Protein 2H9M (pdb70)

Sequence (619 aa):
VKPNYALKFTLAGHTKAVSSVKFSPNGEWLASSSADKLIKIWGAYDGKFEKTISGHKLGISDVAWSSDSNLLVSASDDKTLKIWDVSSGKCLKTLKGHSNYVFCCNFNPQSNLIVSGSFDESVRIWDVKTGKCLKTLPAHSDPVSAVHFNRDGSLIVSSSYDGLCCRIWDTASGQCLKTLIDDDNPPVVSFVKFSPNGKYILAATLDNTLKLWDYSKGKCLKTYTGHKNEKYCIFANFSVTGGKWIVSGSEDNLVYIWNLQTKEIVQKLQGHTDVVISTACHPTENIIASAALENDKTIKLWKSDCARTKQTVKPNYALKFTLAGHTKAVSSVKFSPNGEWLASSSADKLIKIWGAYDGKFEKTISGHKLGISDVAWSSDSNLLVSASDDKTLKIWDVSSGKCLKTLKGHSNYVFCCNFNPQSNLIVSGSFDESVRIWDVKTGKCLKTLPAHSDPVSAVHFNRDGSLIVSSSYDGLCRIWDTASGQCLKTLIDDDNPPVSFVKFSPNGKYILAATLDNTLKLWDYSKGKCLKTYTGHKNEKYCIFANFSVTGGKWIVSGSEDNLVY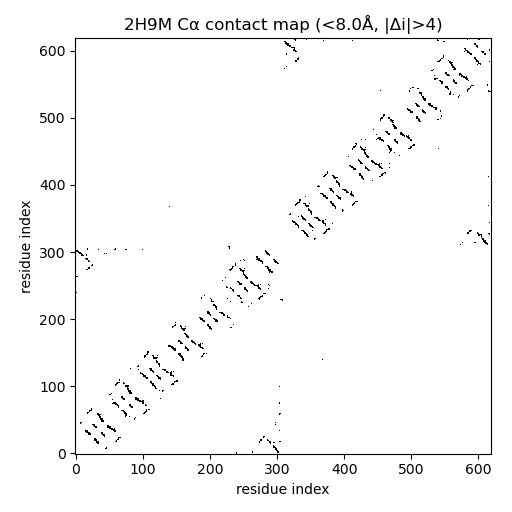IWNLQTKEIVQKLQGHTDVVISTACHPTENIIASAALENDKTIKLWKSDCARTKQ

Radius of gyration: 27.4 Å; Cα contacts (8 Å, |Δi|>4): 2050; chains: 4; bounding box: 67×73×63 Å

Secondary structure (DSSP, 8-state):
-----EEEEEE---SS-EEEEEE-TTSSEEEEEETTS-EEEEETTT--EEEEE---SS-EEEEEE-TTSSEEEEEETTS-EEEEETTT--EEEEE---SS-EEEEEE-SSSSEEEEEETTS-EEEEETTT--EEEEE---SS-EEEEEE-TTSSEEEEEETTS-EEEEETTT--EEEEE--SS---EEEEEE-TTSSEEEEEETTTEEEEEETTTTEEEEEE-SS--SSS---EEEE-SSS-EEEE--TTS-EEEEETTT--EEEEE---SS-EEEEEE-SSSSEEEEEE-TTT--EEEEE---/-TTS--/-----EEEEEE---SS-EEEEEE-TTSSEEEEEETTSEEEEEETTT--EEEEEE--SS-EEEEEE-TTSSEEEEEETTSEEEEEETTTTEEEEEEE--SS-EEEEEE-TTSSEEEEEETTS-EEEEETTT--EEEEE---SS-EEEEEE-TTSSEEEEEETTSEEEEEETTT--EEEEEE-SS---EEEEEE-TTSSEEEEEETTTEEEEEETTTTEEEEEE-SS--SSS---EEEE-SSS-EEEEE-TTS-EEEEETTT--EEEEE---SS-EEEEEE-SSSSEEEEEE-TTT--EEEEE---/-TT--

Organism: Homo sapiens (NCBI:txid9606)

Nearest PDB structures (foldseek):
  3n0d-assembly1_A  TM=9.992E-01  e=1.839E-57  Homo sapiens
  2gnq-assembly1_A  TM=1.000E+00  e=4.518E-57  Homo sapiens
  2co0-assembly2_C  TM=1.002E+00  e=2.348E-56  Homo sapiens
  3mxx-assembly1_A  TM=9.990E-01  e=1.167E-56  Homo sapiens
  8ok1-assembly1_A  TM=9.993E-01  e=1.923E-56  Mus musculus

InterPro domains:
  IPR001680 WD40 repeat [PS50082] (41-82)
  IPR001680 WD40 repeat [PS50082] (83-124)
  IPR001680 WD40 repeat [PS50082] (125-166)
  IPR001680 WD40 repeat [PS50082] (167-208)
  IPR001680 WD40 repeat [PS50082] (210-251)
  IPR001680 WD40 repeat [PS50082] (252-296)
  IPR001680 WD40 repeat [SM00320] (34-73)
  IPR001680 WD40 repeat [SM00320] (76-115)
  IPR001680 WD40 repeat [SM00320] (118-157)
  IPR001680 WD40 repeat [SM00320] (160-199)
  IPR001680 WD40 repeat [SM00320] (202-242)
  IPR001680 WD40 repeat [SM00320] (245-287)
  IPR001680 WD40 repeat [SM00320] (290-331)
  IPR015943 WD40/YVTN repeat-like-containing domain superfamily [G3DSA:2.130.10.10] (20-334)
  IPR019775 WD40 repeat, conserved site [PS00678] (102-116)
  IPR019775 WD40 repeat, conserved site [PS00678] (144-158)
  IPR019775 WD40 repeat, conserved site [PS00678] (186-200)
  IPR019775 WD40 repeat, conserved site [PS00678] (274-288)
  IPR020472 PAC1/LIS1-like, WD-40 repeat [PR00320] (102-116)
  IPR020472 PAC1/LIS1-like, WD-40 repeat [PR00320] (144-158)

CATH classification: 2.130.10.10

Solvent-accessible surface area: 23546 Å² total; per-residue (Å²): 100,135,9,76,12,54,85,116,73,67,7,75,42,11,105,121,5,0,0,0,0,40,20,0,61,85,1,78,60,0,0,0,0,0,17,15,95,42,0,18,1,7,16,3,117,80,11,140,97,53,57,54,2,70,44,11,162,91,10,1,0,4,0,3,20,1,58,90,1,80,35,0,0,0,0,0,18,22,103,18,0,28,2,2,36,6,99,57,17,137,52,88,73,49,0,155,35,9,87,41,91,0,6,3,0,33,16,10,54,142,16,50,27,0,0,0,0,0,48,30,21,12,0,44,3,2,31,13,171,85,10,121,29,78,75,70,7,111,0,6,38,32,20,0,0,5,4,38,7,13,156,97,7,52,22,0,0,0,0,0,40,18,7,28,8,60,0,13,38,12,85,48,6,117,58,95,67,44,12,124,26,128,114,87,19,45,4,0,12,1,54,4,7,75,58,11,126,65,0,0,5,1,15,22,61,38,17,0,40,5,23,18,32,88,148,29,130,52,77,46,54,0,71,53,10,100,1,98,98,36,2,1,12,0,10,20,3,65,43,30,22,112,8,0,0,1,0,0,19,44,46,34,0,6,0,0,34,24,112,71,92,119,64,15,40,109,4,132,36,11,86,26,13,0,0,0,2,8,29,3,56,93,74,22,12,0,0,0,0,0,4,57,126,19,72,26,0,20,3,10,84,4,122,45,25,4,14,158,108,68,151,122,8,78,11,50,80,120,80,66,6,77,38,10,100,38,2,0,0,0,0,40,20,0,61,86,1,80,59,0,0,0,0,0,17,14,87,42,0,15,2,4,9,2,119,78,10,131,97,81,50,54,1,72,37,10,164,60,7,0,0,4,0,3,21,2,59,92,6,86,34,0,0,0,0,0,17,24,107,19,0,30,2,2,36,11,98,64,19,132,47,90,70,47,1,154,36,11,89,55,93,0,8,2,0,31,16,2,51,110,18,74,22,0,0,0,0,0,56,35,64,12,0,44,3,1,29,17,174,90,12,131,28,92,70,68,8,120,0,15,79,56,20,0,1,4,4,38,7,13,162,88,3,53,26,0,0,0,0,0,68,19,1,26,6,58,2,12,37,14,84,51,8,115,57,103,66,39,9,118,15,131,118,78,18,49,4,0,13,1,52,4,6,76,54,8,125,69,0,0,4,1,5,30,63,40,19,2,24,4,31,21,29,85,164,35,116,43,61,50,56,0,71,53,10,106,2,99,103,28,2,1,11,1,12,22,2,72,46,27,16,115,4,0,0,2,0,0,24,49,46,35,0,10,0,0,34,23,114,72,92,105,62,11,38,116,4,132,35,10,75,30,14,0,0,0,3,5,32,4,54,101,76,20,16,0,0,0,0,0,6,74,112,19,62,22,0,22,3,9,65,2,120,42,27,3,17,85,137

GO terms:
  GO:0005634 nucleus (C, IDA)
  GO:0035097 histone methyltransferase complex (C, IDA)
  GO:0045815 transcription initiation-coupled chromatin remodeling (P, IDA)
  GO:0000123 histone acetyltransferase complex (C, IDA)
  GO:0044666 MLL3/4 complex (C, IDA)
  GO:0048188 Set1C/COMPASS complex (C, IDA)
  GO:0071339 MLL1 complex (C, IDA)
  GO:0005634 nucleus (C, EXP)
  GO:0005515 protein binding (F, IPI)
  GO:0005654 nucleoplasm (C, TAS)
  GO:0140672 ATAC complex (C, IDA)
  GO:0000122 negative regulation of transcription by RNA polymerase II (P, IDA)
  GO:0005654 nucleoplasm (C, IDA)
  GO:0140004 histone H3Q5ser reader activity (F, IDA)
  GO:0140109 histone H3K4me1 reader activity (F, IDA)
  GO:0051302 regulation of cell division (P, IDA)
  GO:0006357 regulation of transcription by RNA polymerase II (P, IDA)
  GO:0051726 regulation of cell cycle (P, IMP)
  GO:0090043 regulation of tubulin deacetylation (P, IMP)
  GO:0006355 regulation of DNA-templated transcription (P, IMP)

Foldseek 3Di:
DFWDWDFDDKADDDPFFWQEWEAFLVLQWIWTFWQSQWIWIAGQPNRHTDDIAHDGPGGWREKEAANVRQWMWTWFQSQWIFIAGPVVSDTPEIQHDGPGGWHEKYAANNRQWMWTWAQSCWIWIAGPVPSYTDDIANHGDGGKQYWEAANHRQWIWTFFQRQWIWIAGRVPRDTDDIQHDPDRAGWRDWYADNNNQWMWIDGLPQKIFIAGPVVSDTDDIAGDAAGNDHSWDWDFADQPATWIWTWGQVQWIWIARPNVNHTRDIHDDFPGTFRYKYARPHFQKMWTTHGGVGGIITIIHTPD/DVVDDD/DFWDKDFDDKADDDQFFWAEWEAQLVLQWIWTFFQSQWIWIAGNPRRHTDDIQHDGPGGWRDKEAANVRQWIWTWFQSQWIFIAGPVVSDGPDIQHDGPGGWHEKYAANNRQWMWTWAQSQWIWIAGPVPSDTDDIANHGDGGKQYWEAAQRRQKIWTFFQRQWIWIAGRVPRDTPFIAHDPDGAGWNDWYADNVRQWMWIDGLPQKIFIARGVVNDTQDMAGDAHGNDHSWDWDFADQPATWIWTWGQVQWIWIARPNPNDTRDIHDDFDGTFRYKYARNHFRKMWITHGGVGGIIIIIHTPD/DVVDD

Structure (mmCIF, N/CA/C/O backbone):
data_2H9M
#
_entry.id   2H9M
#
_cell.length_a   46.951
_cell.length_b   61.375
_cell.length_c   64.739
_cell.angle_alpha   110.34
_cell.angle_beta   91.22
_cell.angle_gamma   112.66
#
_symmetry.space_group_name_H-M   'P 1'
#
loop_
_entity.id
_entity.type
_entity.pdbx_description
1 polymer 'WD-repeat protein 5'
2 polymer 'H3 histone'
3 water water
#
loop_
_atom_site.group_PDB
_atom_site.id
_atom_site.type_symbol
_atom_site.label_atom_id
_atom_site.label_alt_id
_atom_site.label_comp_id
_atom_site.label_asym_id
_atom_site.label_entity_id
_atom_site.label_seq_id
_atom_site.pdbx_PDB_ins_code
_atom_site.Cartn_x
_atom_site.Cartn_y
_atom_site.Cartn_z
_atom_site.occupancy
_atom_site.B_iso_or_equiv
_atom_site.auth_seq_id
_atom_site.auth_comp_id
_atom_site.auth_asym_id
_atom_site.auth_atom_id
_atom_site.pdbx_PDB_model_num
ATOM 1 N N . VAL A 1 10 ? -4.513 25.065 -6.417 1.00 29.42 31 VAL A N 1
ATOM 2 C CA . VAL A 1 10 ? -4.578 25.581 -5.013 1.00 29.27 31 VAL A CA 1
ATOM 3 C C . VAL A 1 10 ? -4.977 24.484 -4.026 1.00 29.22 31 VAL A C 1
ATOM 4 O O . VAL A 1 10 ? -4.155 24.025 -3.229 1.00 29.47 31 VAL A O 1
ATOM 5 N N . LYS A 1 11 ? -6.249 24.089 -4.079 1.00 29.02 32 LYS A N 1
ATOM 6 C CA . LYS A 1 11 ? -6.780 22.973 -3.292 1.00 28.55 32 LYS A CA 1
ATOM 7 C C . LYS A 1 11 ? -7.627 22.071 -4.195 1.00 27.80 32 LYS A C 1
ATOM 8 O O . LYS A 1 11 ? -8.289 22.571 -5.110 1.00 27.86 32 LYS A O 1
ATOM 14 N N . PRO A 1 12 ? -7.615 20.741 -3.947 1.00 26.72 33 PRO A N 1
ATOM 15 C CA . PRO A 1 12 ? -8.459 19.859 -4.750 1.00 25.92 33 PRO A CA 1
ATOM 16 C C . PRO A 1 12 ? -9.922 19.933 -4.306 1.00 25.14 33 PRO A C 1
ATOM 17 O O . PRO A 1 12 ? -10.231 20.515 -3.261 1.00 24.77 33 PRO A O 1
ATOM 21 N N . ASN A 1 13 ? -10.808 19.359 -5.112 1.00 24.15 34 ASN A N 1
ATOM 22 C CA . ASN A 1 13 ? -12.213 19.223 -4.754 1.00 23.41 34 ASN A CA 1
ATOM 23 C C . ASN A 1 13 ? -12.700 17.797 -5.025 1.00 22.41 34 ASN A C 1
ATOM 24 O O . ASN A 1 13 ? -13.628 17.576 -5.811 1.00 22.28 34 ASN A O 1
ATOM 29 N N . TYR A 1 14 ? -12.055 16.828 -4.388 1.00 20.99 35 TYR A N 1
ATOM 30 C CA . TYR A 1 14 ? -12.448 15.434 -4.546 1.00 19.88 35 TYR A CA 1
ATOM 31 C C . TYR A 1 14 ? -13.892 15.230 -4.095 1.00 19.72 35 TYR A C 1
ATOM 32 O O . TYR A 1 14 ? -14.271 15.593 -2.975 1.00 19.98 35 TYR A O 1
ATOM 41 N N . ALA A 1 15 ? -14.696 14.695 -5.004 1.00 19.25 36 ALA A N 1
ATOM 42 C CA . ALA A 1 15 ? -16.098 14.395 -4.749 1.00 19.24 36 ALA A CA 1
ATOM 43 C C . ALA A 1 15 ? -16.332 12.913 -4.977 1.00 18.80 36 ALA A C 1
ATOM 44 O O . ALA A 1 15 ? -15.739 12.322 -5.878 1.00 18.93 36 ALA A O 1
ATOM 46 N N . LEU A 1 16 ? -17.203 12.328 -4.160 1.00 18.70 37 LEU A N 1
ATOM 47 C CA . LEU A 1 16 ? -17.556 10.916 -4.272 1.00 18.55 37 LEU A CA 1
ATOM 48 C C . LEU A 1 16 ? -18.259 10.607 -5.591 1.00 18.76 37 LEU A C 1
ATOM 49 O O . LEU A 1 16 ? -19.276 11.227 -5.930 1.00 18.78 37 LEU A O 1
ATOM 54 N N . LYS A 1 17 ? -17.705 9.644 -6.322 1.00 18.25 38 LYS A N 1
ATOM 55 C CA . LYS A 1 17 ? -18.287 9.184 -7.573 1.00 18.10 38 LYS A CA 1
ATOM 56 C C . LYS A 1 17 ? -18.962 7.826 -7.393 1.00 17.93 38 LYS A C 1
ATOM 57 O O . LYS A 1 17 ? -20.080 7.613 -7.867 1.00 17.77 38 LYS A O 1
ATOM 63 N N . PHE A 1 18 ? -18.280 6.909 -6.709 1.00 17.67 39 PHE A N 1
ATOM 64 C CA . PHE A 1 18 ? -18.764 5.530 -6.573 1.00 17.04 39 PHE A CA 1
ATOM 65 C C . PHE A 1 18 ? -18.427 4.941 -5.216 1.00 16.96 39 PHE A C 1
ATOM 66 O O . PHE A 1 18 ? -17.359 5.195 -4.662 1.00 16.08 39 PHE A O 1
ATOM 74 N N . THR A 1 19 ? -19.363 4.151 -4.699 1.00 17.00 40 THR A N 1
ATOM 75 C CA . THR A 1 19 ? -19.135 3.291 -3.543 1.00 17.17 40 THR A CA 1
ATOM 76 C C . THR A 1 19 ? -19.212 1.842 -4.008 1.00 17.19 40 THR A C 1
ATOM 77 O O . THR A 1 19 ? -20.215 1.432 -4.584 1.00 17.56 40 THR A O 1
ATOM 81 N N . LEU A 1 20 ? -18.147 1.082 -3.748 1.00 16.92 41 LEU A N 1
ATOM 82 C CA . LEU A 1 20 ? -17.988 -0.274 -4.269 1.00 16.70 41 LEU A CA 1
ATOM 83 C C . LEU A 1 20 ? -18.163 -1.322 -3.165 1.00 16.58 41 LEU A C 1
ATOM 84 O O . LEU A 1 20 ? -17.251 -1.551 -2.355 1.00 16.48 41 LEU A O 1
ATOM 89 N N . ALA A 1 21 ? -19.343 -1.944 -3.147 1.00 16.06 42 ALA A N 1
ATOM 90 C CA . ALA A 1 21 ? -19.705 -2.971 -2.174 1.00 15.59 42 ALA A CA 1
ATOM 91 C C . ALA A 1 21 ? -19.538 -4.377 -2.749 1.00 15.35 42 ALA A C 1
ATOM 92 O O . ALA A 1 21 ? -19.821 -4.621 -3.929 1.00 14.82 42 ALA A O 1
ATOM 94 N N . GLY A 1 22 ? -19.098 -5.306 -1.906 1.00 14.91 43 GLY A N 1
ATOM 95 C CA . GLY A 1 22 ? -18.947 -6.694 -2.322 1.00 14.58 43 GLY A CA 1
ATOM 96 C C . GLY A 1 22 ? -18.165 -7.545 -1.354 1.00 14.25 43 GLY A C 1
ATOM 97 O O . GLY A 1 22 ? -18.455 -8.738 -1.189 1.00 14.16 43 GLY A O 1
ATOM 98 N N . HIS A 1 23 ? -17.164 -6.939 -0.720 1.00 13.88 44 HIS A N 1
ATOM 99 C CA . HIS A 1 23 ? -16.379 -7.632 0.297 1.00 13.23 44 HIS A CA 1
ATOM 100 C C . HIS A 1 23 ? -17.223 -7.887 1.550 1.00 13.15 44 HIS A C 1
ATOM 101 O O . HIS A 1 23 ? -18.029 -7.048 1.947 1.00 13.45 44 HIS A O 1
ATOM 108 N N . THR A 1 24 ? -17.040 -9.065 2.138 1.00 13.21 45 THR A N 1
ATOM 109 C CA . THR A 1 24 ? -17.833 -9.526 3.288 1.00 13.27 45 THR A CA 1
ATOM 110 C C . THR A 1 24 ? -17.113 -9.274 4.609 1.00 13.41 45 THR A C 1
ATOM 111 O O . THR A 1 24 ? -17.700 -9.420 5.685 1.00 13.33 45 THR A O 1
ATOM 115 N N . LYS A 1 25 ? -15.836 -8.912 4.522 1.00 13.29 46 LYS A N 1
ATOM 116 C CA . LYS A 1 25 ? -15.080 -8.443 5.682 1.00 13.36 46 LYS A CA 1
ATOM 117 C C . LYS A 1 25 ? -14.362 -7.137 5.342 1.00 13.23 46 LYS A C 1
ATOM 118 O O . LYS A 1 25 ? -14.440 -6.655 4.211 1.00 13.26 46 LYS A O 1
ATOM 124 N N . ALA A 1 26 ? -13.660 -6.577 6.326 1.00 13.31 47 ALA A N 1
ATOM 125 C CA . ALA A 1 26 ? -12.841 -5.386 6.141 1.00 13.23 47 ALA A CA 1
ATOM 126 C C . ALA A 1 26 ? -11.964 -5.479 4.891 1.00 12.97 47 ALA A C 1
ATOM 127 O O . ALA A 1 26 ? -11.433 -6.544 4.564 1.00 12.12 47 ALA A O 1
ATOM 129 N N . VAL A 1 27 ? -11.832 -4.356 4.194 1.00 12.75 48 VAL A N 1
ATOM 130 C CA . VAL A 1 27 ? -10.930 -4.266 3.064 1.00 12.70 48 VAL A CA 1
ATOM 131 C C . VAL A 1 27 ? -9.549 -3.936 3.638 1.00 12.75 48 VAL A C 1
ATOM 132 O O . VAL A 1 27 ? -9.450 -3.204 4.624 1.00 13.03 48 VAL A O 1
ATOM 136 N N . SER A 1 28 ? -8.496 -4.488 3.041 1.00 12.92 49 SER A N 1
ATOM 137 C CA . SER A 1 28 ? -7.128 -4.252 3.531 1.00 12.72 49 SER A CA 1
ATOM 138 C C . SER A 1 28 ? -6.270 -3.350 2.643 1.00 12.71 49 SER A C 1
ATOM 139 O O . SER A 1 28 ? -5.401 -2.627 3.145 1.00 12.71 49 SER A O 1
ATOM 142 N N . SER A 1 29 ? -6.526 -3.380 1.335 1.00 12.37 50 SER A N 1
ATOM 143 C CA . SER A 1 29 ? -5.656 -2.721 0.362 1.00 12.65 50 SER A CA 1
ATOM 144 C C . SER A 1 29 ? -6.377 -2.492 -0.958 1.00 12.14 50 SER A C 1
ATOM 145 O O . SER A 1 29 ? -7.082 -3.374 -1.433 1.00 12.61 50 SER A O 1
ATOM 148 N N . VAL A 1 30 ? -6.211 -1.298 -1.528 1.00 11.71 51 VAL A N 1
ATOM 149 C CA . VAL A 1 30 ? -6.621 -1.025 -2.913 1.00 10.74 51 VAL A CA 1
ATOM 150 C C . VAL A 1 30 ? -5.437 -0.475 -3.699 1.00 10.95 51 VAL A C 1
ATOM 151 O O . VAL A 1 30 ? -4.654 0.309 -3.155 1.00 10.40 51 VAL A O 1
ATOM 155 N N . LYS A 1 31 ? -5.320 -0.901 -4.964 1.00 10.93 52 LYS A N 1
ATOM 156 C CA . LYS A 1 31 ? -4.283 -0.416 -5.896 1.00 11.29 52 LYS A CA 1
ATOM 157 C C . LYS A 1 31 ? -4.811 -0.327 -7.325 1.00 11.39 52 LYS A C 1
ATOM 158 O O . LYS A 1 31 ? -5.393 -1.294 -7.840 1.00 11.43 52 LYS A O 1
ATOM 164 N N . PHE A 1 32 ? -4.581 0.815 -7.971 1.00 11.79 53 PHE A N 1
ATOM 165 C CA . PHE A 1 32 ? -4.870 0.977 -9.405 1.00 11.92 53 PHE A CA 1
ATOM 166 C C . PHE A 1 32 ? -3.827 0.258 -10.234 1.00 11.83 53 PHE A C 1
ATOM 167 O O . PHE A 1 32 ? -2.634 0.286 -9.895 1.00 11.73 53 PHE A O 1
ATOM 175 N N . SER A 1 33 ? -4.273 -0.365 -11.325 1.00 11.76 54 SER A N 1
ATOM 176 C CA . SER A 1 33 ? -3.380 -0.953 -12.312 1.00 12.08 54 SER A CA 1
ATOM 177 C C . SER A 1 33 ? -2.534 0.138 -12.971 1.00 12.58 54 SER A C 1
ATOM 178 O O . SER A 1 33 ? -2.992 1.273 -13.127 1.00 12.66 54 SER A O 1
ATOM 181 N N . PRO A 1 34 ? -1.277 -0.184 -13.319 1.00 12.97 55 PRO A N 1
ATOM 182 C CA . PRO A 1 34 ? -0.423 0.784 -14.015 1.00 12.87 55 PRO A CA 1
ATOM 183 C C . PRO A 1 34 ? -1.033 1.401 -15.292 1.00 12.97 55 PRO A C 1
ATOM 184 O O . PRO A 1 34 ? -0.793 2.579 -15.563 1.00 12.46 55 PRO A O 1
ATOM 188 N N . ASN A 1 35 ? -1.817 0.628 -16.051 1.00 13.07 56 ASN A N 1
ATOM 189 C CA . ASN A 1 35 ? -2.520 1.176 -17.221 1.00 13.24 56 ASN A CA 1
ATOM 190 C C . ASN A 1 35 ? -3.763 2.012 -16.881 1.00 13.28 56 ASN A C 1
ATOM 191 O O . ASN A 1 35 ? -4.466 2.487 -17.787 1.00 13.41 56 ASN A O 1
ATOM 196 N N . GLY A 1 36 ? -4.028 2.184 -15.584 1.00 12.80 57 GLY A N 1
ATOM 197 C CA . GLY A 1 36 ? -5.156 2.981 -15.112 1.00 12.71 57 GLY A CA 1
ATOM 198 C C . GLY A 1 36 ? -6.555 2.405 -15.298 1.00 12.68 57 GLY A C 1
ATOM 199 O O . GLY A 1 36 ? -7.530 3.025 -14.893 1.00 12.91 57 GLY A O 1
ATOM 200 N N . GLU A 1 37 ? -6.657 1.217 -15.887 1.00 12.93 58 GLU A N 1
ATOM 201 C CA . GLU A 1 37 ? -7.948 0.630 -16.252 1.00 13.87 58 GLU A CA 1
ATOM 202 C C . GLU A 1 37 ? -8.727 0.040 -15.075 1.00 14.26 58 GLU A C 1
ATOM 203 O O . GLU A 1 37 ? -9.964 0.136 -15.027 1.00 14.53 58 GLU A O 1
ATOM 209 N N . TRP A 1 38 ? -8.002 -0.565 -14.136 1.00 14.53 59 TRP A N 1
ATOM 210 C CA . TRP A 1 38 ? -8.628 -1.334 -13.063 1.00 14.86 59 TRP A CA 1
ATOM 211 C C . TRP A 1 38 ? -8.250 -0.866 -11.662 1.00 14.84 59 TRP A C 1
ATOM 212 O O . TRP A 1 38 ? -7.162 -0.307 -11.439 1.00 14.38 59 TRP A O 1
ATOM 223 N N . LEU A 1 39 ? -9.163 -1.093 -10.719 1.00 14.39 60 LEU A N 1
ATOM 224 C CA . LEU A 1 39 ? -8.825 -1.069 -9.303 1.00 14.05 60 LEU A CA 1
ATOM 225 C C . LEU A 1 39 ? -8.832 -2.518 -8.804 1.00 14.21 60 LEU A C 1
ATOM 226 O O . LEU A 1 39 ? -9.765 -3.280 -9.102 1.00 14.11 60 LEU A O 1
ATOM 231 N N . ALA A 1 40 ? -7.783 -2.906 -8.079 1.00 13.31 61 ALA A N 1
ATOM 232 C CA . ALA A 1 40 ? -7.764 -4.200 -7.395 1.00 12.64 61 ALA A CA 1
ATOM 233 C C . ALA A 1 40 ? -7.941 -3.969 -5.902 1.00 12.25 61 ALA A C 1
ATOM 234 O O . ALA A 1 40 ? -7.370 -3.041 -5.351 1.00 11.98 61 ALA A O 1
ATOM 236 N N . SER A 1 41 ? -8.747 -4.803 -5.253 1.00 12.32 62 SER A N 1
ATOM 237 C CA . SER A 1 41 ? -8.901 -4.737 -3.797 1.00 12.23 62 SER A CA 1
ATOM 238 C C . SER A 1 41 ? -8.617 -6.089 -3.155 1.00 12.14 62 SER A C 1
ATOM 239 O O . SER A 1 41 ? -8.905 -7.139 -3.744 1.00 12.19 62 SER A O 1
ATOM 242 N N . SER A 1 42 ? -8.051 -6.049 -1.951 1.00 11.55 63 SER A N 1
ATOM 243 C CA . SER A 1 42 ? -7.835 -7.247 -1.150 1.00 11.18 63 SER A CA 1
ATOM 244 C C . SER A 1 42 ? -8.535 -7.055 0.185 1.00 10.90 63 SER A C 1
ATOM 245 O O . SER A 1 42 ? -8.869 -5.932 0.561 1.00 10.26 63 SER A O 1
ATOM 248 N N . SER A 1 43 ? -8.756 -8.147 0.907 1.00 11.14 64 SER A N 1
ATOM 249 C CA . SER A 1 43 ? -9.615 -8.092 2.090 1.00 11.16 64 SER A CA 1
ATOM 250 C C . SER A 1 43 ? -9.396 -9.265 3.040 1.00 11.11 64 SER A C 1
ATOM 251 O O . SER A 1 43 ? -8.875 -10.310 2.648 1.00 11.90 64 SER A O 1
ATOM 254 N N . ALA A 1 44 ? -9.810 -9.071 4.293 1.00 11.52 65 ALA A N 1
ATOM 255 C CA . ALA A 1 44 ? -9.816 -10.122 5.305 1.00 11.09 65 ALA A CA 1
ATOM 256 C C . ALA A 1 44 ? -10.694 -11.308 4.896 1.00 11.38 65 ALA A C 1
ATOM 257 O O . ALA A 1 44 ? -10.521 -12.412 5.421 1.00 10.64 65 ALA A O 1
ATOM 259 N N . ASP A 1 45 ? -11.613 -11.079 3.947 1.00 11.61 66 ASP A N 1
ATOM 260 C CA . ASP A 1 45 ? -12.513 -12.133 3.437 1.00 11.86 66 ASP A CA 1
ATOM 261 C C . ASP A 1 45 ? -11.841 -13.158 2.515 1.00 12.36 66 ASP A C 1
ATOM 262 O O . ASP A 1 45 ? -12.515 -14.017 1.929 1.00 12.24 66 ASP A O 1
ATOM 267 N N . LYS A 1 46 ? -10.509 -13.069 2.424 1.00 12.47 67 LYS A N 1
ATOM 268 C CA . LYS A 1 46 ? -9.658 -13.977 1.638 1.00 12.39 67 LYS A CA 1
ATOM 269 C C . LYS A 1 46 ? -9.767 -13.739 0.130 1.00 12.67 67 LYS A C 1
ATOM 270 O O . LYS A 1 46 ? -9.259 -14.538 -0.653 1.00 12.53 67 LYS A O 1
ATOM 276 N N . LEU A 1 47 ? -10.429 -12.654 -0.274 1.00 12.44 68 LEU A N 1
ATOM 277 C CA . LEU A 1 47 ? -10.697 -12.422 -1.694 1.00 12.45 68 LEU A CA 1
ATOM 278 C C . LEU A 1 47 ? -10.011 -11.199 -2.256 1.00 12.26 68 LEU A C 1
ATOM 279 O O . LEU A 1 47 ? -9.857 -10.173 -1.565 1.00 12.61 68 LEU A O 1
ATOM 284 N N . ILE A 1 48 ? -9.611 -11.322 -3.520 1.00 11.74 69 ILE A N 1
ATOM 285 C CA . ILE A 1 48 ? -9.242 -10.185 -4.350 1.00 12.00 69 ILE A CA 1
ATOM 286 C C . ILE A 1 48 ? -10.418 -9.871 -5.273 1.00 11.44 69 ILE A C 1
ATOM 287 O O . ILE A 1 48 ? -11.004 -10.768 -5.872 1.00 11.40 69 ILE A O 1
ATOM 292 N N . LYS A 1 49 ? -10.773 -8.598 -5.382 1.00 11.49 70 LYS A N 1
ATOM 293 C CA . LYS A 1 49 ? -11.768 -8.198 -6.361 1.00 11.62 70 LYS A CA 1
ATOM 294 C C . LYS A 1 49 ? -11.216 -7.143 -7.323 1.00 11.78 70 LYS A C 1
ATOM 295 O O . LYS A 1 49 ? -10.387 -6.310 -6.937 1.00 11.28 70 LYS A O 1
ATOM 301 N N . ILE A 1 50 ? -11.676 -7.204 -8.573 1.00 11.61 71 ILE A N 1
ATOM 302 C CA . ILE A 1 50 ? -11.268 -6.263 -9.620 1.00 11.89 71 ILE A CA 1
ATOM 303 C C . ILE A 1 50 ? -12.462 -5.421 -10.038 1.00 12.09 71 ILE A C 1
ATOM 304 O O . ILE A 1 50 ? -13.573 -5.947 -10.220 1.00 11.62 71 ILE A O 1
ATOM 309 N N . TRP A 1 51 ? -12.217 -4.120 -10.194 1.00 12.32 72 TRP A N 1
ATOM 310 C CA . TRP A 1 51 ? -13.264 -3.143 -10.477 1.00 13.42 72 TRP A CA 1
ATOM 311 C C . TRP A 1 51 ? -12.831 -2.195 -11.605 1.00 13.73 72 TRP A C 1
ATOM 312 O O . TRP A 1 51 ? -11.646 -1.880 -11.737 1.00 13.83 72 TRP A O 1
ATOM 323 N N . GLY A 1 52 ? -13.786 -1.725 -12.406 1.00 14.20 73 GLY A N 1
ATOM 324 C CA . GLY A 1 52 ? -13.491 -0.667 -13.384 1.00 14.05 73 GLY A CA 1
ATOM 325 C C . GLY A 1 52 ? -13.125 0.625 -12.664 1.00 14.11 73 GLY A C 1
ATOM 326 O O . GLY A 1 52 ? -13.860 1.084 -11.786 1.00 13.99 73 GLY A O 1
ATOM 327 N N . ALA A 1 53 ? -11.985 1.212 -13.026 1.00 13.83 74 ALA A N 1
ATOM 328 C CA . ALA A 1 53 ? -11.493 2.426 -12.374 1.00 13.83 74 ALA A CA 1
ATOM 329 C C . ALA A 1 53 ? -12.343 3.670 -12.642 1.00 14.25 74 ALA A C 1
ATOM 330 O O . ALA A 1 53 ? -12.355 4.602 -11.833 1.00 13.80 74 ALA A O 1
ATOM 332 N N . TYR A 1 54 ? -13.051 3.682 -13.772 1.00 14.69 75 TYR A N 1
ATOM 333 C CA . TYR A 1 54 ? -13.752 4.887 -14.229 1.00 15.23 75 TYR A CA 1
ATOM 334 C C . TYR A 1 54 ? -15.277 4.813 -14.085 1.00 15.66 75 TYR A C 1
ATOM 335 O O . TYR A 1 54 ? -15.941 5.847 -13.944 1.00 16.14 75 TYR A O 1
ATOM 344 N N . ASP A 1 55 ? -15.819 3.597 -14.118 1.00 15.57 76 ASP A N 1
ATOM 345 C CA . ASP A 1 55 ? -17.256 3.374 -13.957 1.00 15.89 76 ASP A CA 1
ATOM 346 C C . ASP A 1 55 ? -17.582 2.616 -12.659 1.00 15.97 76 ASP A C 1
ATOM 347 O O . ASP A 1 55 ? -18.747 2.400 -12.336 1.00 16.26 76 ASP A O 1
ATOM 352 N N . GLY A 1 56 ? -16.543 2.213 -11.928 1.00 16.27 77 GLY A N 1
ATOM 353 C CA . GLY A 1 56 ? -16.692 1.456 -10.678 1.00 16.45 77 GLY A CA 1
ATOM 354 C C . GLY A 1 56 ? -17.319 0.078 -10.808 1.00 16.66 77 GLY A C 1
ATOM 355 O O . GLY A 1 56 ? -17.704 -0.530 -9.806 1.00 16.69 77 GLY A O 1
ATOM 356 N N . LY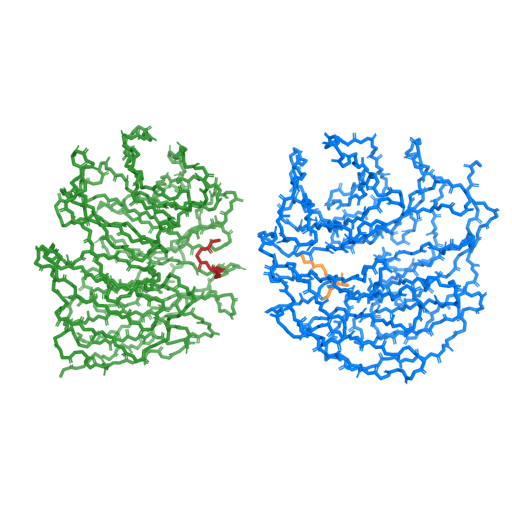S A 1 57 ? -17.413 -0.428 -12.033 1.00 16.55 78 LYS A N 1
ATOM 357 C CA . LYS A 1 57 ? -18.114 -1.686 -12.275 1.00 16.63 78 LYS A CA 1
ATOM 358 C C . LYS A 1 57 ? -17.335 -2.888 -11.746 1.00 16.10 78 LYS A C 1
ATOM 359 O O . LYS A 1 57 ? -16.165 -3.072 -12.073 1.00 15.94 78 LYS A O 1
ATOM 365 N N . PHE A 1 58 ? -17.992 -3.699 -10.918 1.00 15.70 79 PHE A N 1
ATOM 366 C CA . PHE A 1 58 ? -17.424 -4.978 -10.498 1.00 14.97 79 PHE A CA 1
ATOM 367 C C . PHE A 1 58 ? -17.111 -5.866 -11.702 1.00 14.70 79 PHE A C 1
ATOM 368 O O . PHE A 1 58 ? -17.986 -6.127 -12.539 1.00 14.39 79 PHE A O 1
ATOM 376 N N . GLU A 1 59 ? -15.865 -6.333 -11.777 1.00 14.25 80 GLU A N 1
ATOM 377 C CA . GLU A 1 59 ? -15.418 -7.168 -12.883 1.00 14.33 80 GLU A CA 1
ATOM 378 C C . GLU A 1 59 ? -15.329 -8.655 -12.521 1.00 14.43 80 GLU A C 1
ATOM 379 O O . GLU A 1 59 ? -15.889 -9.495 -13.222 1.00 14.47 80 GLU A O 1
ATOM 381 N N . LYS A 1 60 ? -14.620 -8.983 -11.442 1.00 14.28 81 LYS A N 1
ATOM 382 C CA . LYS A 1 60 ? -14.446 -10.389 -11.031 1.00 14.60 81 LYS A CA 1
ATOM 383 C C . LYS A 1 60 ? -13.892 -10.548 -9.619 1.00 14.67 81 LYS A C 1
ATOM 384 O O . LYS A 1 60 ? -13.344 -9.606 -9.033 1.00 14.10 81 LYS A O 1
ATOM 390 N N . THR A 1 61 ? -14.065 -11.760 -9.093 1.00 14.60 82 THR A N 1
ATOM 391 C CA . THR A 1 61 ? -13.482 -12.173 -7.830 1.00 14.86 82 THR A CA 1
ATOM 392 C C . THR A 1 61 ? -12.380 -13.185 -8.094 1.00 14.55 82 THR A C 1
ATOM 393 O O . THR A 1 61 ? -12.548 -14.111 -8.891 1.00 14.51 82 THR A O 1
ATOM 397 N N . ILE A 1 62 ? -11.253 -12.978 -7.429 1.00 14.09 83 ILE A N 1
ATOM 398 C CA . ILE A 1 62 ? -10.113 -13.874 -7.500 1.00 14.51 83 ILE A CA 1
ATOM 399 C C . ILE A 1 62 ? -9.933 -14.537 -6.132 1.00 14.18 83 ILE A C 1
ATOM 400 O O . ILE A 1 62 ? -9.735 -13.860 -5.126 1.00 13.81 83 ILE A O 1
ATOM 405 N N . SER A 1 63 ? -10.007 -15.862 -6.118 1.00 14.12 84 SER A N 1
ATOM 406 C CA . SER A 1 63 ? -10.014 -16.629 -4.878 1.00 14.05 84 SER A CA 1
ATOM 407 C C . SER A 1 63 ? -8.928 -17.701 -4.869 1.00 13.53 84 SER A C 1
ATOM 408 O O . SER A 1 63 ? -8.508 -18.179 -5.920 1.00 13.07 84 SER A O 1
ATOM 411 N N . GLY A 1 64 ? -8.483 -18.072 -3.669 1.00 13.52 85 GLY A N 1
ATOM 412 C CA . GLY A 1 64 ? -7.531 -19.167 -3.504 1.00 13.65 85 GLY A CA 1
ATOM 413 C C . GLY A 1 64 ? -6.808 -19.185 -2.172 1.00 14.04 85 GLY A C 1
ATOM 414 O O . GLY A 1 64 ? -6.414 -20.254 -1.688 1.00 14.19 85 GLY A O 1
ATOM 415 N N . HIS A 1 65 ? -6.626 -18.006 -1.577 1.00 13.95 86 HIS A N 1
ATOM 416 C CA . HIS A 1 65 ? -5.955 -17.903 -0.286 1.00 14.31 86 HIS A CA 1
ATOM 417 C C . HIS A 1 65 ? -6.805 -18.569 0.799 1.00 14.82 86 HIS A C 1
ATOM 418 O O . HIS A 1 65 ? -8.043 -18.610 0.700 1.00 14.43 86 HIS A O 1
ATOM 425 N N . LYS A 1 66 ? -6.132 -19.103 1.813 1.00 14.96 87 LYS A N 1
ATOM 426 C CA . LYS A 1 66 ? -6.800 -19.863 2.863 1.00 15.51 87 LYS A CA 1
ATOM 427 C C . LYS A 1 66 ? -7.195 -18.972 4.028 1.00 14.79 87 LYS A C 1
ATOM 428 O O . LYS A 1 66 ? -8.108 -19.304 4.785 1.00 14.78 87 LYS A O 1
ATOM 434 N N . LEU A 1 67 ? -6.507 -17.838 4.158 1.00 13.70 88 LEU A N 1
ATOM 435 C CA . LEU A 1 67 ? -6.802 -16.847 5.184 1.00 13.24 88 LEU A CA 1
ATOM 436 C C . LEU A 1 67 ? -6.818 -15.442 4.565 1.00 12.73 88 LEU A C 1
ATOM 437 O O . LEU A 1 67 ? -6.651 -15.292 3.343 1.00 12.45 88 LEU A O 1
ATOM 442 N N . GLY A 1 68 ? -7.027 -14.431 5.408 1.00 12.59 89 GLY A N 1
ATOM 443 C CA . GLY A 1 68 ? -7.199 -13.040 4.970 1.00 11.61 89 GLY A CA 1
ATOM 444 C C . GLY A 1 68 ? -5.983 -12.497 4.242 1.00 11.71 89 GLY A C 1
ATOM 445 O O . GLY A 1 68 ? -4.854 -12.955 4.473 1.00 12.01 89 GLY A O 1
ATOM 446 N N . ILE A 1 69 ? -6.222 -11.528 3.361 1.00 11.38 90 ILE A N 1
ATOM 447 C CA . ILE A 1 69 ? -5.173 -10.911 2.536 1.00 11.16 90 ILE A CA 1
ATOM 448 C C . ILE A 1 69 ? -4.921 -9.496 3.048 1.00 10.95 90 ILE A C 1
ATOM 449 O O . ILE A 1 69 ? -5.874 -8.754 3.293 1.00 10.49 90 ILE A O 1
ATOM 454 N N . SER A 1 70 ? -3.641 -9.139 3.211 1.00 10.56 91 SER A N 1
ATOM 455 C CA . SER A 1 70 ? -3.246 -7.827 3.726 1.00 10.70 91 SER A CA 1
ATOM 456 C C . SER A 1 70 ? -2.796 -6.838 2.662 1.00 10.87 91 SER A C 1
ATOM 457 O O . SER A 1 70 ? -2.727 -5.644 2.937 1.00 11.18 91 SER A O 1
ATOM 460 N N . ASP A 1 71 ? -2.460 -7.327 1.465 1.00 11.37 92 ASP A N 1
ATOM 461 C CA . ASP A 1 71 ? -1.871 -6.472 0.429 1.00 11.36 92 ASP A CA 1
ATOM 462 C C . ASP A 1 71 ? -1.912 -7.124 -0.943 1.00 11.18 92 ASP A C 1
ATOM 463 O O . ASP A 1 71 ? -1.832 -8.350 -1.088 1.00 10.88 92 ASP A O 1
ATOM 468 N N . VAL A 1 72 ? -2.036 -6.285 -1.958 1.00 11.20 93 VAL A N 1
ATOM 469 C CA . VAL A 1 72 ? -2.061 -6.742 -3.333 1.00 11.18 93 VAL A CA 1
ATOM 470 C C . VAL A 1 72 ? -1.234 -5.744 -4.150 1.00 11.44 93 VAL A C 1
ATOM 471 O O . VAL A 1 72 ? -1.049 -4.606 -3.731 1.00 12.15 93 VAL A O 1
ATOM 475 N N . ALA A 1 73 ? -0.724 -6.171 -5.297 1.00 11.79 94 ALA A N 1
ATOM 476 C CA . ALA A 1 73 ? 0.170 -5.333 -6.104 1.00 11.73 94 ALA A CA 1
ATOM 477 C C . ALA A 1 73 ? 0.146 -5.813 -7.545 1.00 11.81 94 ALA A C 1
ATOM 478 O O . ALA A 1 73 ? 0.017 -7.010 -7.801 1.00 11.94 94 ALA A O 1
ATOM 480 N N . TRP A 1 74 ? 0.262 -4.870 -8.477 1.00 12.35 95 TRP A N 1
ATOM 481 C CA . TRP A 1 74 ? 0.251 -5.145 -9.914 1.00 11.93 95 TRP A CA 1
ATOM 482 C C . TRP A 1 74 ? 1.652 -5.201 -10.514 1.00 12.35 95 TRP A C 1
ATOM 483 O O . TRP A 1 74 ? 2.578 -4.511 -10.061 1.00 11.58 95 TRP A O 1
ATOM 494 N N . SER A 1 75 ? 1.782 -6.009 -11.562 1.00 12.58 96 SER A N 1
ATOM 495 C CA . SER A 1 75 ? 2.952 -5.975 -12.437 1.00 13.28 96 SER A CA 1
ATOM 496 C C . SER A 1 75 ? 2.824 -4.795 -13.394 1.00 13.61 96 SER A C 1
ATOM 497 O O . SER A 1 75 ? 1.712 -4.294 -13.627 1.00 13.35 96 SER A O 1
ATOM 500 N N . SER A 1 76 ? 3.956 -4.366 -13.957 1.00 13.89 97 SER A N 1
ATOM 501 C CA . SER A 1 76 ? 4.014 -3.164 -14.807 1.00 14.87 97 SER A CA 1
ATOM 502 C C . SER A 1 76 ? 3.061 -3.185 -16.006 1.00 14.77 97 SER A C 1
ATOM 503 O O . SER A 1 76 ? 2.451 -2.162 -16.353 1.00 15.34 97 SER A O 1
ATOM 506 N N . ASP A 1 77 ? 2.933 -4.350 -16.628 1.00 15.00 98 ASP A N 1
ATOM 507 C CA . ASP A 1 77 ? 2.072 -4.515 -17.800 1.00 15.04 98 ASP A CA 1
ATOM 508 C C . ASP A 1 77 ? 0.578 -4.682 -17.450 1.00 15.12 98 ASP A C 1
ATOM 509 O O . ASP A 1 77 ? -0.253 -4.923 -18.332 1.00 14.76 98 ASP A O 1
ATOM 514 N N . SER A 1 78 ? 0.258 -4.583 -16.161 1.00 14.97 99 SER A N 1
ATOM 515 C CA . SER A 1 78 ? -1.117 -4.717 -15.648 1.00 15.18 99 SER A CA 1
ATOM 516 C C . SER A 1 78 ? -1.733 -6.102 -15.842 1.00 15.38 99 SER A C 1
ATOM 517 O O . SER A 1 78 ? -2.945 -6.282 -15.661 1.00 15.52 99 SER A O 1
ATOM 520 N N . ASN A 1 79 ? -0.900 -7.079 -16.184 1.00 15.39 100 ASN A N 1
ATOM 521 C CA . ASN A 1 79 ? -1.387 -8.433 -16.449 1.00 15.80 100 ASN A CA 1
ATOM 522 C C . ASN A 1 79 ? -1.361 -9.365 -15.242 1.00 15.31 100 ASN A C 1
ATOM 523 O O . ASN A 1 79 ? -2.104 -10.345 -15.209 1.00 15.90 100 ASN A O 1
ATOM 528 N N . LEU A 1 80 ? -0.513 -9.060 -14.260 1.00 15.04 101 LEU A N 1
ATOM 529 C CA . LEU A 1 80 ? -0.370 -9.909 -13.084 1.00 14.52 101 LEU A CA 1
ATOM 530 C C . LEU A 1 80 ? -0.666 -9.186 -11.770 1.00 14.31 101 LEU A C 1
ATOM 531 O O . LEU A 1 80 ? -0.488 -7.977 -11.662 1.00 14.28 101 LEU A O 1
ATOM 536 N N . LEU A 1 81 ? -1.139 -9.948 -10.788 1.00 13.91 102 LEU A N 1
ATOM 537 C CA . LEU A 1 81 ? -1.238 -9.483 -9.406 1.00 14.10 102 LEU A CA 1
ATOM 538 C C . LEU A 1 81 ? -0.410 -10.380 -8.485 1.00 13.62 102 LEU A C 1
ATOM 539 O O . LEU A 1 81 ? -0.200 -11.561 -8.773 1.00 13.82 102 LEU A O 1
ATOM 544 N N . VAL A 1 82 ? 0.070 -9.804 -7.389 1.00 13.36 103 VAL A N 1
ATOM 545 C CA . VAL A 1 82 ? 0.578 -10.585 -6.270 1.00 12.72 103 VAL A CA 1
ATOM 546 C C . VAL A 1 82 ? -0.218 -10.190 -5.028 1.00 12.58 103 VAL A C 1
ATOM 547 O O . VAL A 1 82 ? -0.537 -9.019 -4.842 1.00 12.57 103 VAL A O 1
ATOM 551 N N . SER A 1 83 ? -0.566 -11.169 -4.203 1.00 12.20 104 SER A N 1
ATOM 552 C CA . SER A 1 83 ? -1.206 -10.888 -2.922 1.00 12.24 104 SER A CA 1
ATOM 553 C C . SER A 1 83 ? -0.396 -11.467 -1.775 1.00 12.23 104 SER A C 1
ATOM 554 O O . SER A 1 83 ? 0.307 -12.468 -1.954 1.00 12.62 104 SER A O 1
ATOM 557 N N . ALA A 1 84 ? -0.506 -10.844 -0.603 1.00 12.16 105 ALA A N 1
ATOM 558 C CA . ALA A 1 84 ? 0.155 -11.314 0.620 1.00 12.17 105 ALA A CA 1
ATOM 559 C C . ALA A 1 84 ? -0.888 -11.723 1.652 1.00 12.41 105 ALA A C 1
ATOM 560 O O . ALA A 1 84 ? -1.766 -10.932 1.981 1.00 11.96 105 ALA A O 1
ATOM 562 N N . SER A 1 85 ? -0.773 -12.951 2.164 1.00 12.75 106 SER A N 1
ATOM 563 C CA . SER A 1 85 ? -1.789 -13.531 3.042 1.00 13.25 106 SER A CA 1
ATOM 564 C C . SER A 1 85 ? -1.287 -14.039 4.393 1.00 13.51 106 SER A C 1
ATOM 565 O O . SER A 1 85 ? -0.122 -14.450 4.545 1.00 13.31 106 SER A O 1
ATOM 568 N N . ASP A 1 86 ? -2.203 -14.020 5.359 1.00 13.56 107 ASP A N 1
ATOM 569 C CA . ASP A 1 86 ? -2.008 -14.632 6.673 1.00 13.55 107 ASP A CA 1
ATOM 570 C C . ASP A 1 86 ? -1.753 -16.153 6.593 1.00 13.31 107 ASP A C 1
ATOM 571 O O . ASP A 1 86 ? -1.254 -16.752 7.552 1.00 13.47 107 ASP A O 1
ATOM 576 N N . ASP A 1 87 ? -2.099 -16.772 5.465 1.00 12.98 108 ASP A N 1
ATOM 577 C CA . ASP A 1 87 ? -1.796 -18.194 5.242 1.00 13.09 108 ASP A CA 1
ATOM 578 C C . ASP A 1 87 ? -0.289 -18.459 4.975 1.00 12.99 108 ASP A C 1
ATOM 579 O O . ASP A 1 87 ? 0.101 -19.566 4.599 1.00 12.56 108 ASP A O 1
ATOM 584 N N . LYS A 1 88 ? 0.536 -17.431 5.201 1.00 13.07 109 LYS A N 1
ATOM 585 C CA . LYS A 1 88 ? 2.009 -17.497 5.099 1.00 13.22 109 LYS A CA 1
ATOM 586 C C . LYS A 1 88 ? 2.545 -17.511 3.669 1.00 12.95 109 LYS A C 1
ATOM 587 O O . LYS A 1 88 ? 3.768 -17.556 3.448 1.00 13.19 109 LYS A O 1
ATOM 593 N N . THR A 1 89 ? 1.643 -17.445 2.693 1.00 12.43 110 THR A N 1
ATOM 594 C CA . THR A 1 89 ? 2.061 -17.470 1.291 1.00 12.25 110 THR A CA 1
ATOM 595 C C . THR A 1 89 ? 1.780 -16.150 0.573 1.00 11.88 110 THR A C 1
ATOM 596 O O . THR A 1 89 ? 0.973 -15.333 1.030 1.00 11.52 110 THR A O 1
ATOM 600 N N . LEU A 1 90 ? 2.469 -15.951 -0.548 1.00 11.22 111 LEU A N 1
ATOM 601 C CA . LEU A 1 90 ? 2.013 -15.008 -1.551 1.00 10.58 111 LEU A CA 1
ATOM 602 C C . LEU A 1 90 ? 1.526 -15.810 -2.743 1.00 10.83 111 LEU A C 1
ATOM 603 O O . LEU A 1 90 ? 1.951 -16.943 -2.947 1.00 11.20 111 LEU A O 1
ATOM 608 N N . LYS A 1 91 ? 0.631 -15.227 -3.524 1.00 10.65 112 LYS A N 1
ATOM 609 C CA . LYS A 1 91 ? 0.158 -15.879 -4.737 1.00 11.02 112 LYS A CA 1
ATOM 610 C C . LYS A 1 91 ? 0.244 -14.904 -5.890 1.00 11.36 112 LYS A C 1
ATOM 611 O O . LYS A 1 91 ? -0.153 -13.739 -5.762 1.00 10.73 112 LYS A O 1
ATOM 617 N N . ILE A 1 92 ? 0.795 -15.389 -7.001 1.00 11.41 113 ILE A N 1
ATOM 618 C CA . ILE A 1 92 ? 0.820 -14.642 -8.247 1.00 11.41 113 ILE A CA 1
ATOM 619 C C . ILE A 1 92 ? -0.387 -15.064 -9.093 1.00 11.74 113 ILE A C 1
ATOM 620 O O . ILE A 1 92 ? -0.602 -16.259 -9.348 1.00 11.83 113 ILE A O 1
ATOM 625 N N . TRP A 1 93 ? -1.145 -14.072 -9.543 1.00 11.87 114 TRP A N 1
ATOM 626 C CA . TRP A 1 93 ? -2.397 -14.301 -10.262 1.00 13.09 114 TRP A CA 1
ATOM 627 C C . TRP A 1 93 ? -2.371 -13.715 -11.670 1.00 13.50 114 TRP A C 1
ATOM 628 O O . TRP A 1 93 ? -1.891 -12.595 -11.872 1.00 13.61 114 TRP A O 1
ATOM 639 N N . ASP A 1 94 ? -2.893 -14.482 -12.629 1.00 14.49 115 ASP A N 1
ATOM 640 C CA . ASP A 1 94 ? -3.201 -13.989 -13.968 1.00 15.82 115 ASP A CA 1
ATOM 641 C C . ASP A 1 94 ? -4.539 -13.266 -13.865 1.00 16.59 115 ASP A C 1
ATOM 642 O O . ASP A 1 94 ? -5.547 -13.876 -13.501 1.00 17.18 115 ASP A O 1
ATOM 647 N N . VAL A 1 95 ? -4.541 -11.966 -14.160 1.00 17.12 116 VAL A N 1
ATOM 648 C CA . VAL A 1 95 ? -5.722 -11.119 -13.964 1.00 17.99 116 VAL A CA 1
ATOM 649 C C . VAL A 1 95 ? -6.891 -11.471 -14.898 1.00 18.42 116 VAL A C 1
ATOM 650 O O . VAL A 1 95 ? -8.031 -11.548 -14.456 1.00 18.44 116 VAL A O 1
ATOM 654 N N . SER A 1 96 ? -6.603 -11.679 -16.179 1.00 19.25 117 SER A N 1
ATOM 655 C CA . SER A 1 96 ? -7.643 -12.017 -17.156 1.00 20.09 117 SER A CA 1
ATOM 656 C C . SER A 1 96 ? -8.353 -13.351 -16.871 1.00 20.00 117 SER A C 1
ATOM 657 O O . SER A 1 96 ? -9.576 -13.435 -17.012 1.00 20.35 117 SER A O 1
ATOM 660 N N . SER A 1 97 ? -7.600 -14.378 -16.474 1.00 19.81 118 SER A N 1
ATOM 661 C CA . SER A 1 97 ? -8.187 -15.688 -16.157 1.00 20.07 118 SER A CA 1
ATOM 662 C C . SER A 1 97 ? -8.631 -15.838 -14.693 1.00 20.20 118 SER A C 1
ATOM 663 O O . SER A 1 97 ? -9.579 -16.570 -14.408 1.00 20.33 118 SER A O 1
ATOM 666 N N . GLY A 1 98 ? -7.942 -15.152 -13.778 1.00 19.80 119 GLY A N 1
ATOM 667 C CA . GLY A 1 98 ? -8.184 -15.300 -12.338 1.00 19.50 119 GLY A CA 1
ATOM 668 C C . GLY A 1 98 ? -7.445 -16.473 -11.697 1.00 19.35 119 GLY A C 1
ATOM 669 O O . GLY A 1 98 ? -7.552 -16.691 -10.489 1.00 19.56 119 GLY A O 1
ATOM 670 N N . LYS A 1 99 ? -6.692 -17.221 -12.499 1.00 19.12 120 LYS A N 1
ATOM 671 C CA . LYS A 1 99 ? -5.971 -18.403 -12.017 1.00 19.25 120 LYS A CA 1
ATOM 672 C C . LYS A 1 99 ? -4.720 -18.053 -11.225 1.00 18.60 120 LYS A C 1
ATOM 673 O O . LYS A 1 99 ? -3.994 -17.114 -11.569 1.00 18.16 120 LYS A O 1
ATOM 679 N N . CYS A 1 100 ? -4.474 -18.827 -10.170 1.00 17.78 121 CYS A N 1
ATOM 680 C CA . CYS A 1 100 ? -3.229 -18.748 -9.423 1.00 17.60 121 CYS A CA 1
ATOM 681 C C . CYS A 1 100 ? -2.117 -19.395 -10.241 1.00 17.53 121 CYS A C 1
ATOM 682 O O . CYS A 1 100 ? -2.138 -20.603 -10.502 1.00 16.91 121 CYS A O 1
ATOM 685 N N . LEU A 1 101 ? -1.160 -18.574 -10.657 1.00 17.42 122 LEU A N 1
ATOM 686 C CA . LEU A 1 101 ? -0.050 -19.044 -11.468 1.00 17.57 122 LEU A CA 1
ATOM 687 C C . LEU A 1 101 ? 1.041 -19.665 -10.599 1.00 17.35 122 LEU A C 1
ATOM 688 O O . LEU A 1 101 ? 1.649 -20.669 -10.979 1.00 17.37 122 LEU A O 1
ATOM 693 N N . LYS A 1 102 ? 1.261 -19.068 -9.428 1.00 16.96 123 LYS A N 1
ATOM 694 C CA . LYS A 1 102 ? 2.311 -19.487 -8.501 1.00 16.72 123 LYS A CA 1
ATOM 695 C C . LYS A 1 102 ? 1.888 -19.258 -7.055 1.00 16.14 123 LYS A C 1
ATOM 696 O O . LYS A 1 102 ? 1.220 -18.274 -6.748 1.00 15.94 123 LYS A O 1
ATOM 702 N N . THR A 1 103 ? 2.288 -20.165 -6.168 1.00 15.30 124 THR A N 1
ATOM 703 C CA . THR A 1 103 ? 2.171 -19.940 -4.733 1.00 14.94 124 THR A CA 1
ATOM 704 C C . THR A 1 103 ? 3.564 -19.854 -4.113 1.00 14.89 124 THR A C 1
ATOM 705 O O . THR A 1 103 ? 4.334 -20.812 -4.160 1.00 14.65 124 THR A O 1
ATOM 709 N N . LEU A 1 104 ? 3.861 -18.694 -3.532 1.00 14.74 125 LEU A N 1
ATOM 710 C CA . LEU A 1 104 ? 5.196 -18.374 -3.019 1.00 14.99 125 LEU A CA 1
ATOM 711 C C . LEU A 1 104 ? 5.326 -18.751 -1.543 1.00 14.89 125 LEU A C 1
ATOM 712 O O . LEU A 1 104 ? 4.812 -18.052 -0.666 1.00 14.75 125 LEU A O 1
ATOM 717 N N . LYS A 1 105 ? 6.015 -19.862 -1.285 1.00 15.03 126 LYS A N 1
ATOM 718 C CA . LYS A 1 105 ? 6.121 -20.450 0.056 1.00 15.24 126 LYS A CA 1
ATOM 719 C C . LYS A 1 105 ? 7.521 -20.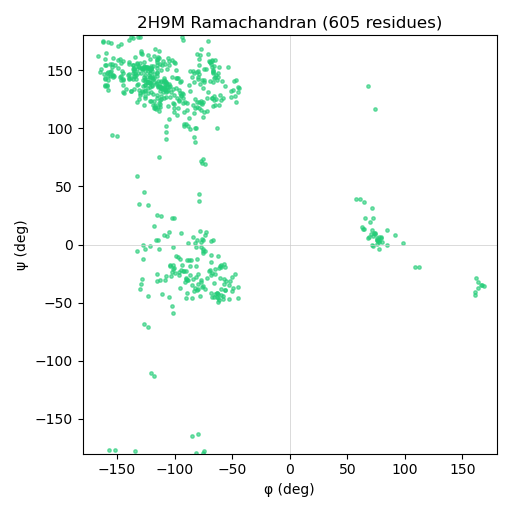283 0.638 1.00 14.94 126 LYS A C 1
ATOM 720 O O . LYS A 1 105 ? 8.533 -20.505 -0.050 1.00 14.65 126 LYS A O 1
ATOM 726 N N . GLY A 1 106 ? 7.572 -19.897 1.909 1.00 14.59 127 GLY A N 1
ATOM 727 C CA . GLY A 1 106 ? 8.843 -19.703 2.602 1.00 14.51 127 GLY A CA 1
ATOM 728 C C . GLY A 1 106 ? 8.733 -18.902 3.886 1.00 14.35 127 GLY A C 1
ATOM 729 O O . GLY A 1 106 ? 9.434 -19.191 4.860 1.00 14.33 127 GLY A O 1
ATOM 730 N N . HIS A 1 107 ? 7.866 -17.889 3.898 1.00 14.12 128 HIS A N 1
ATOM 731 C CA . HIS A 1 107 ? 7.645 -17.111 5.119 1.00 13.98 128 HIS A CA 1
ATOM 732 C C . HIS A 1 107 ? 7.025 -18.022 6.175 1.00 14.07 128 HIS A C 1
ATOM 733 O O . HIS A 1 107 ? 6.225 -18.914 5.845 1.00 14.01 128 HIS A O 1
ATOM 740 N N . SER A 1 108 ? 7.414 -17.804 7.430 1.00 14.05 129 SER A N 1
ATOM 741 C CA . SER A 1 108 ? 7.041 -18.698 8.527 1.00 14.45 129 SER A CA 1
ATOM 742 C C . SER A 1 108 ? 5.948 -18.080 9.395 1.00 14.53 129 SER A C 1
ATOM 743 O O . SER A 1 108 ? 5.629 -18.594 10.464 1.00 14.85 129 SER A O 1
ATOM 746 N N . ASN A 1 109 ? 5.374 -16.978 8.908 1.00 14.60 130 ASN A N 1
ATOM 747 C CA . ASN A 1 109 ? 4.293 -16.263 9.579 1.00 14.51 130 ASN A CA 1
ATOM 748 C C . ASN A 1 109 ? 3.534 -15.453 8.524 1.00 14.32 130 ASN A C 1
ATOM 749 O O . ASN A 1 109 ? 3.870 -15.530 7.339 1.00 13.53 130 ASN A O 1
ATOM 754 N N . TYR A 1 110 ? 2.534 -14.673 8.945 1.00 14.69 131 TYR A N 1
ATOM 755 C CA . TYR A 1 110 ? 1.718 -13.884 8.008 1.00 14.39 131 TYR A CA 1
ATOM 756 C C . TYR A 1 110 ? 2.584 -13.049 7.073 1.00 13.77 131 TYR A C 1
ATOM 757 O O . TYR A 1 110 ? 3.511 -12.375 7.520 1.00 13.42 131 TYR A O 1
ATOM 766 N N . VAL A 1 111 ? 2.281 -13.108 5.777 1.00 12.72 132 VAL A N 1
ATOM 767 C CA . VAL A 1 111 ? 2.850 -12.157 4.811 1.00 12.11 132 VAL A CA 1
ATOM 768 C C . VAL A 1 111 ? 1.933 -10.927 4.799 1.00 11.67 132 VAL A C 1
ATOM 769 O O . VAL A 1 111 ? 0.700 -11.055 4.722 1.00 11.64 132 VAL A O 1
ATOM 773 N N . PHE A 1 112 ? 2.544 -9.746 4.888 1.00 11.18 133 PHE A N 1
ATOM 774 C CA . PHE A 1 112 ? 1.835 -8.516 5.231 1.00 11.41 133 PHE A CA 1
ATOM 775 C C . PHE A 1 112 ? 1.841 -7.502 4.087 1.00 11.04 133 PHE A C 1
ATOM 776 O O . PHE A 1 112 ? 0.901 -6.724 3.918 1.00 10.91 133 PHE A O 1
ATOM 784 N N . CYS A 1 113 ? 2.909 -7.524 3.298 1.00 10.93 134 CYS A N 1
ATOM 785 C CA . CYS A 1 113 ? 3.112 -6.522 2.258 1.00 10.95 134 CYS A CA 1
ATOM 786 C C . CYS A 1 113 ? 3.885 -7.127 1.089 1.00 10.77 134 CYS A C 1
ATOM 787 O O . CYS A 1 113 ? 4.649 -8.084 1.274 1.00 11.36 134 CYS A O 1
ATOM 790 N N . CYS A 1 114 ? 3.663 -6.586 -0.108 1.00 10.81 135 CYS A N 1
ATOM 791 C CA . CYS A 1 114 ? 4.270 -7.100 -1.351 1.00 10.84 135 CYS A CA 1
ATOM 792 C C . CYS A 1 114 ? 4.278 -6.045 -2.468 1.00 10.83 135 CYS A C 1
ATOM 793 O O . CYS A 1 114 ? 3.455 -5.132 -2.478 1.00 10.30 135 CYS A O 1
ATOM 796 N N . ASN A 1 115 ? 5.220 -6.187 -3.401 1.00 11.23 136 ASN A N 1
ATOM 797 C CA . ASN A 1 115 ? 5.340 -5.304 -4.565 1.00 11.90 136 ASN A CA 1
ATOM 798 C C . ASN A 1 115 ? 6.164 -5.975 -5.667 1.00 11.86 136 ASN A C 1
ATOM 799 O O . ASN A 1 115 ? 7.131 -6.683 -5.373 1.00 11.03 136 ASN A O 1
ATOM 804 N N . PHE A 1 116 ? 5.789 -5.748 -6.928 1.00 12.01 137 PHE A N 1
ATOM 805 C CA . PHE A 1 116 ? 6.657 -6.060 -8.068 1.00 12.40 137 PHE A CA 1
ATOM 806 C C . PHE A 1 116 ? 7.708 -4.960 -8.226 1.00 12.75 137 PHE A C 1
ATOM 807 O O . PHE A 1 116 ? 7.473 -3.816 -7.827 1.00 12.47 137 PHE A O 1
ATOM 815 N N . ASN A 1 117 ? 8.851 -5.297 -8.826 1.00 13.24 138 ASN A N 1
ATOM 816 C CA . ASN A 1 117 ? 9.777 -4.266 -9.307 1.00 13.66 138 ASN A CA 1
ATOM 817 C C . ASN A 1 117 ? 9.293 -3.719 -10.663 1.00 14.05 138 ASN A C 1
ATOM 818 O O . ASN A 1 117 ? 8.413 -4.322 -11.287 1.00 13.83 138 ASN A O 1
ATOM 823 N N . PRO A 1 118 ? 9.816 -2.551 -11.096 1.00 14.66 139 PRO A N 1
ATOM 824 C CA . PRO A 1 118 ? 9.507 -1.998 -12.422 1.00 14.83 139 PRO A CA 1
ATOM 825 C C . PRO A 1 118 ? 9.558 -2.995 -13.595 1.00 15.02 139 PRO A C 1
ATOM 826 O O . PRO A 1 118 ? 8.644 -3.001 -14.432 1.00 14.67 139 PRO A O 1
ATOM 830 N N . GLN A 1 119 ? 10.606 -3.820 -13.658 1.00 15.31 140 GLN A N 1
ATOM 831 C CA . GLN A 1 119 ? 10.709 -4.854 -14.692 1.00 15.79 140 GLN A CA 1
ATOM 832 C C . GLN A 1 119 ? 9.624 -5.912 -14.512 1.00 15.63 140 GLN A C 1
ATOM 833 O O . GLN A 1 119 ? 9.114 -6.475 -15.496 1.00 15.51 140 GLN A O 1
ATOM 839 N N . SER A 1 120 ? 9.279 -6.159 -13.250 1.00 15.25 141 SER A N 1
ATOM 840 C CA . SER A 1 120 ? 8.290 -7.172 -12.848 1.00 15.05 141 SER A CA 1
ATOM 841 C C . SER A 1 120 ? 8.768 -8.622 -12.986 1.00 14.95 141 SER A C 1
ATOM 842 O O . SER A 1 120 ? 7.959 -9.556 -13.067 1.00 14.91 141 SER A O 1
ATOM 845 N N . ASN A 1 121 ? 10.087 -8.803 -12.981 1.00 14.66 142 ASN A N 1
ATOM 846 C CA . ASN A 1 121 ? 10.688 -10.129 -12.892 1.00 13.93 142 ASN A CA 1
ATOM 847 C C . ASN A 1 121 ? 10.887 -10.578 -11.444 1.00 13.63 142 ASN A C 1
ATOM 848 O O . ASN A 1 121 ? 11.161 -11.755 -11.176 1.00 13.52 142 ASN A O 1
ATOM 853 N N . LEU A 1 122 ? 10.752 -9.629 -10.523 1.00 12.99 143 LEU A N 1
ATOM 854 C CA . LEU A 1 122 ? 10.969 -9.857 -9.103 1.00 12.42 143 LEU A CA 1
ATOM 855 C C . LEU A 1 122 ? 9.745 -9.417 -8.309 1.00 12.09 143 LEU A C 1
ATOM 856 O O . LEU A 1 122 ? 9.020 -8.500 -8.715 1.00 12.36 143 LEU A O 1
ATOM 861 N N . ILE A 1 123 ? 9.512 -10.085 -7.186 1.00 12.15 144 ILE A N 1
ATOM 862 C CA . ILE A 1 123 ? 8.569 -9.605 -6.167 1.00 11.85 144 ILE A CA 1
ATOM 863 C C . ILE A 1 123 ? 9.305 -9.498 -4.840 1.00 11.62 144 ILE A C 1
ATOM 864 O O . ILE A 1 123 ? 10.143 -10.345 -4.518 1.00 11.94 144 ILE A O 1
ATOM 869 N N . VAL A 1 124 ? 9.012 -8.438 -4.094 1.00 11.00 145 VAL A N 1
ATOM 870 C CA . VAL A 1 124 ? 9.472 -8.301 -2.709 1.00 10.76 145 VAL A CA 1
ATOM 871 C C . VAL A 1 124 ? 8.290 -8.493 -1.756 1.00 10.95 145 VAL A C 1
ATOM 872 O O . VAL A 1 124 ? 7.183 -8.002 -2.017 1.00 9.94 145 VAL A O 1
ATOM 876 N N . SER A 1 125 ? 8.542 -9.214 -0.667 1.00 11.22 146 SER A N 1
ATOM 877 C CA . SER A 1 125 ? 7.544 -9.454 0.375 1.00 11.92 146 SER A CA 1
ATOM 878 C C . SER A 1 125 ? 8.081 -9.095 1.759 1.00 12.26 146 SER A C 1
ATOM 879 O O . SER A 1 125 ? 9.297 -9.187 2.008 1.00 13.08 146 SER A O 1
ATOM 882 N N . GLY A 1 126 ? 7.172 -8.692 2.649 1.00 12.20 147 GLY A N 1
ATOM 883 C CA . GLY A 1 126 ? 7.483 -8.470 4.061 1.00 12.10 147 GLY A CA 1
ATOM 884 C C . GLY A 1 126 ? 6.550 -9.256 4.975 1.00 12.05 147 GLY A C 1
ATOM 885 O O . GLY A 1 126 ? 5.333 -9.300 4.750 1.00 11.69 147 GLY A O 1
ATOM 886 N N . SER A 1 127 ? 7.106 -9.863 6.020 1.00 11.86 148 SER A N 1
ATOM 887 C CA . SER A 1 127 ? 6.295 -10.731 6.880 1.00 12.17 148 SER A CA 1
ATOM 888 C C . SER A 1 127 ? 6.391 -10.439 8.379 1.00 12.78 148 SER A C 1
ATOM 889 O O . SER A 1 127 ? 7.286 -9.714 8.845 1.00 12.69 148 SER A O 1
ATOM 892 N N . PHE A 1 128 ? 5.438 -10.993 9.121 1.00 13.35 149 PHE A N 1
ATOM 893 C CA . PHE A 1 128 ? 5.483 -10.983 10.580 1.00 14.16 149 PHE A CA 1
ATOM 894 C C . PHE A 1 128 ? 6.666 -11.803 11.098 1.00 13.72 149 PHE A C 1
ATOM 895 O O . PHE A 1 128 ? 7.117 -11.598 12.222 1.00 14.41 149 PHE A O 1
ATOM 903 N N . ASP A 1 129 ? 7.178 -12.709 10.266 1.00 13.46 150 ASP A N 1
ATOM 904 C CA . ASP A 1 129 ? 8.398 -13.464 10.585 1.00 13.30 150 ASP A CA 1
ATOM 905 C C . ASP A 1 129 ? 9.677 -12.596 10.645 1.00 13.47 150 ASP A C 1
ATOM 906 O O . ASP A 1 129 ? 10.782 -13.113 10.845 1.00 13.03 150 ASP A O 1
ATOM 911 N N . GLU A 1 130 ? 9.492 -11.282 10.476 1.00 13.56 151 GLU A N 1
ATOM 912 C CA . GLU A 1 130 ? 10.540 -10.242 10.584 1.00 13.94 151 GLU A CA 1
ATOM 913 C C . GLU A 1 130 ? 11.492 -10.167 9.383 1.00 14.04 151 GLU A C 1
ATOM 914 O O . GLU A 1 130 ? 12.427 -9.363 9.365 1.00 14.26 151 GLU A O 1
ATOM 920 N N . SER A 1 131 ? 11.221 -10.982 8.369 1.00 13.72 152 SER A N 1
ATOM 921 C CA . SER A 1 131 ? 12.059 -11.036 7.185 1.00 13.60 152 SER A CA 1
ATOM 922 C C . SER A 1 131 ? 11.466 -10.287 5.991 1.00 13.86 152 SER A C 1
ATOM 923 O O . SER A 1 131 ? 10.248 -10.028 5.911 1.00 12.94 152 SER A O 1
ATOM 926 N N . VAL A 1 132 ? 12.365 -9.941 5.077 1.00 14.03 153 VAL A N 1
ATOM 927 C CA . VAL A 1 132 ? 12.025 -9.454 3.749 1.00 14.55 153 VAL A CA 1
ATOM 928 C C . VAL A 1 132 ? 12.538 -10.502 2.757 1.00 14.80 153 VAL A C 1
ATOM 929 O O . VAL A 1 132 ? 13.691 -10.928 2.840 1.00 14.61 153 VAL A O 1
ATOM 933 N N . ARG A 1 133 ? 11.674 -10.949 1.848 1.00 14.77 154 ARG A N 1
ATOM 934 C CA . ARG A 1 133 ? 12.071 -11.933 0.837 1.00 14.89 154 ARG A CA 1
ATOM 935 C C . ARG A 1 133 ? 11.957 -11.385 -0.577 1.00 14.94 154 ARG A C 1
ATOM 936 O O . ARG A 1 133 ? 11.052 -10.598 -0.872 1.00 14.99 154 ARG A O 1
ATOM 944 N N . ILE A 1 134 ? 12.896 -11.785 -1.434 1.00 14.84 155 ILE A N 1
ATOM 945 C CA . ILE A 1 134 ? 12.858 -11.435 -2.860 1.00 15.18 155 ILE A CA 1
ATOM 946 C C . ILE A 1 134 ? 12.591 -12.706 -3.679 1.00 15.40 155 ILE A C 1
ATOM 947 O O . ILE A 1 134 ? 13.273 -13.720 -3.510 1.00 15.08 155 ILE A O 1
ATOM 952 N N . TRP A 1 135 ? 11.590 -12.650 -4.555 1.00 15.66 156 TRP A N 1
ATOM 953 C CA . TRP A 1 135 ? 11.132 -13.844 -5.278 1.00 15.92 156 TRP A CA 1
ATOM 954 C C . TRP A 1 135 ? 11.275 -13.680 -6.789 1.00 16.36 156 TRP A C 1
ATOM 955 O O . TRP A 1 135 ? 11.049 -12.596 -7.326 1.00 16.22 156 TRP A O 1
ATOM 966 N N . ASP A 1 136 ? 11.615 -14.774 -7.465 1.00 16.94 157 ASP A N 1
ATOM 967 C CA . ASP A 1 136 ? 11.614 -14.813 -8.920 1.00 17.78 157 ASP A CA 1
ATOM 968 C C . ASP A 1 136 ? 10.183 -15.039 -9.393 1.00 17.63 157 ASP A C 1
ATOM 969 O O . ASP A 1 136 ? 9.543 -16.014 -9.002 1.00 17.64 157 ASP A O 1
ATOM 974 N N . VAL A 1 137 ? 9.683 -14.120 -10.216 1.00 17.54 158 VAL A N 1
ATOM 975 C CA . VAL A 1 137 ? 8.302 -14.175 -10.703 1.00 17.55 158 VAL A CA 1
ATOM 976 C C . VAL A 1 137 ? 8.060 -15.402 -11.590 1.00 18.22 158 VAL A C 1
ATOM 977 O O . VAL A 1 137 ? 7.028 -16.066 -11.469 1.00 17.87 158 VAL A O 1
ATOM 981 N N . LYS A 1 138 ? 9.009 -15.696 -12.478 1.00 18.78 159 LYS A N 1
ATOM 982 C CA . LYS A 1 138 ? 8.847 -16.807 -13.416 1.00 20.16 159 LYS A CA 1
ATOM 983 C C . LYS A 1 138 ? 8.805 -18.182 -12.743 1.00 20.15 159 LYS A C 1
ATOM 984 O O . LYS A 1 138 ? 7.948 -19.006 -13.075 1.00 20.36 159 LYS A O 1
ATOM 990 N N . THR A 1 139 ? 9.721 -18.425 -11.804 1.00 20.08 160 THR A N 1
ATOM 991 C CA . THR A 1 139 ? 9.808 -19.727 -11.138 1.00 19.90 160 THR A CA 1
ATOM 992 C C . THR A 1 139 ? 8.964 -19.812 -9.875 1.00 19.91 160 THR A C 1
ATOM 993 O O . THR A 1 139 ? 8.509 -20.893 -9.504 1.00 20.18 160 THR A O 1
ATOM 997 N N . GLY A 1 140 ? 8.770 -18.677 -9.214 1.00 19.45 161 GLY A N 1
ATOM 998 C CA . GLY A 1 140 ? 8.148 -18.651 -7.896 1.00 19.49 161 GLY A CA 1
ATOM 999 C C . GLY A 1 140 ? 9.092 -19.002 -6.759 1.00 19.31 161 GLY A C 1
ATOM 1000 O O . GLY A 1 140 ? 8.674 -19.063 -5.602 1.00 20.02 161 GLY A O 1
ATOM 1001 N N A LYS A 1 141 ? 10.363 -19.245 -7.064 0.38 18.65 162 LYS A N 1
ATOM 1002 C CA A LYS A 1 141 ? 11.308 -19.585 -6.008 0.38 18.15 162 LYS A CA 1
ATOM 1003 C C A LYS A 1 141 ? 11.843 -18.331 -5.335 0.38 17.81 162 LYS A C 1
ATOM 1004 O O A LYS A 1 141 ? 11.961 -17.275 -5.958 0.38 17.30 162 LYS A O 1
ATOM 1010 N N . CYS A 1 142 ? 12.135 -18.456 -4.048 1.00 17.83 163 CYS A N 1
ATOM 1011 C CA . CYS A 1 142 ? 12.689 -17.363 -3.265 1.00 17.85 163 CYS A CA 1
ATOM 1012 C C . CYS A 1 142 ? 14.180 -17.194 -3.579 1.00 18.24 163 CYS A C 1
ATOM 1013 O O . CYS A 1 142 ? 14.968 -18.129 -3.434 1.00 18.32 163 CYS A O 1
ATOM 1016 N N . LEU A 1 143 ? 14.564 -15.996 -4.007 1.00 18.24 164 LEU A N 1
ATOM 1017 C CA . LEU A 1 143 ? 15.951 -15.746 -4.404 1.00 18.43 164 LEU A CA 1
ATOM 1018 C C . LEU A 1 143 ? 16.843 -15.390 -3.215 1.00 18.67 164 LEU A C 1
ATOM 1019 O O . LEU A 1 143 ? 17.947 -15.917 -3.096 1.00 18.36 164 LEU A O 1
ATOM 1024 N N . LYS A 1 144 ? 16.351 -14.498 -2.353 1.00 18.40 165 LYS A N 1
ATOM 1025 C CA . LYS A 1 144 ? 17.070 -14.043 -1.156 1.00 18.46 165 LYS A CA 1
ATOM 1026 C C . LYS A 1 144 ? 16.107 -13.905 0.017 1.00 18.17 165 LYS A C 1
ATOM 1027 O O . LYS A 1 144 ? 14.936 -13.571 -0.174 1.00 17.89 165 LYS A O 1
ATOM 1033 N N . THR A 1 145 ? 16.608 -14.175 1.220 1.00 17.81 166 THR A N 1
ATOM 1034 C CA . THR A 1 145 ? 15.905 -13.878 2.463 1.00 17.88 166 THR A CA 1
ATOM 1035 C C . THR A 1 145 ? 16.752 -12.859 3.215 1.00 17.78 166 THR A C 1
ATOM 1036 O O . THR A 1 145 ? 17.901 -13.144 3.569 1.00 17.90 166 THR A O 1
ATOM 1040 N N . LEU A 1 146 ? 16.186 -11.674 3.440 1.00 16.89 167 LEU A N 1
ATOM 1041 C CA . LEU A 1 146 ? 16.870 -10.619 4.173 1.00 16.56 167 LEU A CA 1
ATOM 1042 C C . LEU A 1 146 ? 16.440 -10.643 5.635 1.00 16.17 167 LEU A C 1
ATOM 1043 O O . LEU A 1 146 ? 15.245 -10.567 5.921 1.00 15.65 167 LEU A O 1
ATOM 1048 N N . PRO A 1 147 ? 17.415 -10.766 6.562 1.00 16.03 168 PRO A N 1
ATOM 1049 C CA . PRO A 1 147 ? 17.157 -10.652 8.000 1.00 15.94 168 PRO A CA 1
ATOM 1050 C C . PRO A 1 147 ? 16.959 -9.172 8.333 1.00 15.82 168 PRO A C 1
ATOM 1051 O O . PRO A 1 147 ? 17.834 -8.526 8.930 1.00 15.79 168 PRO A O 1
ATOM 1055 N N . ALA A 1 148 ? 15.799 -8.651 7.932 1.00 15.34 169 ALA A N 1
ATOM 1056 C CA . ALA A 1 148 ? 15.620 -7.214 7.759 1.00 14.99 169 ALA A CA 1
ATOM 1057 C C . ALA A 1 148 ? 15.376 -6.447 9.044 1.00 14.82 169 ALA A C 1
ATOM 1058 O O . ALA A 1 148 ? 15.861 -5.314 9.203 1.00 15.12 169 ALA A O 1
ATOM 1060 N N . HIS A 1 149 ? 14.613 -7.053 9.951 1.00 14.52 170 HIS A N 1
ATOM 1061 C CA . HIS A 1 149 ? 14.122 -6.354 11.135 1.00 14.40 170 HIS A CA 1
ATOM 1062 C C . HIS A 1 149 ? 13.997 -7.256 12.365 1.00 14.42 170 HIS A C 1
ATOM 1063 O O . HIS A 1 149 ? 14.186 -8.478 12.275 1.00 14.66 170 HIS A O 1
ATOM 1070 N N . SER A 1 150 ? 13.702 -6.649 13.513 1.00 14.28 171 SER A N 1
ATOM 1071 C CA . SER A 1 150 ? 13.515 -7.381 14.765 1.00 14.49 171 SER A CA 1
ATOM 1072 C C . SER A 1 150 ? 12.065 -7.335 15.249 1.00 14.43 171 SER A C 1
ATOM 1073 O O . SER A 1 150 ? 11.782 -7.516 16.448 1.00 14.27 171 SER A O 1
ATOM 1076 N N . ASP A 1 151 ? 11.150 -7.121 14.301 1.00 14.32 172 ASP A N 1
ATOM 1077 C CA . ASP A 1 151 ? 9.706 -7.162 14.546 1.00 14.12 172 ASP A CA 1
ATOM 1078 C C . ASP A 1 151 ? 9.007 -7.321 13.179 1.00 14.01 172 ASP A C 1
ATOM 1079 O O . ASP A 1 151 ? 9.685 -7.323 12.133 1.00 13.47 172 ASP A O 1
ATOM 1084 N N . PRO A 1 152 ? 7.666 -7.492 13.167 1.00 13.50 173 PRO A N 1
ATOM 1085 C CA . PRO A 1 152 ? 6.945 -7.575 11.887 1.00 13.21 173 PRO A CA 1
ATOM 1086 C C . PRO A 1 152 ? 7.292 -6.474 10.878 1.00 13.17 173 PRO A C 1
ATOM 1087 O O . PRO A 1 152 ? 7.499 -5.313 11.258 1.00 13.58 173 PRO A O 1
ATOM 1091 N N . VAL A 1 153 ? 7.384 -6.859 9.607 1.00 13.08 174 VAL A N 1
ATOM 1092 C CA . VAL A 1 153 ? 7.652 -5.924 8.519 1.00 12.72 174 VAL A CA 1
ATOM 1093 C C . VAL A 1 153 ? 6.323 -5.384 8.000 1.00 12.40 174 VAL A C 1
ATOM 1094 O O . VAL A 1 153 ? 5.459 -6.147 7.577 1.00 12.75 174 VAL A O 1
ATOM 1098 N N . SER A 1 154 ? 6.177 -4.065 8.042 1.00 11.92 175 SER A N 1
ATOM 1099 C CA . SER A 1 154 ? 4.907 -3.406 7.706 1.00 11.44 175 SER A CA 1
ATOM 1100 C C . SER A 1 154 ? 4.754 -3.023 6.228 1.00 10.95 175 SER A C 1
ATOM 1101 O O . SER A 1 154 ? 3.629 -2.941 5.723 1.00 10.19 175 SER A O 1
ATOM 1104 N N . ALA A 1 155 ? 5.872 -2.745 5.553 1.00 10.15 176 ALA A N 1
ATOM 1105 C CA . ALA A 1 155 ? 5.836 -2.341 4.151 1.00 10.05 176 ALA A CA 1
ATOM 1106 C C . ALA A 1 155 ? 7.149 -2.655 3.436 1.00 10.11 176 ALA A C 1
ATOM 1107 O O . ALA A 1 155 ? 8.213 -2.663 4.060 1.00 9.29 176 ALA A O 1
ATOM 1109 N N . VAL A 1 156 ? 7.041 -2.925 2.131 1.00 10.57 177 VAL A N 1
ATOM 1110 C CA . VAL A 1 156 ? 8.192 -3.091 1.228 1.00 11.33 177 VAL A CA 1
ATOM 1111 C C . VAL A 1 156 ? 7.881 -2.410 -0.112 1.00 11.88 177 VAL A C 1
ATOM 1112 O O . VAL A 1 156 ? 6.737 -2.443 -0.589 1.00 12.10 177 VAL A O 1
ATOM 1116 N N . HIS A 1 157 ? 8.894 -1.789 -0.716 1.00 12.77 178 HIS A N 1
ATOM 1117 C CA . HIS A 1 157 ? 8.695 -1.015 -1.951 1.00 13.17 178 HIS A CA 1
ATOM 1118 C C . HIS A 1 157 ? 10.019 -0.884 -2.698 1.00 13.31 178 HIS A C 1
ATOM 1119 O O . HIS A 1 157 ? 11.056 -0.592 -2.091 1.00 13.08 178 HIS A O 1
ATOM 1126 N N . PHE A 1 158 ? 9.985 -1.141 -4.004 1.00 13.12 179 PHE A N 1
ATOM 1127 C CA . PHE A 1 158 ? 11.148 -0.918 -4.863 1.00 13.21 179 PHE A CA 1
ATOM 1128 C C . PHE A 1 158 ? 11.183 0.548 -5.286 1.00 13.69 179 PHE A C 1
ATOM 1129 O O . PHE A 1 158 ? 10.123 1.169 -5.451 1.00 13.17 179 PHE A O 1
ATOM 1137 N N . ASN A 1 159 ? 12.385 1.097 -5.506 1.00 13.79 180 ASN A N 1
ATOM 1138 C CA . ASN A 1 159 ? 12.501 2.432 -6.113 1.00 14.10 180 ASN A CA 1
ATOM 1139 C C . ASN A 1 159 ? 12.190 2.394 -7.620 1.00 14.85 180 ASN A C 1
ATOM 1140 O O . ASN A 1 159 ? 11.850 1.334 -8.153 1.00 14.07 180 ASN A O 1
ATOM 1145 N N . ARG A 1 160 ? 12.310 3.529 -8.308 1.00 15.86 181 ARG A N 1
ATOM 1146 C CA . ARG A 1 160 ? 11.756 3.625 -9.674 1.00 17.13 181 ARG A CA 1
ATOM 1147 C C . ARG A 1 160 ? 12.447 2.775 -10.762 1.00 16.95 181 ARG A C 1
ATOM 1148 O O . ARG A 1 160 ? 11.881 2.580 -11.843 1.00 17.07 181 ARG A O 1
ATOM 1156 N N . ASP A 1 161 ? 13.649 2.276 -10.480 1.00 16.85 182 ASP A N 1
ATOM 1157 C CA . ASP A 1 161 ? 14.299 1.340 -11.403 1.00 17.27 182 ASP A CA 1
ATOM 1158 C C . ASP A 1 161 ? 14.514 -0.060 -10.801 1.00 16.73 182 ASP A C 1
ATOM 1159 O O . ASP A 1 161 ? 15.107 -0.945 -11.434 1.00 16.93 182 ASP A O 1
ATOM 1164 N N . GLY A 1 162 ? 14.012 -0.256 -9.584 1.00 16.46 183 GLY A N 1
ATOM 1165 C CA . GLY A 1 162 ? 14.116 -1.545 -8.905 1.00 15.71 183 GLY A CA 1
ATOM 1166 C C . GLY A 1 162 ? 15.470 -1.859 -8.287 1.00 15.47 183 GLY A C 1
ATOM 1167 O O . GLY A 1 162 ? 15.647 -2.934 -7.725 1.00 15.36 183 GLY A O 1
ATOM 1168 N N . SER A 1 163 ? 16.423 -0.930 -8.381 1.00 15.13 184 SER A N 1
ATOM 1169 C CA . SER A 1 163 ? 17.776 -1.159 -7.848 1.00 14.43 184 SER A CA 1
ATOM 1170 C C . SER A 1 163 ? 17.819 -1.199 -6.315 1.00 13.90 184 SER A C 1
ATOM 1171 O O . SER A 1 163 ? 18.744 -1.767 -5.726 1.00 14.38 184 SER A O 1
ATOM 1174 N N . LEU A 1 164 ? 16.820 -0.600 -5.673 1.00 13.22 185 LEU A N 1
ATOM 1175 C CA . LEU A 1 164 ? 16.763 -0.546 -4.212 1.00 12.19 185 LEU A CA 1
ATOM 1176 C C . LEU A 1 164 ? 15.406 -0.974 -3.672 1.00 12.12 185 LEU A C 1
ATOM 1177 O O . LEU A 1 164 ? 14.374 -0.821 -4.348 1.00 11.48 185 LEU A O 1
ATOM 1182 N N . ILE A 1 165 ? 15.433 -1.484 -2.441 1.00 11.66 186 ILE A N 1
ATOM 1183 C CA . ILE A 1 165 ? 14.232 -1.814 -1.677 1.00 12.22 186 ILE A CA 1
ATOM 1184 C C . ILE A 1 165 ? 14.201 -1.009 -0.384 1.00 12.41 186 ILE A C 1
ATOM 1185 O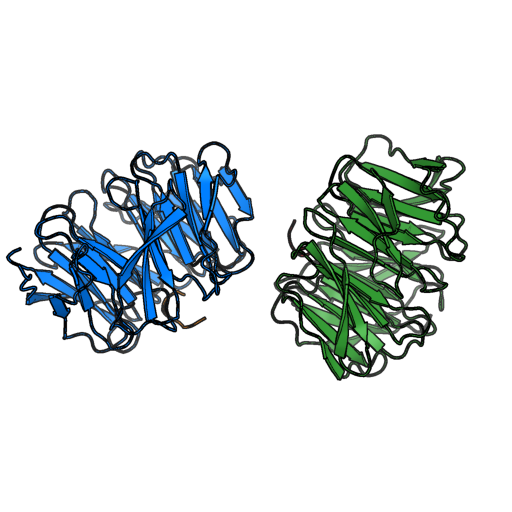 O . ILE A 1 165 ? 15.218 -0.890 0.302 1.00 12.54 186 ILE A O 1
ATOM 1190 N N . VAL A 1 166 ? 13.038 -0.458 -0.048 1.00 12.46 187 VAL A N 1
ATOM 1191 C CA . VAL A 1 166 ? 12.852 0.151 1.273 1.00 13.15 187 VAL A CA 1
ATOM 1192 C C . VAL A 1 166 ? 11.874 -0.672 2.102 1.00 12.79 187 VAL A C 1
ATOM 1193 O O . VAL A 1 166 ? 10.874 -1.165 1.578 1.00 12.55 187 VAL A O 1
ATOM 1197 N N . SER A 1 167 ? 12.172 -0.812 3.392 1.00 12.97 188 SER A N 1
ATOM 1198 C CA . SER A 1 167 ? 11.317 -1.566 4.297 1.00 13.15 188 SER A CA 1
ATOM 1199 C C . SER A 1 167 ? 11.074 -0.789 5.584 1.00 13.34 188 SER A C 1
ATOM 1200 O O . SER A 1 167 ? 11.846 0.104 5.950 1.00 13.67 188 SER A O 1
ATOM 1203 N N . SER A 1 168 ? 9.974 -1.119 6.243 1.00 13.09 189 SER A N 1
ATOM 1204 C CA . SER A 1 168 ? 9.603 -0.525 7.515 1.00 13.29 189 SER A CA 1
ATOM 1205 C C . SER A 1 168 ? 9.115 -1.620 8.458 1.00 12.97 189 SER A C 1
ATOM 1206 O O . SER A 1 168 ? 8.587 -2.643 8.015 1.00 13.13 189 SER A O 1
ATOM 1209 N N . SER A 1 169 ? 9.293 -1.401 9.756 1.00 13.31 190 SER A N 1
ATOM 1210 C CA . SER A 1 169 ? 8.915 -2.380 10.763 1.00 13.87 190 SER A CA 1
ATOM 1211 C C . SER A 1 169 ? 8.392 -1.741 12.042 1.00 14.41 190 SER A C 1
ATOM 1212 O O . SER A 1 169 ? 8.688 -0.578 12.334 1.00 14.46 190 SER A O 1
ATOM 1215 N N . TYR A 1 170 ? 7.618 -2.511 12.809 1.00 14.88 191 TYR A N 1
ATOM 1216 C CA . TYR A 1 170 ? 7.249 -2.112 14.167 1.00 15.53 191 TYR A CA 1
ATOM 1217 C C . TYR A 1 170 ? 8.486 -1.988 15.069 1.00 15.84 191 TYR A C 1
ATOM 1218 O O . TYR A 1 170 ? 8.385 -1.472 16.183 1.00 16.40 191 TYR A O 1
ATOM 1227 N N . ASP A 1 171 ? 9.647 -2.441 14.595 1.00 15.92 192 ASP A N 1
ATOM 1228 C CA . ASP A 1 171 ? 10.896 -2.254 15.352 1.00 16.32 192 ASP A CA 1
ATOM 1229 C C . ASP A 1 171 ? 11.349 -0.791 15.440 1.00 16.26 192 ASP A C 1
ATOM 1230 O O . ASP A 1 171 ? 12.261 -0.455 16.202 1.00 16.77 192 ASP A O 1
ATOM 1235 N N . GLY A 1 172 ? 10.681 0.078 14.684 1.00 15.90 193 GLY A N 1
ATOM 1236 C CA . GLY A 1 172 ? 10.937 1.510 14.721 1.00 15.77 193 GLY A CA 1
ATOM 1237 C C . GLY A 1 172 ? 11.843 1.977 13.599 1.00 15.47 193 GLY A C 1
ATOM 1238 O O . GLY A 1 172 ? 12.147 3.158 13.497 1.00 15.59 193 GLY A O 1
ATOM 1239 N N . LEU A 1 173 ? 12.252 1.050 12.740 1.00 15.56 194 LEU A N 1
ATOM 1240 C CA . LEU A 1 173 ? 13.249 1.360 11.724 1.00 15.83 194 LEU A CA 1
ATOM 1241 C C . LEU A 1 173 ? 12.738 1.386 10.301 1.00 15.67 194 LEU A C 1
ATOM 1242 O O . LEU A 1 173 ? 11.755 0.726 9.967 1.00 15.77 194 LEU A O 1
ATOM 1247 N N A CYS A 1 174 ? 13.409 2.190 9.480 0.50 15.65 195 CYS A N 1
ATOM 1248 N N B CYS A 1 174 ? 13.448 2.127 9.460 0.50 15.93 195 CYS A N 1
ATOM 1249 C CA A CYS A 1 174 ? 13.318 2.114 8.030 0.50 15.33 195 CYS A CA 1
ATOM 1250 C CA B CYS A 1 174 ? 13.258 2.076 8.025 0.50 15.72 195 CYS A CA 1
ATOM 1251 C C A CYS A 1 174 ? 14.682 1.688 7.519 0.50 15.41 195 CYS A C 1
ATOM 1252 C C B CYS A 1 174 ? 14.621 1.809 7.380 0.50 15.67 195 CYS A C 1
ATOM 1253 O O A CYS A 1 174 ? 15.706 2.202 7.972 0.50 15.23 195 CYS A O 1
ATOM 1254 O O B CYS A 1 174 ? 15.579 2.545 7.619 0.50 15.61 195 CYS A O 1
ATOM 1259 N N . ARG A 1 175 ? 14.702 0.742 6.586 1.00 15.61 196 ARG A N 1
ATOM 1260 C CA . ARG A 1 175 ? 15.967 0.301 5.987 1.00 15.88 196 ARG A CA 1
ATOM 1261 C C . ARG A 1 175 ? 15.934 0.311 4.463 1.00 15.97 196 ARG A C 1
ATOM 1262 O O . ARG A 1 175 ? 14.925 -0.043 3.851 1.00 15.16 196 ARG A O 1
ATOM 1270 N N . ILE A 1 176 ? 17.046 0.722 3.860 1.00 16.42 197 ILE A N 1
ATOM 1271 C CA . ILE A 1 176 ? 17.178 0.675 2.408 1.00 16.80 197 ILE A CA 1
ATOM 1272 C C . ILE A 1 176 ? 18.190 -0.396 2.020 1.00 16.90 197 ILE A C 1
ATOM 1273 O O . ILE A 1 176 ? 19.299 -0.455 2.554 1.00 16.97 197 ILE A O 1
ATOM 1278 N N . TRP A 1 177 ? 17.775 -1.231 1.077 1.00 16.72 198 TRP A N 1
ATOM 1279 C CA . TRP A 1 177 ? 18.490 -2.429 0.705 1.00 16.78 198 TRP A CA 1
ATOM 1280 C C . TRP A 1 177 ? 18.848 -2.384 -0.766 1.00 16.62 198 TRP A C 1
ATOM 1281 O O . TRP A 1 177 ? 18.051 -1.948 -1.607 1.00 16.72 198 TRP A O 1
ATOM 1292 N N . ASP A 1 178 ? 20.058 -2.838 -1.064 1.00 16.56 199 ASP A N 1
ATOM 1293 C CA . ASP A 1 178 ? 20.501 -3.045 -2.424 1.00 16.08 199 ASP A CA 1
ATOM 1294 C C . ASP A 1 178 ? 19.886 -4.342 -2.950 1.00 16.22 199 ASP A C 1
ATOM 1295 O O . ASP A 1 178 ? 20.168 -5.431 -2.421 1.00 16.14 199 ASP A O 1
ATOM 1300 N N . THR A 1 179 ? 19.037 -4.226 -3.974 1.00 16.07 200 THR A N 1
ATOM 1301 C CA . THR A 1 179 ? 18.303 -5.386 -4.508 1.00 15.72 200 THR A CA 1
ATOM 1302 C C . THR A 1 179 ? 19.224 -6.517 -4.980 1.00 15.82 200 THR A C 1
ATOM 1303 O O . THR A 1 179 ? 18.992 -7.680 -4.656 1.00 14.70 200 THR A O 1
ATOM 1307 N N . ALA A 1 180 ? 20.262 -6.165 -5.744 1.00 16.19 201 ALA A N 1
ATOM 1308 C CA . ALA A 1 180 ? 21.182 -7.152 -6.318 1.00 16.81 201 ALA A CA 1
ATOM 1309 C C . ALA A 1 180 ? 21.868 -8.036 -5.278 1.00 16.92 201 ALA A C 1
ATOM 1310 O O . ALA A 1 180 ? 21.972 -9.245 -5.472 1.00 17.80 201 ALA A O 1
ATOM 1312 N N . SER A 1 181 ? 22.350 -7.431 -4.194 1.00 17.40 202 SER A N 1
ATOM 1313 C CA . SER A 1 181 ? 23.131 -8.152 -3.175 1.00 17.83 202 SER A CA 1
ATOM 1314 C C . SER A 1 181 ? 22.337 -8.508 -1.920 1.00 18.00 202 SER A C 1
ATOM 1315 O O . SER A 1 181 ? 22.718 -9.412 -1.173 1.00 17.88 202 SER A O 1
ATOM 1318 N N . GLY A 1 182 ? 21.243 -7.793 -1.689 1.00 18.30 203 GLY A N 1
ATOM 1319 C CA . GLY A 1 182 ? 20.465 -7.959 -0.459 1.00 18.80 203 GLY A CA 1
ATOM 1320 C C . GLY A 1 182 ? 21.076 -7.288 0.764 1.00 19.52 203 GLY A C 1
ATOM 1321 O O . GLY A 1 182 ? 20.541 -7.410 1.865 1.00 19.26 203 GLY A O 1
ATOM 1322 N N . GLN A 1 183 ? 22.186 -6.571 0.568 1.00 19.87 204 GLN A N 1
ATOM 1323 C CA . GLN A 1 183 ? 22.898 -5.888 1.654 1.00 20.75 204 GLN A CA 1
ATOM 1324 C C . GLN A 1 183 ? 22.211 -4.572 2.016 1.00 20.83 204 GLN A C 1
ATOM 1325 O O . GLN A 1 183 ? 21.613 -3.927 1.155 1.00 21.01 204 GLN A O 1
ATOM 1331 N N . CYS A 1 184 ? 22.308 -4.175 3.285 1.00 21.13 205 CYS A N 1
ATOM 1332 C CA . CYS A 1 184 ? 21.682 -2.943 3.766 1.00 21.76 205 CYS A CA 1
ATOM 1333 C C . CYS A 1 184 ? 22.544 -1.733 3.450 1.00 22.49 205 CYS A C 1
ATOM 1334 O O . CYS A 1 184 ? 23.716 -1.687 3.828 1.00 22.61 205 CYS A O 1
ATOM 1337 N N . LEU A 1 185 ? 21.956 -0.752 2.766 1.00 23.21 206 LEU A N 1
ATOM 1338 C CA . LEU A 1 185 ? 22.659 0.482 2.432 1.00 24.05 206 LEU A CA 1
ATOM 1339 C C . LEU A 1 185 ? 22.500 1.570 3.486 1.00 24.72 206 LEU A C 1
ATOM 1340 O O . LEU A 1 185 ? 23.403 2.380 3.677 1.00 24.79 206 LEU A O 1
ATOM 1345 N N . LYS A 1 186 ? 21.348 1.594 4.151 1.00 25.61 207 LYS A N 1
ATOM 1346 C CA . LYS A 1 186 ? 21.025 2.659 5.096 1.00 26.56 207 LYS A CA 1
ATOM 1347 C C . LYS A 1 186 ? 19.921 2.241 6.061 1.00 27.17 207 LYS A C 1
ATOM 1348 O O . LYS A 1 186 ? 18.932 1.620 5.661 1.00 26.83 207 LYS A O 1
ATOM 1354 N N . THR A 1 187 ? 20.114 2.583 7.331 1.00 27.78 208 THR A N 1
ATOM 1355 C CA . THR A 1 187 ? 19.069 2.495 8.333 1.00 28.64 208 THR A CA 1
ATOM 1356 C C . THR A 1 187 ? 18.707 3.910 8.788 1.00 29.94 208 THR A C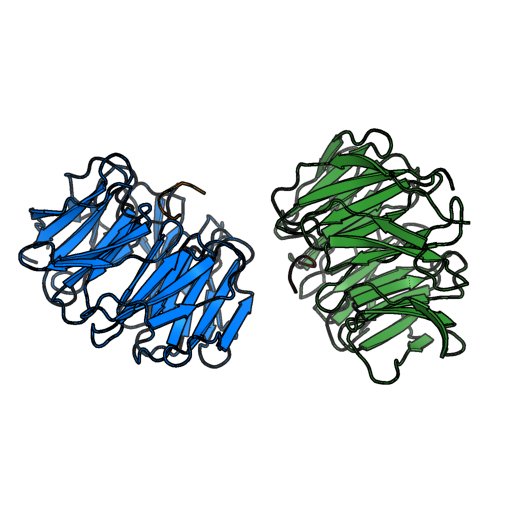 1
ATOM 1357 O O . THR A 1 187 ? 19.572 4.665 9.245 1.00 29.82 208 THR A O 1
ATOM 1361 N N . LEU A 1 188 ? 17.433 4.266 8.631 1.00 31.44 209 LEU A N 1
ATOM 1362 C CA . LEU A 1 188 ? 16.909 5.529 9.140 1.00 32.99 209 LEU A CA 1
ATOM 1363 C C . LEU A 1 188 ? 16.454 5.369 10.586 1.00 34.14 209 LEU A C 1
ATOM 1364 O O . LEU A 1 188 ? 15.445 4.710 10.876 1.00 34.27 209 LEU A O 1
ATOM 1369 N N . ILE A 1 189 ? 17.214 5.970 11.493 1.00 35.62 210 ILE A N 1
ATOM 1370 C CA . ILE A 1 189 ? 16.861 5.962 12.903 1.00 36.94 210 ILE A CA 1
ATOM 1371 C C . ILE A 1 189 ? 16.386 7.356 13.292 1.00 37.67 210 ILE A C 1
ATOM 1372 O O . ILE A 1 189 ? 17.190 8.263 13.551 1.00 37.99 210 ILE A O 1
ATOM 1377 N N . ASP A 1 190 ? 15.066 7.520 13.284 1.00 38.29 211 ASP A N 1
ATOM 1378 C CA . ASP A 1 190 ? 14.428 8.726 13.773 1.00 38.80 211 ASP A CA 1
ATOM 1379 C C . ASP A 1 190 ? 14.553 8.711 15.290 1.00 38.90 211 ASP A C 1
ATOM 1380 O O . ASP A 1 190 ? 14.001 7.821 15.946 1.00 39.04 211 ASP A O 1
ATOM 1385 N N . ASP A 1 191 ? 15.307 9.668 15.838 1.00 38.70 212 ASP A N 1
ATOM 1386 C CA . ASP A 1 191 ? 15.460 9.802 17.291 1.00 38.51 212 ASP A CA 1
ATOM 1387 C C . ASP A 1 191 ? 14.087 9.702 17.953 1.00 37.89 212 ASP A C 1
ATOM 1388 O O . ASP A 1 191 ? 13.175 10.461 17.614 1.00 38.17 212 ASP A O 1
ATOM 1393 N N . ASP A 1 192 ? 13.949 8.745 18.874 1.00 37.01 213 ASP A N 1
ATOM 1394 C CA . ASP A 1 192 ? 12.642 8.259 19.339 1.00 35.93 213 ASP A CA 1
ATOM 1395 C C . ASP A 1 192 ? 12.030 7.380 18.238 1.00 34.79 213 ASP A C 1
ATOM 1396 O O . ASP A 1 192 ? 11.752 7.861 17.131 1.00 35.19 213 ASP A O 1
ATOM 1401 N N . ASN A 1 193 ? 11.834 6.096 18.536 1.00 32.76 214 ASN A N 1
ATOM 1402 C CA . ASN A 1 193 ? 11.465 5.119 17.505 1.00 30.60 214 ASN A CA 1
ATOM 1403 C C . ASN A 1 193 ? 10.060 4.504 17.635 1.00 28.49 214 ASN A C 1
ATOM 1404 O O . ASN A 1 193 ? 9.919 3.334 18.025 1.00 28.28 214 ASN A O 1
ATOM 1409 N N . PRO A 1 194 ? 9.012 5.278 17.283 1.00 26.24 215 PRO A N 1
ATOM 1410 C CA . PRO A 1 194 ? 7.690 4.663 17.246 1.00 24.47 215 PRO A CA 1
ATOM 1411 C C . PRO A 1 194 ? 7.629 3.647 16.102 1.00 22.57 215 PRO A C 1
ATOM 1412 O O . PRO A 1 194 ? 8.403 3.759 15.146 1.00 22.74 215 PRO A O 1
ATOM 1416 N N . PRO A 1 195 ? 6.736 2.647 16.202 1.00 20.70 216 PRO A N 1
ATOM 1417 C CA . PRO A 1 195 ? 6.614 1.681 15.108 1.00 18.87 216 PRO A CA 1
ATOM 1418 C C . PRO A 1 195 ? 6.395 2.388 13.772 1.00 17.22 216 PRO A C 1
ATOM 1419 O O . PRO A 1 195 ? 5.603 3.328 13.695 1.00 17.04 216 PRO A O 1
ATOM 1423 N N A VAL A 1 196 ? 7.111 1.963 12.739 0.50 16.49 217 VAL A N 1
ATOM 1424 N N B VAL A 1 196 ? 7.115 1.946 12.745 0.50 16.42 217 VAL A N 1
ATOM 1425 C CA A VAL A 1 196 ? 6.901 2.522 11.405 0.50 15.66 217 VAL A CA 1
ATOM 1426 C CA B VAL A 1 196 ? 6.935 2.464 11.390 0.50 15.52 217 VAL A CA 1
ATOM 1427 C C A VAL A 1 196 ? 5.980 1.598 10.617 0.50 15.15 217 VAL A C 1
ATOM 1428 C C B VAL A 1 196 ? 5.940 1.550 10.695 0.50 15.07 217 VAL A C 1
ATOM 1429 O O A VAL A 1 196 ? 6.324 0.459 10.304 0.50 15.20 217 VAL A O 1
ATOM 1430 O O B VAL A 1 196 ? 6.202 0.359 10.506 0.50 15.05 217 VAL A O 1
ATOM 1437 N N . SER A 1 197 ? 4.788 2.113 10.339 1.00 14.82 218 SER A N 1
ATOM 1438 C CA . SER A 1 197 ? 3.656 1.322 9.865 1.00 13.79 218 SER A CA 1
ATOM 1439 C C . SER A 1 197 ? 3.514 1.288 8.342 1.00 13.77 218 SER A C 1
ATOM 1440 O O . SER A 1 197 ? 2.801 0.443 7.795 1.00 13.49 218 SER A O 1
ATOM 1443 N N . PHE A 1 198 ? 4.169 2.226 7.672 1.00 13.60 219 PHE A N 1
ATOM 1444 C CA . PHE A 1 198 ? 4.159 2.281 6.212 1.00 13.67 219 PHE A CA 1
ATOM 1445 C C . PHE A 1 198 ? 5.379 3.019 5.686 1.00 13.26 219 PHE A C 1
ATOM 1446 O O . PHE A 1 198 ? 5.861 3.942 6.326 1.00 13.56 219 PHE A O 1
ATOM 1454 N N . VAL A 1 199 ? 5.854 2.619 4.508 1.00 13.36 220 VAL A N 1
ATOM 1455 C CA . VAL A 1 199 ? 6.932 3.322 3.806 1.00 13.29 220 VAL A CA 1
ATOM 1456 C C . VAL A 1 199 ? 6.851 3.098 2.283 1.00 13.45 220 VAL A C 1
ATOM 1457 O O . VAL A 1 199 ? 6.436 2.032 1.815 1.00 13.43 220 VAL A O 1
ATOM 1461 N N . LYS A 1 200 ? 7.231 4.117 1.519 1.00 13.54 221 LYS A N 1
ATOM 1462 C CA . LYS A 1 200 ? 7.383 3.996 0.071 1.00 13.94 221 LYS A CA 1
ATOM 1463 C C . LYS A 1 200 ? 8.266 5.122 -0.443 1.00 14.48 221 LYS A C 1
ATOM 1464 O O . LYS A 1 200 ? 8.367 6.182 0.186 1.00 14.48 221 LYS A O 1
ATOM 1470 N N . PHE A 1 201 ? 8.911 4.864 -1.576 1.00 15.21 222 PHE A N 1
ATOM 1471 C CA . PHE A 1 201 ? 9.683 5.854 -2.295 1.00 16.14 222 PHE A CA 1
ATOM 1472 C C . PHE A 1 201 ? 8.774 6.868 -2.974 1.00 16.98 222 PHE A C 1
ATOM 1473 O O . PHE A 1 201 ? 7.635 6.549 -3.344 1.00 16.93 222 PHE A O 1
ATOM 1481 N N . SER A 1 202 ? 9.286 8.088 -3.133 1.00 17.66 223 SER A N 1
ATOM 1482 C CA . SER A 1 202 ? 8.670 9.087 -4.001 1.00 18.58 223 SER A CA 1
ATOM 1483 C C . SER A 1 202 ? 8.803 8.628 -5.459 1.00 19.21 223 SER A C 1
ATOM 1484 O O . SER A 1 202 ? 9.680 7.809 -5.776 1.00 18.88 223 SER A O 1
ATOM 1487 N N . PRO A 1 203 ? 7.930 9.140 -6.350 1.00 19.98 224 PRO A N 1
ATOM 1488 C CA . PRO A 1 203 ? 8.011 8.779 -7.767 1.00 20.54 224 PRO A CA 1
ATOM 1489 C C . PRO A 1 203 ? 9.400 8.968 -8.393 1.00 20.85 224 PRO A C 1
ATOM 1490 O O . PRO A 1 203 ? 9.761 8.216 -9.295 1.00 21.22 224 PRO A O 1
ATOM 1494 N N . ASN A 1 204 ? 10.167 9.951 -7.924 1.00 21.01 225 ASN A N 1
ATOM 1495 C CA . ASN A 1 204 ? 11.508 10.175 -8.472 1.00 21.46 225 ASN A CA 1
ATOM 1496 C C . ASN A 1 204 ? 12.611 9.364 -7.784 1.00 21.36 225 ASN A C 1
ATOM 1497 O O . ASN A 1 204 ? 13.787 9.480 -8.137 1.00 21.33 225 ASN A O 1
ATOM 1502 N N . GLY A 1 205 ? 12.220 8.550 -6.803 1.00 21.11 226 GLY A N 1
ATOM 1503 C CA . GLY A 1 205 ? 13.145 7.672 -6.092 1.00 20.97 226 GLY A CA 1
ATOM 1504 C C . GLY A 1 205 ? 14.085 8.379 -5.139 1.00 21.13 226 GLY A C 1
ATOM 1505 O O . GLY A 1 205 ? 14.882 7.732 -4.459 1.00 21.23 226 GLY A O 1
ATOM 1506 N N . LYS A 1 206 ? 13.988 9.706 -5.082 1.00 21.14 227 LYS A N 1
ATOM 1507 C CA . LYS A 1 206 ? 14.884 10.510 -4.258 1.00 21.19 227 LYS A CA 1
ATOM 1508 C C . LYS A 1 206 ? 14.470 10.504 -2.795 1.00 20.55 227 LYS A C 1
ATOM 1509 O O . LYS A 1 206 ? 15.322 10.561 -1.907 1.00 20.49 227 LYS A O 1
ATOM 1515 N N . TYR A 1 207 ? 13.166 10.446 -2.541 1.00 19.83 228 TYR A N 1
ATOM 1516 C CA . TYR A 1 207 ? 12.671 10.539 -1.171 1.00 19.61 228 TYR A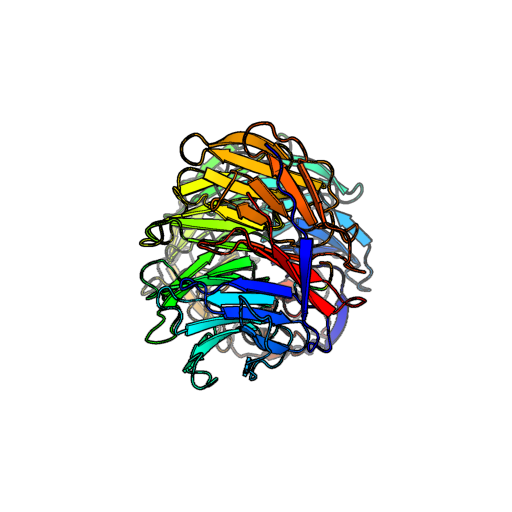 CA 1
ATOM 1517 C C . TYR A 1 207 ? 11.940 9.288 -0.705 1.00 18.94 228 TYR A C 1
ATOM 1518 O O . TYR A 1 207 ? 11.605 8.407 -1.499 1.00 18.14 228 TYR A O 1
ATOM 1527 N N . ILE A 1 208 ? 11.697 9.228 0.599 1.00 18.39 229 ILE A N 1
ATOM 1528 C CA . ILE A 1 208 ? 10.911 8.162 1.182 1.00 17.67 229 ILE A CA 1
ATOM 1529 C C . ILE A 1 208 ? 9.835 8.769 2.086 1.00 17.31 229 ILE A C 1
ATOM 1530 O O . ILE A 1 208 ? 10.132 9.604 2.940 1.00 17.45 229 ILE A O 1
ATOM 1534 N N . LEU A 1 209 ? 8.588 8.359 1.868 1.00 16.55 230 LEU A N 1
ATOM 1535 C CA . LEU A 1 209 ? 7.470 8.743 2.725 1.00 15.77 230 LEU A CA 1
ATOM 1536 C C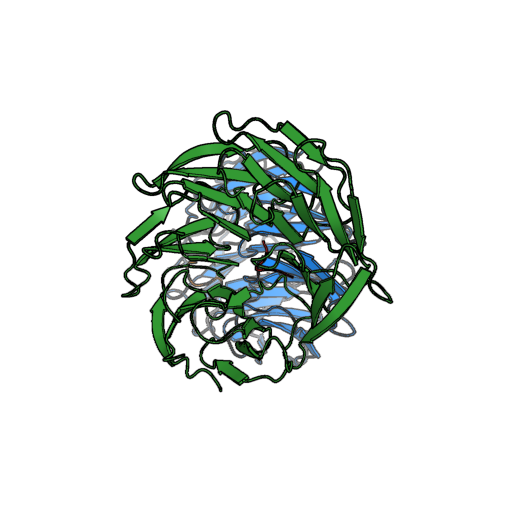 . LEU A 1 209 ? 7.237 7.633 3.746 1.00 15.62 230 LEU A C 1
ATOM 1537 O O . LEU A 1 209 ? 7.043 6.472 3.371 1.00 14.87 230 LEU A O 1
ATOM 1542 N N . ALA A 1 210 ? 7.263 7.986 5.030 1.00 15.22 231 ALA A N 1
ATOM 1543 C CA . ALA A 1 210 ? 7.125 6.995 6.102 1.00 15.27 231 ALA A CA 1
ATOM 1544 C C . ALA A 1 210 ? 6.075 7.400 7.126 1.00 15.07 231 ALA A C 1
ATOM 1545 O O . ALA A 1 210 ? 6.088 8.531 7.629 1.00 15.04 231 ALA A O 1
ATOM 1547 N N . ALA A 1 211 ? 5.174 6.467 7.425 1.00 14.96 232 ALA A N 1
ATOM 1548 C CA . ALA A 1 211 ? 4.174 6.650 8.487 1.00 15.45 232 ALA A CA 1
ATOM 1549 C C . ALA A 1 211 ? 4.600 5.958 9.787 1.00 15.09 232 ALA A C 1
ATOM 1550 O O . ALA A 1 211 ? 5.042 4.817 9.764 1.00 15.32 232 ALA A O 1
ATOM 1552 N N . THR A 1 212 ? 4.449 6.656 10.911 1.00 15.13 233 THR A N 1
ATOM 1553 C CA . THR A 1 212 ? 4.711 6.080 12.228 1.00 14.86 233 THR A CA 1
ATOM 1554 C C . THR A 1 212 ? 3.456 6.116 13.105 1.00 15.48 233 THR A C 1
ATOM 1555 O O . THR A 1 212 ? 2.598 6.996 12.945 1.00 15.19 233 THR A O 1
ATOM 1559 N N . LEU A 1 213 ? 3.349 5.157 14.023 1.00 15.96 234 LEU A N 1
ATOM 1560 C CA . LEU A 1 213 ? 2.136 5.007 14.829 1.00 16.63 234 LEU A CA 1
ATOM 1561 C C . LEU A 1 213 ? 2.034 6.006 15.997 1.00 17.26 234 LEU A C 1
ATOM 1562 O O . LEU A 1 213 ? 1.552 5.668 17.076 1.00 17.48 234 LEU A O 1
ATOM 1567 N N . ASP A 1 214 ? 2.485 7.235 15.745 1.00 18.08 235 ASP A N 1
ATOM 1568 C CA . ASP A 1 214 ? 2.288 8.382 16.634 1.00 19.04 235 ASP A CA 1
ATOM 1569 C C . ASP A 1 214 ? 1.573 9.511 15.885 1.00 19.03 235 ASP A C 1
ATOM 1570 O O . ASP A 1 214 ? 1.845 10.693 16.116 1.00 18.84 235 ASP A O 1
ATOM 1575 N N . ASN A 1 215 ? 0.674 9.131 14.975 1.00 19.12 236 ASN A N 1
ATOM 1576 C CA . ASN A 1 215 ? -0.126 10.084 14.187 1.00 19.41 236 ASN A CA 1
ATOM 1577 C C . ASN A 1 215 ? 0.715 11.020 13.308 1.00 19.47 236 ASN A C 1
ATOM 1578 O O . ASN A 1 215 ? 0.395 12.203 13.161 1.00 19.82 236 ASN A O 1
ATOM 1583 N N . THR A 1 216 ? 1.778 10.480 12.715 1.00 19.73 237 THR A N 1
ATOM 1584 C CA . THR A 1 216 ? 2.759 11.298 11.989 1.00 19.87 237 THR A CA 1
ATOM 1585 C C . THR A 1 216 ? 3.214 10.649 10.671 1.00 19.95 237 THR A C 1
ATOM 1586 O O . THR A 1 216 ? 3.531 9.451 10.629 1.00 19.21 237 THR A O 1
ATOM 1590 N N . LEU A 1 217 ? 3.202 11.452 9.603 1.00 19.85 238 LEU A N 1
ATOM 1591 C CA . LEU A 1 217 ? 3.826 11.121 8.317 1.00 20.21 238 LEU A CA 1
ATOM 1592 C C . LEU A 1 217 ? 5.084 11.957 8.130 1.00 19.88 238 LEU A C 1
ATOM 1593 O O . LEU A 1 217 ? 5.101 13.148 8.465 1.00 19.52 238 LEU A O 1
ATOM 1598 N N . LYS A 1 218 ? 6.129 11.333 7.594 1.00 19.87 239 LYS A N 1
ATOM 1599 C CA . LYS A 1 218 ? 7.395 12.024 7.347 1.00 20.23 239 LYS A CA 1
ATOM 1600 C C . LYS A 1 218 ? 7.962 11.761 5.959 1.00 20.37 239 LYS A C 1
ATOM 1601 O O . LYS A 1 218 ? 7.936 10.632 5.475 1.00 19.92 239 LYS A O 1
ATOM 1607 N N . LEU A 1 219 ? 8.464 12.822 5.327 1.00 20.71 240 LEU A N 1
ATOM 1608 C CA . LEU A 1 219 ? 9.156 12.715 4.050 1.00 21.37 240 LEU A CA 1
ATOM 1609 C C . LEU A 1 219 ? 10.652 12.882 4.276 1.00 22.10 240 LEU A C 1
ATOM 1610 O O . LEU A 1 219 ? 11.105 13.919 4.764 1.00 21.81 240 LEU A O 1
ATOM 1615 N N . TRP A 1 220 ? 11.406 11.844 3.930 1.00 23.05 241 TRP A N 1
ATOM 1616 C CA . TRP A 1 220 ? 12.842 11.816 4.165 1.00 24.01 241 TRP A CA 1
ATOM 1617 C C . TRP A 1 220 ? 13.620 11.958 2.873 1.00 24.81 241 TRP A C 1
ATOM 1618 O O . TRP A 1 220 ? 13.236 11.409 1.839 1.00 24.71 241 TRP A O 1
ATOM 1629 N N . ASP A 1 221 ? 14.716 12.704 2.933 1.00 25.68 242 ASP A N 1
ATOM 1630 C CA . ASP A 1 221 ? 15.673 12.698 1.842 1.00 27.06 242 ASP A CA 1
ATOM 1631 C C . ASP A 1 221 ? 16.557 11.483 2.068 1.00 27.80 242 ASP A C 1
ATOM 1632 O O . ASP A 1 221 ? 17.287 11.417 3.061 1.00 27.91 242 ASP A O 1
ATOM 1637 N N . TYR A 1 222 ? 16.454 10.510 1.164 1.00 28.91 243 TYR A N 1
ATOM 1638 C CA . TYR A 1 222 ? 17.182 9.245 1.280 1.00 29.99 243 TYR A CA 1
ATOM 1639 C C . TYR A 1 222 ? 18.709 9.416 1.247 1.00 30.42 243 TYR A C 1
ATOM 1640 O O . TYR A 1 222 ? 19.414 8.880 2.106 1.00 30.61 243 TYR A O 1
ATOM 1649 N N . SER A 1 223 ? 19.211 10.157 0.260 1.00 31.03 244 SER A N 1
ATOM 1650 C CA . SER A 1 223 ? 20.657 10.375 0.111 1.00 31.26 244 SER A CA 1
ATOM 1651 C C . SER A 1 223 ? 21.286 11.047 1.334 1.00 31.29 244 SER A C 1
ATOM 1652 O O . SER A 1 223 ? 22.393 10.689 1.742 1.00 31.44 244 SER A O 1
ATOM 1655 N N . LYS A 1 224 ? 20.563 11.998 1.925 1.00 31.33 245 LYS A N 1
ATOM 1656 C CA . LYS A 1 224 ? 21.067 12.787 3.055 1.00 31.13 245 LYS A CA 1
ATOM 1657 C C . LYS A 1 224 ? 20.671 12.233 4.427 1.00 30.67 245 LYS A C 1
ATOM 1658 O O . LYS A 1 224 ? 21.317 12.539 5.431 1.00 30.81 245 LYS A O 1
ATOM 1664 N N . GLY A 1 225 ? 19.606 11.434 4.469 1.00 30.14 246 GLY A N 1
ATOM 1665 C CA . GLY A 1 225 ? 19.082 10.887 5.730 1.00 29.04 246 GLY A CA 1
ATOM 1666 C C . GLY A 1 225 ? 18.403 11.924 6.613 1.00 28.40 246 GLY A C 1
ATOM 1667 O O . GLY A 1 225 ? 18.424 11.810 7.844 1.00 28.39 246 GLY A O 1
ATOM 1668 N N . LYS A 1 226 ? 17.796 12.932 5.984 1.00 27.53 247 LYS A N 1
ATOM 1669 C CA . LYS A 1 226 ? 17.162 14.044 6.701 1.00 26.73 247 LYS A CA 1
ATOM 1670 C C . LYS A 1 226 ? 15.641 14.070 6.507 1.00 25.82 247 LYS A C 1
ATOM 1671 O O . LYS A 1 226 ? 15.149 13.809 5.412 1.00 25.44 247 LYS A O 1
ATOM 1677 N N . CYS A 1 227 ? 14.909 14.392 7.574 1.00 24.91 248 CYS A N 1
ATOM 1678 C CA . CYS A 1 227 ? 13.470 14.637 7.479 1.00 24.17 248 CYS A CA 1
ATOM 1679 C C . CYS A 1 227 ? 13.210 16.037 6.937 1.00 23.70 248 CYS A C 1
ATOM 1680 O O . CYS A 1 227 ? 13.582 17.040 7.561 1.00 23.54 248 CYS A O 1
ATOM 1683 N N . LEU A 1 228 ? 12.568 16.102 5.774 1.00 22.70 249 LEU A N 1
ATOM 1684 C CA . LEU A 1 228 ? 12.292 17.378 5.130 1.00 22.06 249 LEU A CA 1
ATOM 1685 C C . LEU A 1 228 ? 10.896 17.904 5.464 1.00 21.64 249 LEU A C 1
ATOM 1686 O O . LEU A 1 228 ? 10.717 19.112 5.628 1.00 21.33 249 LEU A O 1
ATOM 1691 N N . LYS A 1 229 ? 9.916 16.998 5.552 1.00 20.97 250 LYS A N 1
ATOM 1692 C CA . LYS A 1 229 ? 8.523 17.372 5.809 1.00 20.14 250 LYS A CA 1
ATOM 1693 C C . LYS A 1 229 ? 7.833 16.469 6.833 1.00 19.93 250 LYS A C 1
ATOM 1694 O O . LYS A 1 229 ? 8.125 15.270 6.925 1.00 19.51 250 LYS A O 1
ATOM 1700 N N . THR A 1 230 ? 6.920 17.066 7.596 1.00 19.27 251 THR A N 1
ATOM 1701 C CA . THR A 1 230 ? 6.096 16.351 8.564 1.00 19.08 251 THR A CA 1
ATOM 1702 C C . THR A 1 230 ? 4.628 16.701 8.308 1.00 18.59 251 THR A C 1
ATOM 1703 O O . THR A 1 230 ? 4.287 17.874 8.164 1.00 19.00 251 THR A O 1
ATOM 1707 N N . TYR A 1 231 ? 3.775 15.682 8.248 1.00 18.06 252 TYR A N 1
ATOM 1708 C CA . TYR A 1 231 ? 2.342 15.857 8.019 1.00 17.20 252 TYR A CA 1
ATOM 1709 C C . TYR A 1 231 ? 1.587 15.276 9.211 1.00 16.98 252 TYR A C 1
ATOM 1710 O O . TYR A 1 231 ? 1.783 14.111 9.568 1.00 16.92 252 TYR A O 1
ATOM 1719 N N . THR A 1 232 ? 0.761 16.110 9.841 1.00 16.61 253 THR A N 1
ATOM 1720 C CA . THR A 1 232 ? -0.008 15.724 11.033 1.00 16.34 253 THR A CA 1
ATOM 1721 C C . THR A 1 232 ? -1.453 16.217 10.929 1.00 16.15 253 THR A C 1
ATOM 1722 O O . THR A 1 232 ? -1.810 16.885 9.965 1.00 15.58 253 THR A O 1
ATOM 1726 N N . GLY A 1 233 ? -2.273 15.889 11.928 1.00 16.36 254 GLY A N 1
ATOM 1727 C CA . GLY A 1 233 ? -3.674 16.307 11.951 1.00 16.35 254 GLY A CA 1
ATOM 1728 C C . GLY A 1 233 ? -4.624 15.142 11.798 1.00 16.63 254 GLY A C 1
ATOM 1729 O O . GLY A 1 233 ? -5.809 15.246 12.130 1.00 17.03 254 GLY A O 1
ATOM 1730 N N . HIS A 1 234 ? -4.103 14.031 11.283 1.00 16.72 255 HIS A N 1
ATOM 1731 C CA . HIS A 1 234 ? -4.868 12.791 11.147 1.00 16.79 255 HIS A CA 1
ATOM 1732 C C . HIS A 1 234 ? -4.657 11.879 12.355 1.00 16.98 255 HIS A C 1
ATOM 1733 O O . HIS A 1 234 ? -3.900 12.211 13.273 1.00 16.88 255 HIS A O 1
ATOM 1740 N N . LYS A 1 235 ? -5.336 10.735 12.344 1.00 17.29 256 LYS A N 1
ATOM 1741 C CA . LYS A 1 235 ? -5.260 9.770 13.426 1.00 17.79 256 LYS A CA 1
ATOM 1742 C C . LYS A 1 235 ? -4.665 8.446 12.927 1.00 17.92 256 LYS A C 1
ATOM 1743 O O . LYS A 1 235 ? -5.224 7.788 12.043 1.00 17.61 256 LYS A O 1
ATOM 1749 N N . ASN A 1 236 ? -3.513 8.075 13.480 1.00 17.87 257 ASN A N 1
ATOM 1750 C CA . ASN A 1 236 ? -2.858 6.822 13.116 1.00 18.26 257 ASN A CA 1
ATOM 1751 C C . ASN A 1 236 ? -1.956 6.298 14.238 1.00 18.74 257 ASN A C 1
ATOM 1752 O O . ASN A 1 236 ? -0.790 6.694 14.345 1.00 19.18 257 ASN A O 1
ATOM 1757 N N . GLU A 1 237 ? -2.515 5.411 15.063 1.00 19.14 258 GLU A N 1
ATOM 1758 C CA . GLU A 1 237 ? -1.831 4.849 16.233 1.00 19.79 258 GLU A CA 1
ATOM 1759 C C . GLU A 1 237 ? -1.982 3.331 16.314 1.00 19.26 258 GLU A C 1
ATOM 1760 O O . GLU A 1 237 ? -1.387 2.684 17.180 1.00 19.21 258 GLU A O 1
ATOM 1766 N N . LYS A 1 238 ? -2.780 2.760 15.416 1.00 19.01 259 LYS A N 1
ATOM 1767 C CA . LYS A 1 238 ? -3.185 1.363 15.562 1.00 18.80 259 LYS A CA 1
ATOM 1768 C C . LYS A 1 238 ? -2.980 0.505 14.311 1.00 17.89 259 LYS A C 1
ATOM 1769 O O . LYS A 1 238 ? -2.599 -0.657 14.418 1.00 17.89 259 LYS A O 1
ATOM 1775 N N . TYR A 1 239 ? -3.228 1.075 13.135 1.00 16.69 260 TYR A N 1
ATOM 1776 C CA . TYR A 1 239 ? -3.235 0.289 11.900 1.00 15.89 260 TYR A CA 1
ATOM 1777 C C . TYR A 1 239 ? -2.124 0.683 10.936 1.00 14.99 260 TYR A C 1
ATOM 1778 O O . TYR A 1 239 ? -1.636 1.809 10.961 1.00 14.67 260 TYR A O 1
ATOM 1787 N N . CYS A 1 240 ? -1.733 -0.261 10.089 1.00 14.66 261 CYS A N 1
ATOM 1788 C CA . CYS A 1 240 ? -0.803 0.033 9.009 1.00 13.83 261 CYS A CA 1
ATOM 1789 C C . CYS A 1 240 ? -1.601 0.602 7.840 1.00 13.30 261 CYS A C 1
ATOM 1790 O O . CYS A 1 240 ? -2.139 -0.131 7.009 1.00 13.10 261 CYS A O 1
ATOM 1793 N N . ILE A 1 241 ? -1.695 1.927 7.820 1.00 12.60 262 ILE A N 1
ATOM 1794 C CA . ILE A 1 241 ? -2.468 2.657 6.816 1.00 12.43 262 ILE A CA 1
ATOM 1795 C C . ILE A 1 241 ? -1.521 3.090 5.705 1.00 12.31 262 ILE A C 1
ATOM 1796 O O . ILE A 1 241 ? -0.451 3.626 5.990 1.00 12.23 262 ILE A O 1
ATOM 1801 N N . PHE A 1 242 ? -1.908 2.820 4.455 1.00 11.79 263 PHE A N 1
ATOM 1802 C CA . PHE A 1 242 ? -1.129 3.226 3.279 1.00 11.94 263 PHE A CA 1
ATOM 1803 C C . PHE A 1 242 ? -1.105 4.741 3.128 1.00 11.81 263 PHE A C 1
ATOM 1804 O O . PHE A 1 242 ? -2.080 5.416 3.464 1.00 11.95 263 PHE A O 1
ATOM 1812 N N . ALA A 1 243 ? 0.003 5.264 2.608 1.00 11.54 264 ALA A N 1
ATOM 1813 C CA . ALA A 1 243 ? 0.079 6.674 2.209 1.00 12.32 264 ALA A CA 1
ATOM 1814 C C . ALA A 1 243 ? 0.552 6.807 0.756 1.00 12.45 264 ALA A C 1
ATOM 1815 O O . ALA A 1 243 ? 1.186 5.904 0.224 1.00 12.36 264 ALA A O 1
ATOM 1817 N N . ASN A 1 244 ? 0.223 7.931 0.119 1.00 13.26 265 ASN A N 1
ATOM 1818 C CA . ASN A 1 244 ? 0.500 8.113 -1.308 1.00 13.67 265 ASN A CA 1
ATOM 1819 C C . ASN A 1 244 ? 1.077 9.483 -1.657 1.00 13.73 265 ASN A C 1
ATOM 1820 O O . ASN A 1 244 ? 0.856 10.476 -0.953 1.00 13.94 265 ASN A O 1
ATOM 1825 N N . PHE A 1 245 ? 1.816 9.511 -2.762 1.00 13.95 266 PHE A N 1
ATOM 1826 C CA . PHE A 1 245 ? 2.096 10.728 -3.491 1.00 14.17 266 PHE A CA 1
ATOM 1827 C C . PHE A 1 245 ? 1.008 10.854 -4.559 1.00 15.00 266 PHE A C 1
ATOM 1828 O O . PHE A 1 245 ? 0.766 9.910 -5.336 1.00 15.35 266 PHE A O 1
ATOM 1836 N N . SER A 1 246 ? 0.328 11.999 -4.572 1.00 15.38 267 SER A N 1
ATOM 1837 C CA . SER A 1 246 ? -0.598 12.334 -5.654 1.00 15.74 267 SER A CA 1
ATOM 1838 C C . SER A 1 246 ? 0.142 13.300 -6.563 1.00 16.13 267 SER A C 1
ATOM 1839 O O . SER A 1 246 ? 0.606 14.344 -6.100 1.00 16.43 267 SER A O 1
ATOM 1842 N N . VAL A 1 247 ? 0.280 12.931 -7.838 1.00 16.54 268 VAL A N 1
ATOM 1843 C CA . VAL A 1 247 ? 1.118 13.674 -8.803 1.00 16.89 268 VAL A CA 1
ATOM 1844 C C . VAL A 1 247 ? 0.391 14.110 -10.089 1.00 17.28 268 VAL A C 1
ATOM 1845 O O . VAL A 1 247 ? 0.980 14.791 -10.934 1.00 17.07 268 VAL A O 1
ATOM 1849 N N . THR A 1 248 ? -0.873 13.717 -10.238 1.00 17.52 269 THR A N 1
ATOM 1850 C CA . THR A 1 248 ? -1.609 13.956 -11.485 1.00 18.18 269 THR A CA 1
ATOM 1851 C C . THR A 1 248 ? -2.101 15.390 -11.673 1.00 18.52 269 THR A C 1
ATOM 1852 O O . THR A 1 248 ? -2.175 15.879 -12.805 1.00 19.37 269 THR A O 1
ATOM 1856 N N . GLY A 1 249 ? -2.437 16.059 -10.575 1.00 18.84 270 GLY A N 1
ATOM 1857 C CA . GLY A 1 249 ? -2.794 17.478 -10.607 1.00 18.79 270 GLY A CA 1
ATOM 1858 C C . GLY A 1 249 ? -1.831 18.224 -9.710 1.00 19.13 270 GLY A C 1
ATOM 1859 O O . GLY A 1 249 ? -0.636 18.336 -10.019 1.00 19.12 270 GLY A O 1
ATOM 1860 N N . GLY A 1 250 ? -2.345 18.713 -8.586 1.00 18.99 271 GLY A N 1
ATOM 1861 C CA . GLY A 1 250 ? -1.498 19.284 -7.545 1.00 19.45 271 GLY A CA 1
ATOM 1862 C C . GLY A 1 250 ? -0.642 18.209 -6.901 1.00 19.67 271 GLY A C 1
ATOM 1863 O O . GLY A 1 250 ? -0.957 17.018 -6.978 1.00 20.13 271 GLY A O 1
ATOM 1864 N N . LYS A 1 251 ? 0.453 18.616 -6.273 1.00 19.71 272 LYS A N 1
ATOM 1865 C CA . LYS A 1 251 ? 1.314 17.651 -5.598 1.00 19.48 272 LYS A CA 1
ATOM 1866 C C . LYS A 1 251 ? 0.898 17.521 -4.139 1.00 19.13 272 LYS A C 1
ATOM 1867 O O . LYS A 1 251 ? 1.198 18.386 -3.309 1.00 18.91 272 LYS A O 1
ATOM 1873 N N . TRP A 1 252 ? 0.181 16.436 -3.850 1.00 18.54 273 TRP A N 1
ATOM 1874 C CA . TRP A 1 252 ? -0.334 16.167 -2.515 1.00 18.01 273 TRP A CA 1
ATOM 1875 C C . TRP A 1 252 ? 0.307 14.938 -1.883 1.00 17.34 273 TRP A C 1
ATOM 1876 O O . TRP A 1 252 ? 0.993 14.161 -2.544 1.00 17.11 273 TRP A O 1
ATOM 1887 N N . ILE A 1 253 ? 0.083 14.804 -0.584 1.00 16.49 274 ILE A N 1
ATOM 1888 C CA . ILE A 1 253 ? 0.290 13.565 0.143 1.00 15.79 274 ILE A CA 1
ATOM 1889 C C . ILE A 1 253 ? -1.108 13.116 0.533 1.00 15.62 274 ILE A C 1
ATOM 1890 O O . ILE A 1 253 ? -1.912 13.929 0.971 1.00 15.65 274 ILE A O 1
ATOM 1895 N N . VAL A 1 254 ? -1.402 11.832 0.345 1.00 15.63 275 VAL A N 1
ATOM 1896 C CA . VAL A 1 254 ? -2.725 11.289 0.654 1.00 15.39 275 VAL A CA 1
ATOM 1897 C C . VAL A 1 254 ? -2.588 10.132 1.642 1.00 15.25 275 VAL A C 1
ATOM 1898 O O . VAL A 1 254 ? -1.717 9.275 1.496 1.00 14.81 275 VAL A O 1
ATOM 1902 N N . SER A 1 255 ? -3.437 10.122 2.664 1.00 15.06 276 SER A N 1
ATOM 1903 C CA . SER A 1 255 ? -3.459 9.017 3.604 1.00 15.11 276 SER A CA 1
ATOM 1904 C C . SER A 1 255 ? -4.871 8.773 4.116 1.00 14.91 276 SER A C 1
ATOM 1905 O O . SER A 1 255 ? -5.707 9.667 4.084 1.00 15.26 276 SER A O 1
ATOM 1908 N N . GLY A 1 256 ? -5.129 7.552 4.570 1.00 14.96 277 GLY A N 1
ATOM 1909 C CA . GLY A 1 256 ? -6.324 7.266 5.348 1.00 14.99 277 GLY A CA 1
ATOM 1910 C C . GLY A 1 256 ? -6.078 7.662 6.794 1.00 15.12 277 GLY A C 1
ATOM 1911 O O . GLY A 1 256 ? -4.992 8.146 7.144 1.00 14.57 277 GLY A O 1
ATOM 1912 N N . SER A 1 257 ? -7.084 7.454 7.638 1.00 15.40 278 SER A N 1
ATOM 1913 C CA . SER A 1 257 ? -7.037 7.919 9.017 1.00 15.85 278 SER A CA 1
ATOM 1914 C C . SER A 1 257 ? -7.969 7.073 9.883 1.00 16.31 278 SER A C 1
ATOM 1915 O O . SER A 1 257 ? -8.940 6.504 9.381 1.00 16.16 278 SER A O 1
ATOM 1918 N N . GLU A 1 258 ? -7.675 7.008 11.183 1.00 16.46 279 GLU A N 1
ATOM 1919 C CA . GLU A 1 258 ? -8.463 6.202 12.117 1.00 16.73 279 GLU A CA 1
ATOM 1920 C C . GLU A 1 258 ? -9.726 6.909 12.599 1.00 17.30 279 GLU A C 1
ATOM 1921 O O . GLU A 1 258 ? -10.476 6.360 13.414 1.00 17.40 279 GLU A O 1
ATOM 1927 N N . ASP A 1 259 ? -9.942 8.128 12.098 1.00 17.37 280 ASP A N 1
ATOM 1928 C CA . ASP A 1 259 ? -11.186 8.878 12.312 1.00 18.25 280 ASP A CA 1
ATOM 1929 C C . ASP A 1 259 ? -12.135 8.809 11.098 1.00 18.61 280 ASP A C 1
ATOM 1930 O O . ASP A 1 259 ? -12.988 9.693 10.909 1.00 18.69 280 ASP A O 1
ATOM 1935 N N . ASN A 1 260 ? -11.966 7.773 10.273 1.00 19.01 281 ASN A N 1
ATOM 1936 C CA . ASN A 1 260 ? -12.866 7.496 9.140 1.00 19.22 281 ASN A CA 1
ATOM 1937 C C . ASN A 1 260 ? -12.784 8.484 7.975 1.00 19.09 281 ASN A C 1
ATOM 1938 O O . ASN A 1 260 ? -13.696 8.557 7.149 1.00 19.13 281 ASN A O 1
ATOM 1943 N N . LEU A 1 261 ? -11.678 9.222 7.905 1.00 19.32 282 LEU A N 1
ATOM 1944 C CA . LEU A 1 261 ? -11.484 10.279 6.920 1.00 19.18 282 LEU A CA 1
ATOM 1945 C C . LEU A 1 261 ? -10.291 10.003 6.010 1.00 19.18 282 LEU A C 1
ATOM 1946 O O . LEU A 1 261 ? -9.346 9.307 6.398 1.00 19.13 282 LEU A O 1
ATOM 1951 N N . VAL A 1 262 ? -10.345 10.558 4.802 1.00 18.82 283 VAL A N 1
ATOM 1952 C CA . VAL A 1 262 ? -9.196 10.558 3.904 1.00 18.63 283 VAL A CA 1
ATOM 1953 C C . VAL A 1 262 ? -8.557 11.931 3.999 1.00 18.31 283 VAL A C 1
ATOM 1954 O O . VAL A 1 262 ? -9.200 12.943 3.716 1.00 18.33 283 VAL A O 1
ATOM 1958 N N . TYR A 1 263 ? -7.292 11.962 4.396 1.00 17.85 284 TYR A N 1
ATOM 1959 C CA . TYR A 1 263 ? -6.560 13.221 4.511 1.00 17.67 284 TYR A CA 1
ATOM 1960 C C . TYR A 1 263 ? -5.729 13.542 3.272 1.00 17.48 284 TYR A C 1
ATOM 1961 O O . TYR A 1 263 ? -5.114 12.656 2.667 1.00 17.43 284 TYR A O 1
ATOM 1970 N N . ILE A 1 264 ? -5.724 14.818 2.891 1.00 17.11 285 ILE A N 1
ATOM 1971 C CA . ILE A 1 264 ? -4.905 15.291 1.776 1.00 16.77 285 ILE A CA 1
ATOM 1972 C C . ILE A 1 264 ? -4.136 16.531 2.231 1.00 16.95 285 ILE A C 1
ATOM 1973 O O . ILE A 1 264 ? -4.735 17.483 2.727 1.00 17.06 285 ILE A O 1
ATOM 1978 N N . TRP A 1 265 ? -2.812 16.492 2.076 1.00 16.84 286 TRP A N 1
ATOM 1979 C CA . TRP A 1 265 ? -1.933 17.596 2.466 1.00 16.72 286 TRP A CA 1
ATOM 1980 C C . TRP A 1 265 ? -1.259 18.180 1.226 1.00 17.12 286 TRP A C 1
ATOM 1981 O O . TRP A 1 265 ? -0.981 17.456 0.269 1.00 17.11 286 TRP A O 1
ATOM 1992 N N . ASN A 1 266 ? -0.979 19.480 1.253 1.00 17.39 287 ASN A N 1
ATOM 1993 C CA . ASN A 1 266 ? -0.023 20.076 0.333 1.00 17.96 287 ASN A CA 1
ATOM 1994 C C . ASN A 1 266 ? 1.345 19.488 0.654 1.00 18.26 287 ASN A C 1
ATOM 1995 O O . ASN A 1 266 ? 1.829 19.629 1.779 1.00 17.98 287 ASN A O 1
ATOM 2000 N N . LEU A 1 267 ? 1.960 18.813 -0.315 1.00 18.50 288 LEU A N 1
ATOM 2001 C CA . LEU A 1 267 ? 3.273 18.197 -0.089 1.00 19.09 288 LEU A CA 1
ATOM 2002 C C . LEU A 1 267 ? 4.284 19.216 0.467 1.00 19.40 288 LEU A C 1
ATOM 2003 O O . LEU A 1 267 ? 4.980 18.935 1.437 1.00 19.59 288 LEU A O 1
ATOM 2008 N N . GLN A 1 268 ? 4.339 20.399 -0.136 1.00 20.15 289 GLN A N 1
ATOM 2009 C CA . GLN A 1 268 ? 5.348 21.402 0.229 1.00 20.24 289 GLN A CA 1
ATOM 2010 C C . GLN A 1 268 ? 5.040 22.168 1.513 1.00 20.25 289 GLN A C 1
ATOM 2011 O O . GLN A 1 268 ? 5.927 22.352 2.347 1.00 20.39 289 GLN A O 1
ATOM 2017 N N . THR A 1 269 ? 3.790 22.603 1.673 1.00 19.93 290 THR A N 1
ATOM 2018 C CA . THR A 1 269 ? 3.414 23.464 2.798 1.00 19.56 290 THR A CA 1
ATOM 2019 C C . THR A 1 269 ? 3.052 22.660 4.040 1.00 19.63 290 THR A C 1
ATOM 2020 O O . THR A 1 269 ? 3.057 23.191 5.158 1.00 19.31 290 THR A O 1
ATOM 2024 N N . LYS A 1 270 ? 2.755 21.375 3.827 1.00 19.41 291 LYS A N 1
ATOM 2025 C CA . LYS A 1 270 ? 2.337 20.455 4.882 1.00 19.54 291 LYS A CA 1
ATOM 2026 C C . LYS A 1 270 ? 0.930 20.768 5.414 1.00 19.70 291 LYS A C 1
ATOM 2027 O O . LYS A 1 270 ? 0.493 20.181 6.406 1.00 19.00 291 LYS A O 1
ATOM 2033 N N . GLU A 1 271 ? 0.219 21.682 4.751 1.00 19.90 292 GLU A N 1
ATOM 2034 C CA . GLU A 1 271 ? -1.137 22.048 5.189 1.00 21.05 292 GLU A CA 1
ATOM 2035 C C . GLU A 1 271 ? -2.181 21.061 4.671 1.00 20.64 292 GLU A C 1
ATOM 2036 O O . GLU A 1 271 ? -2.091 20.597 3.534 1.00 20.81 292 GLU A O 1
ATOM 2042 N N . ILE A 1 272 ? -3.149 20.727 5.522 1.00 20.62 293 ILE A N 1
ATOM 2043 C CA . ILE A 1 272 ? -4.294 19.906 5.124 1.00 20.46 293 ILE A CA 1
ATOM 2044 C C . ILE A 1 272 ? -5.134 20.702 4.120 1.00 20.37 293 ILE A C 1
ATOM 2045 O O . ILE A 1 272 ? -5.624 21.788 4.436 1.00 20.02 293 ILE A O 1
ATOM 2050 N N . VAL A 1 273 ? -5.274 20.166 2.908 1.00 20.17 294 VAL A N 1
ATOM 2051 C CA . VAL A 1 273 ? -6.004 20.864 1.840 1.00 20.18 294 VAL A CA 1
ATOM 2052 C C . VAL A 1 273 ? -7.425 20.329 1.616 1.00 20.21 294 VAL A C 1
ATOM 2053 O O . VAL A 1 273 ? -8.292 21.039 1.094 1.00 20.03 294 VAL A O 1
ATOM 2057 N N . GLN A 1 274 ? -7.653 19.078 2.005 1.00 20.07 295 GLN A N 1
ATOM 2058 C CA . GLN A 1 274 ? -8.990 18.478 1.952 1.00 19.98 295 GLN A CA 1
ATOM 2059 C C . GLN A 1 274 ? -9.076 17.258 2.847 1.00 20.15 295 GLN A C 1
ATOM 2060 O O . GLN A 1 274 ? -8.092 16.527 3.012 1.00 20.03 295 GLN A O 1
ATOM 2066 N N . LYS A 1 275 ? -10.261 17.054 3.420 1.00 20.23 296 LYS A N 1
ATOM 2067 C CA . LYS A 1 275 ? -10.587 15.852 4.171 1.00 20.55 296 LYS A CA 1
ATOM 2068 C C . LYS A 1 275 ? -11.822 15.212 3.550 1.00 20.31 296 LYS A C 1
ATOM 2069 O O . LYS A 1 275 ? -12.837 15.887 3.324 1.00 20.48 296 LYS A O 1
ATOM 2075 N N . LEU A 1 276 ? -11.730 13.912 3.281 1.00 19.50 297 LEU A N 1
ATOM 2076 C CA . LEU A 1 276 ? -12.783 13.194 2.566 1.00 19.35 297 LEU A CA 1
ATOM 2077 C C . LEU A 1 276 ? -13.669 12.394 3.520 1.00 19.15 297 LEU A C 1
ATOM 2078 O O . LEU A 1 276 ? -13.225 11.437 4.161 1.00 18.74 297 LEU A O 1
ATOM 2083 N N . GLN A 1 277 ? -14.928 12.811 3.599 1.00 19.11 298 GLN A N 1
ATOM 2084 C CA . GLN A 1 277 ? -15.888 12.262 4.551 1.00 19.47 298 GLN A CA 1
ATOM 2085 C C . GLN A 1 277 ? -16.873 11.337 3.843 1.00 18.95 298 GLN A C 1
ATOM 2086 O O . GLN A 1 277 ? -17.346 11.655 2.754 1.00 19.17 298 GLN A O 1
ATOM 2091 N N . GLY A 1 278 ? -17.178 10.203 4.468 1.00 18.55 299 GLY A N 1
ATOM 2092 C CA . GLY A 1 278 ? -18.109 9.228 3.898 1.00 18.34 299 GLY A CA 1
ATOM 2093 C C . GLY A 1 278 ? -18.000 7.830 4.477 1.00 17.97 299 GLY A C 1
ATOM 2094 O O . GLY A 1 278 ? -19.022 7.165 4.708 1.00 17.76 299 GLY A O 1
ATOM 2095 N N . HIS A 1 279 ? -16.761 7.381 4.706 1.00 17.40 300 HIS A N 1
ATOM 2096 C CA . HIS A 1 279 ? -16.512 6.072 5.313 1.00 16.79 300 HIS A CA 1
ATOM 2097 C C . HIS A 1 279 ? -17.008 6.012 6.765 1.00 16.61 300 HIS A C 1
ATOM 2098 O O . HIS A 1 279 ? -17.093 7.039 7.445 1.00 16.69 300 HIS A O 1
ATOM 2105 N N . THR A 1 280 ? -17.334 4.804 7.220 1.00 16.22 301 THR A N 1
ATOM 2106 C CA . THR A 1 280 ? -17.927 4.583 8.542 1.00 15.97 301 THR A CA 1
ATOM 2107 C C . THR A 1 280 ? -17.012 3.714 9.413 1.00 15.47 301 THR A C 1
ATOM 2108 O O . THR A 1 280 ? -17.439 3.149 10.422 1.00 15.11 301 THR A O 1
ATOM 2112 N N . ASP A 1 281 ? -15.757 3.597 8.991 1.00 14.41 302 ASP A N 1
ATOM 2113 C CA . ASP A 1 281 ? -14.724 2.926 9.778 1.00 13.62 302 ASP A CA 1
ATOM 2114 C C . ASP A 1 281 ? -13.361 3.434 9.315 1.00 13.42 302 ASP A C 1
ATOM 2115 O O . ASP A 1 281 ? -13.272 4.205 8.352 1.00 13.30 302 ASP A O 1
ATOM 2120 N N . VAL A 1 282 ? -12.307 3.010 10.012 1.00 13.29 303 VAL A N 1
ATOM 2121 C CA . VAL A 1 282 ? -10.937 3.405 9.696 1.00 12.78 303 VAL A CA 1
ATOM 2122 C C . VAL A 1 282 ? -10.675 3.259 8.203 1.00 12.66 303 VAL A C 1
ATOM 2123 O O . VAL A 1 282 ? -10.940 2.198 7.615 1.00 12.57 303 VAL A O 1
ATOM 2127 N N . VAL A 1 283 ? -10.170 4.325 7.593 1.00 12.58 304 VAL A N 1
ATOM 2128 C CA . VAL A 1 283 ? -9.727 4.249 6.203 1.00 12.35 304 VAL A CA 1
ATOM 2129 C C . VAL A 1 283 ? -8.316 3.671 6.210 1.00 12.24 304 VAL A C 1
ATOM 2130 O O . VAL A 1 283 ? -7.343 4.376 6.490 1.00 11.83 304 VAL A O 1
ATOM 2134 N N . ILE A 1 284 ? -8.228 2.376 5.916 1.00 12.42 305 ILE A N 1
ATOM 2135 C CA . ILE A 1 284 ? -6.964 1.639 5.997 1.00 12.77 305 ILE A CA 1
ATOM 2136 C C . ILE A 1 284 ? -6.085 1.848 4.763 1.00 12.68 305 ILE A C 1
ATOM 2137 O O . ILE A 1 284 ? -4.860 1.772 4.839 1.00 12.83 305 ILE A O 1
ATOM 2142 N N . SER A 1 285 ? -6.713 2.118 3.623 1.00 12.34 306 SER A N 1
ATOM 2143 C CA . SER A 1 285 ? -5.980 2.150 2.370 1.00 12.27 306 SER A CA 1
ATOM 2144 C C . SER A 1 285 ? -6.500 3.207 1.423 1.00 11.89 306 SER A C 1
ATOM 2145 O O . SER A 1 285 ? -7.712 3.387 1.279 1.00 11.80 306 SER A O 1
ATOM 2148 N N . THR A 1 286 ? -5.560 3.905 0.790 1.00 11.62 307 THR A N 1
ATOM 2149 C CA . THR A 1 286 ? -5.846 4.822 -0.308 1.00 11.51 307 THR A CA 1
ATOM 2150 C C . THR A 1 286 ? -4.875 4.559 -1.449 1.00 11.60 307 THR A C 1
ATOM 2151 O O . THR A 1 286 ? -3.756 4.096 -1.224 1.00 11.56 307 THR A O 1
ATOM 2155 N N . ALA A 1 287 ? -5.330 4.835 -2.667 1.00 11.39 308 ALA A N 1
ATOM 2156 C CA . ALA A 1 287 ? -4.500 4.771 -3.867 1.00 11.74 308 ALA A CA 1
ATOM 2157 C C . ALA A 1 287 ? -4.833 5.952 -4.766 1.00 12.27 308 ALA A C 1
ATOM 2158 O O . ALA A 1 287 ? -5.995 6.390 -4.843 1.00 12.07 308 ALA A O 1
ATOM 2160 N N . CYS A 1 288 ? -3.801 6.482 -5.417 1.00 12.48 309 CYS A N 1
ATOM 2161 C CA . CYS A 1 288 ? -3.952 7.585 -6.356 1.00 13.19 309 CYS A CA 1
ATOM 2162 C C . CYS A 1 288 ? -3.769 7.056 -7.776 1.00 13.52 309 CYS A C 1
ATOM 2163 O O . CYS A 1 288 ? -2.779 6.379 -8.071 1.00 13.65 309 CYS A O 1
ATOM 2166 N N . HIS A 1 289 ? -4.745 7.348 -8.634 1.00 14.12 310 HIS A N 1
ATOM 2167 C CA . HIS A 1 289 ? -4.737 6.931 -10.045 1.00 14.54 310 HIS A CA 1
ATOM 2168 C C . HIS A 1 289 ? -3.511 7.482 -10.781 1.00 14.98 310 HIS A C 1
ATOM 2169 O O . HIS A 1 289 ? -3.122 8.633 -10.547 1.00 15.95 310 HIS A O 1
ATOM 2176 N N . PRO A 1 290 ? -2.909 6.668 -11.678 1.00 15.11 311 PRO A N 1
ATOM 2177 C CA . PRO A 1 290 ? -1.673 7.044 -12.377 1.00 15.36 311 PRO A CA 1
ATOM 2178 C C . PRO A 1 290 ? -1.766 8.240 -13.332 1.00 15.36 311 PRO A C 1
ATOM 2179 O O . PRO A 1 290 ? -0.741 8.878 -13.589 1.00 15.38 311 PRO A O 1
ATOM 2183 N N . THR A 1 291 ? -2.951 8.532 -13.872 1.00 15.17 312 THR A N 1
ATOM 2184 C CA . THR A 1 291 ? -3.083 9.625 -14.854 1.00 15.22 312 THR A CA 1
ATOM 2185 C C . THR A 1 291 ? -4.187 10.641 -14.548 1.00 15.54 312 THR A C 1
ATOM 2186 O O . THR A 1 291 ? -4.039 11.828 -14.838 1.00 15.65 312 THR A O 1
ATOM 2190 N N . GLU A 1 292 ? -5.285 10.182 -13.958 1.00 15.89 313 GLU A N 1
ATOM 2191 C CA . GLU A 1 292 ? -6.394 11.072 -13.621 1.00 16.27 313 GLU A CA 1
ATOM 2192 C C . GLU A 1 292 ? -6.360 11.456 -12.142 1.00 16.40 313 GLU A C 1
ATOM 2193 O O . GLU A 1 292 ? -5.773 10.740 -11.323 1.00 16.56 313 GLU A O 1
ATOM 2199 N N . ASN A 1 293 ? -6.966 12.598 -11.821 1.00 16.27 314 ASN A N 1
ATOM 2200 C CA . ASN A 1 293 ? -7.155 13.046 -10.442 1.00 15.89 314 ASN A CA 1
ATOM 2201 C C . ASN A 1 293 ? -8.257 12.218 -9.776 1.00 15.61 314 ASN A C 1
ATOM 2202 O O . ASN A 1 293 ? -9.356 12.717 -9.495 1.00 15.33 314 ASN A O 1
ATOM 2207 N N . ILE A 1 294 ? -7.946 10.944 -9.544 1.00 15.29 315 ILE A N 1
ATOM 2208 C CA . ILE A 1 294 ? -8.877 9.976 -8.969 1.00 14.68 315 ILE A CA 1
ATOM 2209 C C . ILE A 1 294 ? -8.227 9.293 -7.771 1.00 14.53 315 ILE A C 1
ATOM 2210 O O . ILE A 1 294 ? -7.081 8.834 -7.843 1.00 14.39 315 ILE A O 1
ATOM 2215 N N . ILE A 1 295 ? -8.971 9.242 -6.671 1.00 14.10 316 ILE A N 1
ATOM 2216 C CA . ILE A 1 295 ? -8.542 8.542 -5.471 1.00 13.70 316 ILE A CA 1
ATOM 2217 C C . ILE A 1 295 ? -9.484 7.371 -5.178 1.00 13.65 316 ILE A C 1
ATOM 2218 O O . ILE A 1 295 ? -10.702 7.491 -5.330 1.00 13.94 316 ILE A O 1
ATOM 2223 N N . ALA A 1 296 ? -8.906 6.239 -4.783 1.00 13.06 317 ALA A N 1
ATOM 2224 C CA . ALA A 1 296 ? -9.679 5.140 -4.224 1.00 12.85 317 ALA A CA 1
ATOM 2225 C C . ALA A 1 296 ? -9.324 4.974 -2.758 1.00 12.70 317 ALA A C 1
ATOM 2226 O O . ALA A 1 296 ? -8.143 4.931 -2.395 1.00 12.34 317 ALA A O 1
ATOM 2228 N N . SER A 1 297 ? -10.361 4.870 -1.931 1.00 12.66 318 SER A N 1
ATOM 2229 C CA . SER A 1 297 ? -10.214 4.655 -0.494 1.00 12.76 318 SER A CA 1
ATOM 2230 C C . SER A 1 297 ? -10.985 3.407 -0.057 1.00 12.92 318 SER A C 1
ATOM 2231 O O . SER A 1 297 ? -11.966 3.022 -0.705 1.00 13.17 318 SER A O 1
ATOM 2234 N N . ALA A 1 298 ? -10.536 2.774 1.028 1.00 12.50 319 ALA A N 1
ATOM 2235 C CA . ALA A 1 298 ? -11.158 1.538 1.526 1.00 12.69 319 ALA A CA 1
ATOM 2236 C C . ALA A 1 298 ? -11.132 1.471 3.052 1.00 12.90 319 ALA A C 1
ATOM 2237 O O . ALA A 1 298 ? -10.193 1.959 3.689 1.00 12.38 319 ALA A O 1
ATOM 2239 N N . ALA A 1 299 ? -12.156 0.844 3.627 1.00 13.28 320 ALA A N 1
ATOM 2240 C CA . ALA A 1 299 ? -12.388 0.915 5.068 1.00 13.55 320 ALA A CA 1
ATOM 2241 C C . ALA A 1 299 ? -12.581 -0.443 5.745 1.00 13.78 320 ALA A C 1
ATOM 2242 O O . ALA A 1 299 ? -12.769 -1.468 5.079 1.00 13.44 320 ALA A O 1
ATOM 2244 N N . LEU A 1 300 ? -12.509 -0.438 7.076 1.00 14.31 321 LEU A N 1
ATOM 2245 C CA . LEU A 1 300 ? -12.506 -1.667 7.878 1.00 14.72 321 LEU A CA 1
ATOM 2246 C C . LEU A 1 300 ? -13.910 -2.236 8.202 1.00 15.36 321 LEU A C 1
ATOM 2247 O O . LEU A 1 300 ? -14.902 -1.840 7.592 1.00 15.14 321 LEU A O 1
ATOM 2252 N N . GLU A 1 301 ? -13.956 -3.145 9.177 1.00 15.78 322 GLU A N 1
ATOM 2253 C CA . GLU A 1 301 ? -15.086 -4.046 9.470 1.00 16.92 322 GLU A CA 1
ATOM 2254 C C . GLU A 1 301 ? -16.501 -3.468 9.473 1.00 17.72 322 GLU A C 1
ATOM 2255 O O . GLU A 1 301 ? -17.444 -4.145 9.073 1.00 18.56 322 GLU A O 1
ATOM 2257 N N . ASN A 1 302 ? -16.662 -2.239 9.944 1.00 18.53 323 ASN A N 1
ATOM 2258 C CA . ASN A 1 302 ? -17.999 -1.673 10.062 1.00 19.23 323 ASN A CA 1
ATOM 2259 C C . ASN A 1 302 ? -18.392 -0.832 8.834 1.00 19.32 323 ASN A C 1
ATOM 2260 O O . ASN A 1 302 ? -19.441 -0.178 8.815 1.00 19.35 323 ASN A O 1
ATOM 2265 N N . ASP A 1 303 ? -17.553 -0.921 7.797 1.00 18.74 324 ASP A N 1
ATOM 2266 C CA . ASP A 1 303 ? -17.765 -0.251 6.515 1.00 18.40 324 ASP A CA 1
ATOM 2267 C C . ASP A 1 303 ? -17.693 -1.275 5.375 1.00 18.35 324 ASP A C 1
ATOM 2268 O O . ASP A 1 303 ? -18.709 -1.565 4.731 1.00 18.08 324 ASP A O 1
ATOM 2273 N N . LYS A 1 304 ? -16.492 -1.822 5.143 1.00 17.89 325 LYS A N 1
ATOM 2274 C CA . LYS A 1 304 ? -16.243 -2.886 4.147 1.00 17.96 325 LYS A CA 1
ATOM 2275 C C . LYS A 1 304 ? -16.380 -2.443 2.680 1.00 17.33 325 LYS A C 1
ATOM 2276 O O . LYS A 1 304 ? -16.311 -3.276 1.768 1.00 17.18 325 LYS A O 1
ATOM 2282 N N . THR A 1 305 ? -16.569 -1.145 2.455 1.00 16.95 326 THR A N 1
ATOM 2283 C CA . THR A 1 305 ? -16.689 -0.624 1.093 1.00 16.41 326 THR A CA 1
ATOM 2284 C C . THR A 1 305 ? -15.453 0.130 0.624 1.00 16.23 326 THR A C 1
ATOM 2285 O O . THR A 1 305 ? -14.617 0.585 1.420 1.00 15.84 326 THR A O 1
ATOM 2289 N N . ILE A 1 306 ? -15.364 0.257 -0.691 1.00 15.83 327 ILE A N 1
ATOM 2290 C CA . ILE A 1 306 ? -14.356 1.062 -1.342 1.00 15.47 327 ILE A CA 1
ATOM 2291 C C . ILE A 1 306 ? -15.061 2.279 -1.918 1.00 15.38 327 ILE A C 1
ATOM 2292 O O . ILE A 1 306 ? -16.198 2.184 -2.387 1.00 15.19 327 ILE A O 1
ATOM 2297 N N . LYS A 1 307 ? -14.397 3.426 -1.875 1.00 15.12 328 LYS A N 1
ATOM 2298 C CA . LYS A 1 307 ? -14.944 4.620 -2.498 1.00 15.10 328 LYS A CA 1
ATOM 2299 C C . LYS A 1 307 ? -13.999 5.177 -3.559 1.00 15.00 328 LYS A C 1
ATOM 2300 O O . LYS A 1 307 ? -12.783 5.231 -3.356 1.00 14.54 328 LYS A O 1
ATOM 2306 N N . LEU A 1 308 ? -14.574 5.535 -4.705 1.00 14.84 329 LEU A N 1
ATOM 2307 C CA . LEU A 1 308 ? -13.854 6.244 -5.761 1.00 14.88 329 LEU A CA 1
ATOM 2308 C C . LEU A 1 308 ? -14.253 7.715 -5.766 1.00 15.11 329 LEU A C 1
ATOM 2309 O O . LEU A 1 308 ? -15.447 8.048 -5.821 1.00 14.52 329 LEU A O 1
ATOM 2314 N N . TRP A 1 309 ? -13.236 8.576 -5.711 1.00 15.60 330 TRP A N 1
ATOM 2315 C CA . TRP A 1 309 ? -13.389 10.030 -5.623 1.00 16.29 330 TRP A CA 1
ATOM 2316 C C . TRP A 1 309 ? -12.713 10.656 -6.836 1.00 17.11 330 TRP A C 1
ATOM 2317 O O . TRP A 1 309 ? -11.756 10.087 -7.370 1.00 17.18 330 TRP A O 1
ATOM 2328 N N . LYS A 1 310 ? -13.197 11.823 -7.267 1.00 18.00 331 LYS A N 1
ATOM 2329 C CA . LYS A 1 310 ? -12.573 12.539 -8.389 1.00 19.30 331 LYS A CA 1
ATOM 2330 C C . LYS A 1 310 ? -12.555 14.063 -8.209 1.00 19.81 331 LYS A C 1
ATOM 2331 O O . LYS A 1 310 ? -13.567 14.676 -7.847 1.00 19.20 331 LYS A O 1
ATOM 2337 N N . SER A 1 311 ? -11.390 14.650 -8.481 1.00 20.96 332 SER A N 1
ATOM 2338 C CA . SER A 1 311 ? -11.151 16.083 -8.361 1.00 22.22 332 SER A CA 1
ATOM 2339 C C . SER A 1 311 ? -10.862 16.737 -9.718 1.00 23.52 332 SER A C 1
ATOM 2340 O O . SER A 1 311 ? -10.512 16.057 -10.690 1.00 23.47 332 SER A O 1
ATOM 2343 N N . ASP A 1 312 ? -11.009 18.063 -9.759 1.00 24.98 333 ASP A N 1
ATOM 2344 C CA . ASP A 1 312 ? -10.655 18.874 -10.928 1.00 26.43 333 ASP A CA 1
ATOM 2345 C C . ASP A 1 312 ? -9.157 19.186 -11.013 1.00 27.28 333 ASP A C 1
ATOM 2346 O O . ASP A 1 312 ? -8.660 19.561 -12.081 1.00 27.82 333 ASP A O 1
ATOM 2351 N N . CYS A 1 313 ? -8.452 19.035 -9.891 1.00 27.89 334 CYS A N 1
ATOM 2352 C CA . CYS A 1 313 ? -7.005 19.276 -9.821 1.00 28.71 334 CYS A CA 1
ATOM 2353 C C . CYS A 1 313 ? -6.347 18.497 -8.675 1.00 28.54 334 CYS A C 1
ATOM 2354 O O . CYS A 1 313 ? -5.128 18.533 -8.491 1.00 28.53 334 CYS A O 1
ATOM 2358 N N . ALA B 2 1 ? -4.437 -10.186 9.961 1.00 19.13 1 ALA B N 1
ATOM 2359 C CA . ALA B 2 1 ? -4.193 -9.312 8.783 1.00 18.48 1 ALA B CA 1
ATOM 2360 C C . ALA B 2 1 ? -4.160 -7.830 9.160 1.00 18.03 1 ALA B C 1
ATOM 2361 O O . ALA B 2 1 ? -4.428 -7.456 10.306 1.00 17.64 1 ALA B O 1
ATOM 2363 N N . ARG B 2 2 ? -3.803 -7.004 8.178 1.00 17.38 2 ARG B N 1
ATOM 2364 C CA . ARG B 2 2 ? -3.703 -5.554 8.315 1.00 16.62 2 ARG B CA 1
ATOM 2365 C C . ARG B 2 2 ? -4.956 -4.938 8.942 1.00 16.59 2 ARG B C 1
ATOM 2366 O O . ARG B 2 2 ? -4.879 -3.910 9.611 1.00 16.26 2 ARG B O 1
ATOM 2374 N N . THR B 2 3 ? -6.094 -5.598 8.737 1.00 16.87 3 THR B N 1
ATOM 2375 C CA . THR B 2 3 ? -7.409 -5.110 9.183 1.00 17.62 3 THR B CA 1
ATOM 2376 C C . THR B 2 3 ? -7.666 -5.257 10.695 1.00 18.39 3 THR B C 1
ATOM 2377 O O . THR B 2 3 ? -8.695 -4.791 11.207 1.00 17.76 3 THR B O 1
ATOM 2381 N N . LYS B 2 4 ? -6.735 -5.910 11.392 1.00 19.09 4 LYS B N 1
ATOM 2382 C CA . LYS B 2 4 ? -6.801 -6.072 12.848 1.00 20.03 4 LYS B CA 1
ATOM 2383 C C . LYS B 2 4 ? -5.564 -5.474 13.492 1.00 21.17 4 LYS B C 1
ATOM 2384 O O . LYS B 2 4 ? -4.442 -5.654 12.996 1.00 21.44 4 LYS B O 1
ATOM 2390 N N . GLN B 2 5 ? -5.766 -4.795 14.616 1.00 22.05 5 GLN B N 1
ATOM 2391 C CA . GLN B 2 5 ? -4.674 -4.132 15.320 1.00 23.32 5 GLN B CA 1
ATOM 2392 C C . GLN B 2 5 ? -3.675 -5.141 15.885 1.00 23.46 5 GLN B C 1
ATOM 2393 O O . GLN B 2 5 ? -4.060 -6.204 16.377 1.00 23.70 5 GLN B O 1
ATOM 2399 N N . THR B 2 6 ? -2.393 -4.802 15.786 1.00 23.92 6 THR B N 1
ATOM 2400 C CA . THR B 2 6 ? -1.306 -5.675 16.231 1.00 24.17 6 THR B CA 1
ATOM 2401 C C . THR B 2 6 ? -0.061 -4.852 16.557 1.00 24.40 6 THR B C 1
ATOM 2402 O O . THR B 2 6 ? 1.067 -5.340 16.441 1.00 24.74 6 THR B O 1
ATOM 2403 N N . VAL C 1 10 ? 20.100 -48.949 32.957 1.00 32.43 31 VAL C N 1
ATOM 2404 C CA . VAL C 1 10 ? 19.835 -47.672 33.694 1.00 32.20 31 VAL C CA 1
ATOM 2405 C C . VAL C 1 10 ? 19.406 -46.571 32.717 1.00 31.80 31 VAL C C 1
ATOM 2406 O O . VAL C 1 10 ? 20.201 -46.109 31.891 1.00 31.94 31 VAL C O 1
ATOM 2410 N N . LYS C 1 11 ? 18.137 -46.176 32.805 1.00 30.97 32 LYS C N 1
ATOM 2411 C CA . LYS C 1 11 ? 17.580 -45.140 31.943 1.00 30.27 32 LYS C CA 1
ATOM 2412 C C . LYS C 1 11 ? 16.724 -44.175 32.768 1.00 29.34 32 LYS C C 1
ATOM 2413 O O . LYS C 1 11 ? 16.024 -44.605 33.689 1.00 29.41 32 LYS C O 1
ATOM 2419 N N . PRO C 1 12 ? 16.762 -42.867 32.438 1.00 28.35 33 PRO C N 1
ATOM 2420 C CA . PRO C 1 12 ? 15.972 -41.935 33.237 1.00 27.52 33 PRO C CA 1
ATOM 2421 C C . PRO C 1 12 ? 14.497 -41.988 32.843 1.00 26.71 33 PRO C C 1
ATOM 2422 O O . PRO C 1 12 ? 14.158 -42.500 31.768 1.00 26.50 33 PRO C O 1
ATOM 2426 N N . ASN C 1 13 ? 13.630 -41.472 33.706 1.00 25.87 34 ASN C N 1
ATOM 2427 C CA . ASN C 1 13 ? 12.199 -41.435 33.412 1.00 25.16 34 ASN C CA 1
ATOM 2428 C C . ASN C 1 13 ? 11.589 -40.038 33.548 1.00 24.31 34 ASN C C 1
ATOM 2429 O O . ASN C 1 13 ? 10.510 -39.865 34.130 1.00 24.16 34 ASN C O 1
ATOM 2434 N N . TYR C 1 14 ? 12.294 -39.050 32.990 1.00 23.19 35 TYR C N 1
ATOM 2435 C CA . TYR C 1 14 ? 11.847 -37.652 33.000 1.00 22.01 35 TYR C CA 1
ATOM 2436 C C . TYR C 1 14 ? 10.416 -37.515 32.502 1.00 21.82 35 TYR C C 1
ATOM 2437 O O . TYR C 1 14 ? 10.063 -38.017 31.431 1.00 22.00 35 TYR C O 1
ATOM 2446 N N . ALA C 1 15 ? 9.594 -36.856 33.307 1.00 21.46 36 ALA C N 1
ATOM 2447 C CA . ALA C 1 15 ? 8.187 -36.668 32.998 1.00 21.38 36 ALA C CA 1
ATOM 2448 C C . ALA C 1 15 ? 7.822 -35.217 33.239 1.00 21.08 36 ALA C C 1
ATOM 2449 O O . ALA C 1 15 ? 8.312 -34.592 34.188 1.00 20.73 36 ALA C O 1
ATOM 2451 N N . LEU C 1 16 ? 6.959 -34.689 32.375 1.00 20.98 37 LEU C N 1
ATOM 2452 C CA . LEU C 1 16 ? 6.548 -33.288 32.431 1.00 20.97 37 LEU C CA 1
ATOM 2453 C C . LEU C 1 16 ? 5.871 -32.948 33.753 1.00 21.27 37 LEU C C 1
ATOM 2454 O O . LEU C 1 16 ? 4.949 -33.644 34.179 1.00 21.22 37 LEU C O 1
ATOM 2459 N N . LYS C 1 17 ? 6.350 -31.885 34.399 1.00 21.08 38 LYS C N 1
ATOM 2460 C CA . LYS C 1 17 ? 5.793 -31.429 35.668 1.00 21.35 38 LYS C CA 1
ATOM 2461 C C . LYS C 1 17 ? 5.070 -30.097 35.526 1.00 21.36 38 LYS C C 1
ATOM 2462 O O . LYS C 1 17 ? 3.989 -29.913 36.096 1.00 21.42 38 LYS C O 1
ATOM 2468 N N . PHE C 1 18 ? 5.673 -29.173 34.776 1.00 21.16 39 PHE C N 1
ATOM 2469 C CA . PHE C 1 18 ? 5.105 -27.843 34.543 1.00 20.88 39 PHE C CA 1
ATOM 2470 C C . PHE C 1 18 ? 5.421 -27.313 33.145 1.00 20.71 39 PHE C C 1
ATOM 2471 O O . PHE C 1 18 ? 6.459 -27.635 32.565 1.00 20.54 39 PHE C O 1
ATOM 2479 N N . THR C 1 19 ? 4.509 -26.498 32.619 1.00 20.42 40 THR C N 1
ATOM 2480 C CA . THR C 1 19 ? 4.756 -25.700 31.425 1.00 20.11 40 THR C CA 1
ATOM 2481 C C . THR C 1 19 ? 4.643 -24.223 31.802 1.00 19.98 40 THR C C 1
ATOM 2482 O O . THR C 1 19 ? 3.616 -23.785 32.329 1.00 19.91 40 THR C O 1
ATOM 2486 N N . LEU C 1 20 ? 5.711 -23.466 31.537 1.00 19.13 41 LEU C N 1
ATOM 2487 C CA . LEU C 1 20 ? 5.810 -22.069 31.960 1.00 18.62 41 LEU C CA 1
ATOM 2488 C C . LEU C 1 20 ? 5.615 -21.102 30.795 1.00 18.56 41 LEU C C 1
ATOM 2489 O O . LEU C 1 20 ? 6.492 -20.956 29.943 1.00 18.64 41 LEU C O 1
ATOM 2494 N N . ALA C 1 21 ? 4.470 -20.426 30.786 1.00 18.37 42 ALA C N 1
ATOM 2495 C CA . ALA C 1 21 ? 4.121 -19.471 29.741 1.00 18.31 42 ALA C CA 1
ATOM 2496 C C . ALA C 1 21 ? 4.307 -18.030 30.204 1.00 18.05 42 ALA C C 1
ATOM 2497 O O . ALA C 1 21 ? 4.050 -17.695 31.369 1.00 18.29 42 ALA C O 1
ATOM 2499 N N . GLY C 1 22 ? 4.741 -17.172 29.286 1.00 17.65 43 GLY C N 1
ATOM 2500 C CA . GLY C 1 22 ? 4.859 -15.748 29.585 1.00 17.01 43 GLY C CA 1
ATOM 2501 C C . GLY C 1 22 ? 5.605 -14.923 28.562 1.00 16.35 43 GLY C C 1
ATOM 2502 O O . GLY C 1 22 ? 5.275 -13.757 28.342 1.00 15.91 43 GLY C O 1
ATOM 2503 N N . HIS C 1 23 ? 6.641 -15.507 27.961 1.00 16.14 44 HIS C N 1
ATOM 2504 C CA . HIS C 1 23 ? 7.379 -14.815 26.902 1.00 15.55 44 HIS C CA 1
ATOM 2505 C C . HIS C 1 23 ? 6.468 -14.624 25.686 1.00 15.84 44 HIS C C 1
ATOM 2506 O O . HIS C 1 23 ? 5.637 -15.483 25.388 1.00 15.85 44 HIS C O 1
ATOM 2513 N N . THR C 1 24 ? 6.620 -13.486 25.011 1.00 15.89 45 THR C N 1
ATOM 2514 C CA . THR C 1 24 ? 5.760 -13.110 23.882 1.00 16.19 45 THR C CA 1
ATOM 2515 C C . THR C 1 24 ? 6.457 -13.358 22.542 1.00 16.22 45 THR C C 1
ATOM 2516 O O . THR C 1 24 ? 5.879 -13.136 21.475 1.00 15.99 45 THR C O 1
ATOM 2520 N N . LYS C 1 25 ? 7.705 -13.822 22.616 1.00 16.13 46 LYS C N 1
ATOM 2521 C CA . LYS C 1 25 ? 8.430 -14.329 21.455 1.00 15.70 46 LYS C CA 1
ATOM 2522 C C . LYS C 1 25 ? 9.197 -15.589 21.835 1.00 15.55 46 LYS C C 1
ATOM 2523 O O . LYS C 1 25 ? 9.178 -16.011 22.991 1.00 15.45 46 LYS C O 1
ATOM 2529 N N . ALA C 1 26 ? 9.877 -16.181 20.855 1.00 15.40 47 ALA C N 1
ATOM 2530 C CA . ALA C 1 26 ? 10.753 -17.321 21.089 1.00 15.10 47 ALA C CA 1
ATOM 2531 C C . ALA C 1 26 ? 11.647 -17.127 22.321 1.00 14.97 47 ALA C C 1
ATOM 2532 O O . ALA C 1 26 ? 12.201 -16.050 22.527 1.00 14.82 47 ALA C O 1
ATOM 2534 N N . VAL C 1 27 ? 11.752 -18.168 23.144 1.00 14.95 48 VAL C N 1
ATOM 2535 C CA . VAL C 1 27 ? 12.721 -18.215 24.241 1.00 14.35 48 VAL C CA 1
ATOM 2536 C C . VAL C 1 27 ? 14.079 -18.576 23.628 1.00 14.33 48 VAL C C 1
ATOM 2537 O O . VAL C 1 27 ? 14.124 -19.322 22.654 1.00 14.43 48 VAL C O 1
ATOM 2541 N N . SER C 1 28 ? 15.174 -18.058 24.192 1.00 14.09 49 SER C N 1
ATOM 2542 C CA . SER C 1 28 ? 16.524 -18.349 23.678 1.00 13.98 49 SER C CA 1
ATOM 2543 C C . SER C 1 28 ? 17.405 -19.191 24.615 1.00 13.73 49 SER C C 1
ATOM 2544 O O . SER C 1 28 ? 18.266 -19.946 24.160 1.00 13.83 49 SER C O 1
ATOM 2547 N N . SER C 1 29 ? 17.195 -19.050 25.920 1.00 13.20 50 SER C N 1
ATOM 2548 C CA . SER C 1 29 ? 18.082 -19.652 26.905 1.00 12.84 50 SER C CA 1
ATOM 2549 C C . SER C 1 29 ? 17.378 -19.788 28.247 1.00 12.40 50 SER C C 1
ATOM 2550 O O . SER C 1 29 ? 16.691 -18.863 28.675 1.00 12.56 50 SER C O 1
ATOM 2553 N N . VAL C 1 30 ? 17.550 -20.948 28.886 1.00 12.15 51 VAL C N 1
ATOM 2554 C CA . VAL C 1 30 ? 17.155 -21.172 30.287 1.00 11.97 51 VAL C CA 1
ATOM 2555 C C . VAL C 1 30 ? 18.363 -21.646 31.120 1.00 12.43 51 VAL C C 1
ATOM 2556 O O . VAL C 1 30 ? 19.203 -22.413 30.631 1.00 12.81 51 VAL C O 1
ATOM 2560 N N . LYS C 1 31 ? 18.447 -21.176 32.363 1.00 12.69 52 LYS C N 1
ATOM 2561 C CA . LYS C 1 31 ? 19.543 -21.546 33.276 1.00 12.95 52 LYS C CA 1
ATOM 2562 C C . LYS C 1 31 ? 19.044 -21.660 34.717 1.00 12.85 52 LYS C C 1
ATOM 2563 O O . LYS C 1 31 ? 18.379 -20.755 35.217 1.00 13.05 52 LYS C O 1
ATOM 2569 N N . PHE C 1 32 ? 19.367 -22.760 35.388 1.00 12.85 53 PHE C N 1
ATOM 2570 C CA . PHE C 1 32 ? 19.058 -22.874 36.816 1.00 12.77 53 PHE C CA 1
ATOM 2571 C C . PHE C 1 32 ? 20.067 -22.087 37.641 1.00 12.75 53 PHE C C 1
ATOM 2572 O O . PHE C 1 32 ? 21.274 -22.126 37.358 1.00 12.91 53 PHE C O 1
ATOM 2580 N N . SER C 1 33 ? 19.579 -21.384 38.661 1.00 12.45 54 SER C N 1
ATOM 2581 C CA . SER C 1 33 ? 20.461 -20.725 39.622 1.00 13.15 54 SER C CA 1
ATOM 2582 C C . SER C 1 33 ? 21.309 -21.772 40.363 1.00 13.44 54 SER C C 1
ATOM 2583 O O . SER C 1 33 ? 20.838 -22.883 40.616 1.00 13.46 54 SER C O 1
ATOM 2586 N N . PRO C 1 34 ? 22.578 -21.438 40.680 1.00 13.89 55 PRO C N 1
ATOM 2587 C CA . PRO C 1 34 ? 23.431 -22.376 41.418 1.00 13.93 55 PRO C CA 1
ATOM 2588 C C . PRO C 1 34 ? 22.866 -22.874 42.759 1.00 14.21 55 PRO C C 1
ATOM 2589 O O . PRO C 1 34 ? 23.151 -24.012 43.137 1.00 13.87 55 PRO C O 1
ATOM 2593 N N . ASN C 1 35 ? 22.084 -22.045 43.455 1.00 14.53 56 ASN C N 1
ATOM 2594 C CA . ASN C 1 35 ? 21.402 -22.477 44.686 1.00 14.92 56 ASN C CA 1
ATOM 2595 C C . ASN C 1 35 ? 20.170 -23.357 44.427 1.00 14.71 56 ASN C C 1
ATOM 2596 O O . ASN C 1 35 ? 19.453 -23.740 45.367 1.00 14.77 56 ASN C O 1
ATOM 2601 N N . GLY C 1 36 ? 19.944 -23.686 43.151 1.00 14.05 57 GLY C N 1
ATOM 2602 C CA . GLY C 1 36 ? 18.856 -24.562 42.736 1.00 13.88 57 GLY C CA 1
ATOM 2603 C C . GLY C 1 36 ? 17.457 -23.992 42.915 1.00 14.07 57 GLY C C 1
ATOM 2604 O O . GLY C 1 36 ? 16.464 -24.677 42.672 1.00 13.58 57 GLY C O 1
ATOM 2605 N N . GLU C 1 37 ? 17.375 -22.730 43.317 1.00 14.64 58 GLU C N 1
ATOM 2606 C CA . GLU C 1 37 ? 16.096 -22.145 43.700 1.00 15.31 58 GLU C CA 1
ATOM 2607 C C . GLU C 1 37 ? 15.288 -21.598 42.523 1.00 15.39 58 GLU C C 1
ATOM 2608 O O . GLU C 1 37 ? 14.046 -21.681 42.514 1.00 15.21 58 GLU C O 1
ATOM 2614 N N . TRP C 1 38 ? 15.994 -21.050 41.533 1.00 15.00 59 TRP C N 1
ATOM 2615 C CA . TRP C 1 38 ? 15.351 -20.305 40.457 1.00 15.16 59 TRP C CA 1
ATOM 2616 C C . TRP C 1 38 ? 15.686 -20.845 39.081 1.00 14.80 59 TRP C C 1
ATOM 2617 O O . TRP C 1 38 ? 16.755 -21.433 38.866 1.00 14.71 59 TRP C O 1
ATOM 2628 N N . LEU C 1 39 ? 14.764 -20.623 38.152 1.00 14.40 60 LEU C N 1
ATOM 2629 C CA . LEU C 1 39 ? 15.068 -20.720 36.734 1.00 14.00 60 LEU C CA 1
ATOM 2630 C C . LEU C 1 39 ? 14.992 -19.333 36.097 1.00 14.06 60 LEU C C 1
ATOM 2631 O O . LEU C 1 39 ? 13.972 -18.636 36.224 1.00 13.99 60 LEU C O 1
ATOM 2636 N N . ALA C 1 40 ? 16.082 -18.930 35.441 1.00 13.24 61 ALA C N 1
ATOM 2637 C CA . ALA C 1 40 ? 16.095 -17.730 34.603 1.00 12.65 61 ALA C CA 1
ATOM 2638 C C . ALA C 1 40 ? 15.884 -18.120 33.145 1.00 12.55 61 ALA C C 1
ATOM 2639 O O . ALA C 1 40 ? 16.376 -19.153 32.699 1.00 12.99 61 ALA C O 1
ATOM 2641 N N . SER C 1 41 ? 15.157 -17.285 32.407 1.00 12.49 62 SER C N 1
ATOM 2642 C CA . SER C 1 41 ? 15.016 -17.460 30.967 1.00 11.99 62 SER C CA 1
ATOM 2643 C C . SER C 1 41 ? 15.208 -16.150 30.214 1.00 12.34 62 SER C C 1
ATOM 2644 O O . SER C 1 41 ? 14.836 -15.075 30.703 1.00 11.93 62 SER C O 1
ATOM 2647 N N . SER C 1 42 ? 15.800 -16.249 29.026 1.00 11.78 63 SER C N 1
ATOM 2648 C CA . SER C 1 42 ? 15.956 -15.103 28.146 1.00 11.61 63 SER C CA 1
ATOM 2649 C C . SER C 1 42 ? 15.135 -15.350 26.883 1.00 11.40 63 SER C C 1
ATOM 2650 O O . SER C 1 42 ? 14.856 -16.491 26.542 1.00 10.23 63 SER C O 1
ATOM 2653 N N . SER C 1 43 ? 14.772 -14.275 26.189 1.00 12.10 64 SER C N 1
ATOM 2654 C CA . SER C 1 43 ? 13.926 -14.375 25.002 1.00 12.87 64 SER C CA 1
ATOM 2655 C C . SER C 1 43 ? 14.197 -13.327 23.923 1.00 12.81 64 SER C C 1
ATOM 2656 O O . SER C 1 43 ? 14.768 -12.261 24.176 1.00 13.68 64 SER C O 1
ATOM 2659 N N . ALA C 1 44 ? 13.755 -13.642 22.709 1.00 13.43 65 ALA C N 1
ATOM 2660 C CA . ALA C 1 44 ? 13.752 -12.679 21.614 1.00 13.51 65 ALA C CA 1
ATOM 2661 C C . ALA C 1 44 ? 12.906 -11.440 21.936 1.00 13.56 65 ALA C C 1
ATOM 2662 O O . ALA C 1 44 ? 13.083 -10.382 21.307 1.00 13.11 65 ALA C O 1
ATOM 2664 N N . ASP C 1 45 ? 12.030 -11.562 22.944 1.00 13.61 66 ASP C N 1
ATOM 2665 C CA . ASP C 1 45 ? 11.154 -10.463 23.384 1.00 13.51 66 ASP C CA 1
ATOM 2666 C C . ASP C 1 45 ? 11.840 -9.366 24.206 1.00 13.48 66 ASP C C 1
ATOM 2667 O O . ASP C 1 45 ? 11.185 -8.421 24.655 1.00 13.05 66 ASP C O 1
ATOM 2672 N N . LYS C 1 46 ? 13.162 -9.487 24.368 1.00 13.74 67 LYS C N 1
ATOM 2673 C CA . LYS C 1 46 ? 14.000 -8.491 25.061 1.00 13.34 67 LYS C CA 1
ATOM 2674 C C . LYS C 1 46 ? 13.927 -8.601 26.588 1.00 13.26 67 LYS C C 1
ATOM 2675 O O . LYS C 1 46 ? 14.467 -7.750 27.302 1.00 13.59 67 LYS C O 1
ATOM 2681 N N . LEU C 1 47 ? 13.252 -9.637 27.076 1.00 13.28 68 LEU C N 1
ATOM 2682 C CA . LEU C 1 47 ? 13.028 -9.819 28.506 1.00 13.49 68 LEU C CA 1
ATOM 2683 C C . LEU C 1 47 ? 13.760 -11.016 29.088 1.00 13.33 68 LEU C C 1
ATOM 2684 O O . LEU C 1 47 ? 14.090 -11.983 28.389 1.00 13.12 68 LEU C O 1
ATOM 2689 N N . ILE C 1 48 ? 14.004 -10.901 30.390 1.00 13.10 69 ILE C N 1
ATOM 2690 C CA . ILE C 1 48 ? 14.435 -11.971 31.254 1.00 12.89 69 ILE C CA 1
ATOM 2691 C C . ILE C 1 48 ? 13.286 -12.226 32.226 1.00 13.01 69 ILE C C 1
ATOM 2692 O O . ILE C 1 48 ? 12.705 -11.286 32.757 1.00 12.79 69 ILE C O 1
ATOM 2697 N N . LYS C 1 49 ? 12.973 -13.493 32.459 1.00 13.14 70 LYS C N 1
ATOM 2698 C CA . LYS C 1 49 ? 11.958 -13.874 33.437 1.00 13.85 70 LYS C CA 1
ATOM 2699 C C . LYS C 1 49 ? 12.522 -14.860 34.448 1.00 14.37 70 LYS C C 1
ATOM 2700 O O . LYS C 1 49 ? 13.325 -15.726 34.099 1.00 14.57 70 LYS C O 1
ATOM 2706 N N . ILE C 1 50 ? 12.106 -14.711 35.705 1.00 15.20 71 ILE C N 1
ATOM 2707 C CA . ILE C 1 50 ? 12.547 -15.591 36.783 1.00 15.43 71 ILE C CA 1
ATOM 2708 C C . ILE C 1 50 ? 11.367 -16.437 37.251 1.00 15.97 71 ILE C C 1
ATOM 2709 O O . ILE C 1 50 ? 10.251 -15.934 37.434 1.00 15.99 71 ILE C O 1
ATOM 2714 N N . TRP C 1 51 ? 11.634 -17.722 37.437 1.00 16.09 72 TRP C N 1
ATOM 2715 C CA . TRP C 1 51 ? 10.619 -18.699 37.780 1.00 16.44 72 TRP C CA 1
ATOM 2716 C C . TRP C 1 51 ? 11.082 -19.548 38.955 1.00 16.75 72 TRP C C 1
ATOM 2717 O O . TRP C 1 51 ? 12.276 -19.827 39.103 1.00 16.57 72 TRP C O 1
ATOM 2728 N N . GLY C 1 52 ? 10.134 -19.981 39.780 1.00 17.32 73 GLY C N 1
ATOM 2729 C CA . GLY C 1 52 ? 10.429 -20.958 40.823 1.00 17.81 73 GLY C CA 1
ATOM 2730 C C . GLY C 1 52 ? 10.805 -22.286 40.186 1.00 17.98 73 GLY C C 1
ATOM 2731 O O . GLY C 1 52 ? 10.048 -22.826 39.376 1.00 17.94 73 GLY C O 1
ATOM 2732 N N . ALA C 1 53 ? 11.979 -22.801 40.544 1.00 18.42 74 ALA C N 1
ATOM 2733 C CA . ALA C 1 53 ? 12.529 -24.023 39.939 1.00 19.13 74 ALA C CA 1
ATOM 2734 C C . ALA C 1 53 ? 11.796 -25.317 40.313 1.00 19.88 74 ALA C C 1
ATOM 2735 O O . ALA C 1 53 ? 11.879 -26.313 39.581 1.00 19.95 74 ALA C O 1
ATOM 2737 N N . TYR C 1 54 ? 11.088 -25.300 41.443 1.00 20.47 75 TYR C N 1
ATOM 2738 C CA . TYR C 1 54 ? 10.431 -26.496 41.985 1.00 21.03 75 TYR C CA 1
ATOM 2739 C C . TYR C 1 54 ? 8.920 -26.541 41.751 1.00 21.77 75 TYR C C 1
ATOM 2740 O O . TYR C 1 54 ? 8.337 -27.622 41.703 1.00 21.94 75 TYR C O 1
ATOM 2749 N N . ASP C 1 55 ? 8.289 -25.377 41.620 1.00 22.44 76 ASP C N 1
ATOM 2750 C CA . ASP C 1 55 ? 6.838 -25.314 41.403 1.00 23.42 76 ASP C CA 1
ATOM 2751 C C . ASP C 1 55 ? 6.436 -24.589 40.117 1.00 23.35 76 ASP C C 1
ATOM 2752 O O . ASP C 1 55 ? 5.253 -24.469 39.811 1.00 23.25 76 ASP C O 1
ATOM 2757 N N . GLY C 1 56 ? 7.429 -24.098 39.379 1.00 23.50 77 GLY C N 1
ATOM 2758 C CA . GLY C 1 56 ? 7.194 -23.440 38.097 1.00 23.53 77 GLY C CA 1
ATOM 2759 C C . GLY C 1 56 ? 6.552 -22.068 38.176 1.00 23.54 77 GLY C C 1
ATOM 2760 O O . GLY C 1 56 ? 6.110 -21.531 37.160 1.00 23.77 77 GLY C O 1
ATOM 2761 N N . LYS C 1 57 ? 6.512 -21.494 39.376 1.00 23.66 78 LYS C N 1
ATOM 2762 C CA . LYS C 1 57 ? 5.826 -20.228 39.623 1.00 23.85 78 LYS C CA 1
ATOM 2763 C C . LYS C 1 57 ? 6.556 -19.056 38.994 1.00 23.26 78 LYS C C 1
ATOM 2764 O O . LYS C 1 57 ? 7.763 -18.922 39.168 1.00 23.16 78 LYS C O 1
ATOM 2770 N N . PHE C 1 58 ? 5.825 -18.206 38.271 1.00 22.73 79 PHE C N 1
ATOM 2771 C CA . PHE C 1 58 ? 6.402 -16.973 37.745 1.00 22.25 79 PHE C CA 1
ATOM 2772 C C . PHE C 1 58 ? 6.738 -16.013 38.884 1.00 22.13 79 PHE C C 1
ATOM 2773 O O . PHE C 1 58 ? 5.888 -15.704 39.721 1.00 22.18 79 PHE C O 1
ATOM 2781 N N . GLU C 1 59 ? 7.984 -15.552 38.918 1.00 21.70 80 GLU C N 1
ATOM 2782 C CA . GLU C 1 59 ? 8.434 -14.672 39.991 1.00 21.70 80 GLU C CA 1
ATOM 2783 C C . GLU C 1 59 ? 8.475 -13.208 39.561 1.00 21.38 80 GLU C C 1
ATOM 2784 O O . GLU C 1 59 ? 7.815 -12.371 40.174 1.00 21.92 80 GLU C O 1
ATOM 2790 N N . LYS C 1 60 ? 9.248 -12.895 38.520 1.00 20.40 81 LYS C N 1
ATOM 2791 C CA . LYS C 1 60 ? 9.376 -11.513 38.039 1.00 19.76 81 LYS C CA 1
ATOM 2792 C C . LYS C 1 60 ? 9.880 -11.445 36.600 1.00 19.25 81 LYS C C 1
ATOM 2793 O O . LYS C 1 60 ? 10.370 -12.434 36.053 1.00 18.44 81 LYS C O 1
ATOM 2799 N N . THR C 1 61 ? 9.722 -10.266 36.005 1.00 19.01 82 THR C N 1
ATOM 2800 C CA . THR C 1 61 ? 10.278 -9.927 34.702 1.00 18.96 82 THR C CA 1
ATOM 2801 C C . THR C 1 61 ? 11.341 -8.854 34.903 1.00 18.44 82 THR C C 1
ATOM 2802 O O . THR C 1 61 ? 11.163 -7.913 35.680 1.00 18.36 82 THR C O 1
ATOM 2806 N N . ILE C 1 62 ? 12.461 -9.029 34.210 1.00 17.77 83 ILE C N 1
ATOM 2807 C CA . ILE C 1 62 ? 13.580 -8.105 34.281 1.00 17.08 83 ILE C CA 1
ATOM 2808 C C . ILE C 1 62 ? 13.778 -7.541 32.874 1.00 16.93 83 ILE C C 1
ATOM 2809 O O . ILE C 1 62 ? 13.998 -8.291 31.918 1.00 16.35 83 ILE C O 1
ATOM 2814 N N . SER C 1 63 ? 13.657 -6.222 32.758 1.00 16.70 84 SER C N 1
ATOM 2815 C CA . SER C 1 63 ? 13.618 -5.556 31.456 1.00 16.55 84 SER C CA 1
ATOM 2816 C C . SER C 1 63 ? 14.636 -4.428 31.354 1.00 16.02 84 SER C C 1
ATOM 2817 O O . SER C 1 63 ? 14.992 -3.803 32.351 1.00 15.87 84 SER C O 1
ATOM 2820 N N . GLY C 1 64 ? 15.109 -4.166 30.140 1.00 15.88 85 GLY C N 1
ATOM 2821 C CA . GLY C 1 64 ? 16.086 -3.101 29.945 1.00 15.49 85 GLY C CA 1
ATOM 2822 C C . GLY C 1 64 ? 16.775 -3.144 28.603 1.00 15.23 85 GLY C C 1
ATOM 2823 O O . GLY C 1 64 ? 17.086 -2.103 28.038 1.00 15.20 85 GLY C O 1
ATOM 2824 N N . HIS C 1 65 ? 17.024 -4.347 28.091 1.00 15.12 86 HIS C N 1
ATOM 2825 C CA . HIS C 1 65 ? 17.646 -4.476 26.777 1.00 14.97 86 HIS C CA 1
ATOM 2826 C C . HIS C 1 65 ? 16.753 -3.870 25.696 1.00 15.09 86 HIS C C 1
ATOM 2827 O O . HIS C 1 65 ? 15.523 -3.885 25.810 1.00 15.61 86 HIS C O 1
ATOM 2834 N N . LYS C 1 66 ? 17.380 -3.324 24.663 1.00 15.26 87 LYS C N 1
ATOM 2835 C CA . LYS C 1 66 ? 16.654 -2.620 23.600 1.00 15.59 87 LYS C CA 1
ATOM 2836 C C . LYS C 1 66 ? 16.371 -3.540 22.410 1.00 15.20 87 LYS C C 1
ATOM 2837 O O . LYS C 1 66 ? 15.564 -3.216 21.530 1.00 14.94 87 LYS C O 1
ATOM 2843 N N . LEU C 1 67 ? 17.036 -4.692 22.410 1.00 14.51 88 LEU C N 1
ATOM 2844 C CA . LEU C 1 67 ? 16.805 -5.738 21.427 1.00 13.72 88 LEU C CA 1
ATOM 2845 C C . LEU C 1 67 ? 16.831 -7.118 22.102 1.00 13.31 88 LEU C C 1
ATOM 2846 O O . LEU C 1 67 ? 17.084 -7.233 23.308 1.00 13.00 88 LEU C O 1
ATOM 2851 N N . GLY C 1 68 ? 16.541 -8.150 21.315 1.00 13.51 89 GLY C N 1
ATOM 2852 C CA . GLY C 1 68 ? 16.462 -9.533 21.792 1.00 12.95 89 GLY C CA 1
ATOM 2853 C C . GLY C 1 68 ? 17.715 -9.985 22.527 1.00 13.21 89 GLY C C 1
ATOM 2854 O O . GLY C 1 68 ? 18.817 -9.477 22.276 1.00 12.80 89 GLY C O 1
ATOM 2855 N N . ILE C 1 69 ? 17.520 -10.943 23.433 1.00 13.17 90 ILE C N 1
ATOM 2856 C CA . ILE C 1 69 ? 18.581 -11.506 24.265 1.00 12.77 90 ILE C CA 1
ATOM 2857 C C . ILE C 1 69 ? 18.782 -12.953 23.843 1.00 12.94 90 ILE C C 1
ATOM 2858 O O . ILE C 1 69 ? 17.800 -13.692 23.653 1.00 13.36 90 ILE C O 1
ATOM 2863 N N . SER C 1 70 ? 20.050 -13.347 23.700 1.00 12.17 91 SER C N 1
ATOM 2864 C CA . SER C 1 70 ? 20.426 -14.683 23.244 1.00 12.00 91 SER C CA 1
ATOM 2865 C C . SER C 1 70 ? 20.917 -15.610 24.356 1.00 11.44 91 SER C C 1
ATOM 2866 O O . SER C 1 70 ? 20.951 -16.822 24.177 1.00 10.90 91 SER C O 1
ATOM 2869 N N . ASP C 1 71 ? 21.316 -15.037 25.492 1.00 11.68 92 ASP C N 1
ATOM 2870 C CA . ASP C 1 71 ? 21.875 -15.831 26.596 1.00 11.69 92 ASP C CA 1
ATOM 2871 C C . ASP C 1 71 ? 21.751 -15.114 27.933 1.00 11.51 92 ASP C C 1
ATOM 2872 O O . ASP C 1 71 ? 21.782 -13.889 28.002 1.00 11.59 92 ASP C O 1
ATOM 2877 N N . VAL C 1 72 ? 21.606 -15.905 28.986 1.00 12.04 93 VAL C N 1
ATOM 2878 C CA . VAL C 1 72 ? 21.569 -15.413 30.359 1.00 12.40 93 VAL C CA 1
ATOM 2879 C C . VAL C 1 72 ? 22.460 -16.343 31.204 1.00 12.35 93 VAL C C 1
ATOM 2880 O O . VAL C 1 72 ? 22.635 -17.512 30.869 1.00 12.33 93 VAL C O 1
ATOM 2884 N N . ALA C 1 73 ? 23.051 -15.817 32.272 1.00 12.20 94 ALA C N 1
ATOM 2885 C CA . ALA C 1 73 ? 23.944 -16.617 33.113 1.00 11.77 94 ALA C CA 1
ATOM 2886 C C . ALA C 1 73 ? 23.957 -16.088 34.544 1.00 11.55 94 ALA C C 1
ATOM 2887 O O . ALA C 1 73 ? 23.869 -14.889 34.755 1.00 11.60 94 ALA C O 1
ATOM 2889 N N . TRP C 1 74 ? 24.084 -16.997 35.508 1.00 11.82 95 TRP C N 1
ATOM 2890 C CA . TRP C 1 74 ? 24.058 -16.674 36.945 1.00 11.60 95 TRP C CA 1
ATOM 2891 C C . TRP C 1 74 ? 25.449 -16.549 37.567 1.00 11.75 95 TRP C C 1
ATOM 2892 O O . TRP C 1 74 ? 26.345 -17.327 37.246 1.00 11.82 95 TRP C O 1
ATOM 2903 N N . SER C 1 75 ? 25.612 -15.610 38.501 1.00 12.07 96 SER C N 1
ATOM 2904 C CA . SER C 1 75 ? 26.784 -15.630 39.389 1.00 12.09 96 SER C CA 1
ATOM 2905 C C . SER C 1 75 ? 26.701 -16.816 40.348 1.00 12.12 96 SER C C 1
ATOM 2906 O O . SER C 1 75 ? 25.609 -17.342 40.615 1.00 11.90 96 SER C O 1
ATOM 2909 N N . SER C 1 76 ? 27.852 -17.243 40.865 1.00 12.16 97 SER C N 1
ATOM 2910 C CA . SER C 1 76 ? 27.891 -18.406 41.757 1.00 12.36 97 SER C CA 1
ATOM 2911 C C . SER C 1 76 ? 27.014 -18.289 43.008 1.00 12.54 97 SER C C 1
ATOM 2912 O O . SER C 1 76 ? 26.480 -19.290 43.471 1.00 12.47 97 SER C O 1
ATOM 2915 N N . ASP C 1 77 ? 26.881 -17.075 43.548 1.00 12.91 98 ASP C N 1
ATOM 2916 C CA . ASP C 1 77 ? 26.087 -16.839 44.762 1.00 13.29 98 ASP C CA 1
ATOM 2917 C C . ASP C 1 77 ? 24.582 -16.651 44.487 1.00 13.49 98 ASP C C 1
ATOM 2918 O O . ASP C 1 77 ? 23.813 -16.343 45.405 1.00 13.76 98 ASP C O 1
ATOM 2923 N N . SER C 1 78 ? 24.184 -16.854 43.230 1.00 13.68 99 SER C N 1
ATOM 2924 C CA . SER C 1 78 ? 22.792 -16.709 42.751 1.00 13.99 99 SER C CA 1
ATOM 2925 C C . SER C 1 78 ? 22.199 -15.302 42.870 1.00 14.05 99 SER C C 1
ATOM 2926 O O . SER C 1 78 ? 20.978 -15.128 42.760 1.00 14.48 99 SER C O 1
ATOM 2929 N N . ASN C 1 79 ? 23.052 -14.303 43.082 1.00 14.07 100 ASN C N 1
ATOM 2930 C CA . ASN C 1 79 ? 22.585 -12.930 43.300 1.00 14.31 100 ASN C CA 1
ATOM 2931 C C . ASN C 1 79 ? 22.572 -12.046 42.054 1.00 14.18 100 ASN C C 1
ATOM 2932 O O . ASN C 1 79 ? 21.821 -11.061 41.991 1.00 14.42 100 ASN C O 1
ATOM 2937 N N . LEU C 1 80 ? 23.399 -12.403 41.071 1.00 13.61 101 LEU C N 1
ATOM 2938 C CA . LEU C 1 80 ? 23.510 -11.642 39.828 1.00 13.26 101 LEU C CA 1
ATOM 2939 C C . LEU C 1 80 ? 23.181 -12.475 38.587 1.00 12.80 101 LEU C C 1
ATOM 2940 O O . LEU C 1 80 ? 23.450 -13.674 38.535 1.00 12.56 101 LEU C O 1
ATOM 2945 N N . LEU C 1 81 ? 22.610 -11.816 37.583 1.00 12.72 102 LEU C N 1
ATOM 2946 C CA . LEU C 1 81 ? 22.524 -12.369 36.231 1.00 13.04 102 LEU C CA 1
ATOM 2947 C C . LEU C 1 81 ? 23.347 -11.506 35.285 1.00 12.96 102 LEU C C 1
ATOM 2948 O O . LEU C 1 81 ? 23.516 -10.318 35.525 1.00 13.24 102 LEU C O 1
ATOM 2953 N N . VAL C 1 82 ? 23.859 -12.106 34.214 1.00 12.82 103 VAL C N 1
ATOM 2954 C CA . VAL C 1 82 ? 24.352 -11.336 33.072 1.00 12.90 103 VAL C CA 1
ATOM 2955 C C . VAL C 1 82 ? 23.603 -11.802 31.821 1.00 12.81 103 VAL C C 1
ATOM 2956 O O . VAL C 1 82 ? 23.343 -12.995 31.663 1.00 13.04 103 VAL C O 1
ATOM 2960 N N . SER C 1 83 ? 23.236 -10.857 30.959 1.00 12.63 104 SER C N 1
ATOM 2961 C CA . SER C 1 83 ? 22.569 -11.183 29.698 1.00 12.48 104 SER C CA 1
ATOM 2962 C C . SER C 1 83 ? 23.345 -10.668 28.489 1.00 12.73 104 SER C C 1
ATOM 2963 O O . SER C 1 83 ? 24.044 -9.659 28.578 1.00 13.24 104 SER C O 1
ATOM 2966 N N . ALA C 1 84 ? 23.216 -11.366 27.364 1.00 12.96 105 ALA C N 1
ATOM 2967 C CA . ALA C 1 84 ? 23.890 -10.998 26.112 1.00 12.86 105 ALA C CA 1
ATOM 2968 C C . ALA C 1 84 ? 22.836 -10.676 25.055 1.00 12.79 105 ALA C C 1
ATOM 2969 O O . ALA C 1 84 ? 22.021 -11.532 24.723 1.00 12.40 105 ALA C O 1
ATOM 2971 N N . SER C 1 85 ? 22.857 -9.445 24.535 1.00 12.91 106 SER C N 1
ATOM 2972 C CA . SER C 1 85 ? 21.799 -8.959 23.633 1.00 12.80 106 SER C CA 1
ATOM 2973 C C . SER C 1 85 ? 22.267 -8.538 22.247 1.00 13.36 106 SER C C 1
ATOM 2974 O O . SER C 1 85 ? 23.421 -8.142 22.055 1.00 13.76 106 SER C O 1
ATOM 2977 N N . ASP C 1 86 ? 21.339 -8.629 21.294 1.00 13.78 107 ASP C N 1
ATOM 2978 C CA . ASP C 1 86 ? 21.472 -8.054 19.950 1.00 13.61 107 ASP C CA 1
ATOM 2979 C C . ASP C 1 86 ? 21.719 -6.546 19.953 1.00 13.59 107 ASP C C 1
ATOM 2980 O O . ASP C 1 86 ? 22.152 -5.987 18.941 1.00 13.09 107 ASP C O 1
ATOM 2985 N N . ASP C 1 87 ? 21.439 -5.894 21.082 1.00 13.23 108 ASP C N 1
ATOM 2986 C CA . ASP C 1 87 ? 21.692 -4.467 21.224 1.00 13.67 108 ASP C CA 1
ATOM 2987 C C . ASP C 1 87 ? 23.185 -4.143 21.480 1.00 13.98 108 ASP C C 1
ATOM 2988 O O . ASP C 1 87 ? 23.532 -3.010 21.823 1.00 13.78 108 ASP C O 1
ATOM 2993 N N . LYS C 1 88 ? 24.046 -5.149 21.297 1.00 14.25 109 LYS C N 1
ATOM 2994 C CA . LYS C 1 88 ? 25.509 -4.997 21.328 1.00 14.88 109 LYS C CA 1
ATOM 2995 C C . LYS C 1 88 ? 26.075 -4.844 22.740 1.00 14.69 109 LYS C C 1
ATOM 2996 O O . LYS C 1 88 ? 27.291 -4.659 22.918 1.00 14.70 109 LYS C O 1
ATOM 3002 N N . THR C 1 89 ? 25.201 -4.943 23.740 1.00 14.27 110 THR C N 1
ATOM 3003 C CA . THR C 1 89 ? 25.618 -4.847 25.136 1.00 14.17 110 THR C CA 1
ATOM 3004 C C . THR C 1 89 ? 25.393 -6.140 25.922 1.00 13.91 110 THR C C 1
ATOM 3005 O O . THR C 1 89 ? 24.594 -7.011 25.537 1.00 13.80 110 THR C O 1
ATOM 3009 N N . LEU C 1 90 ? 26.112 -6.255 27.030 1.00 13.35 111 LEU C N 1
ATOM 3010 C CA . LEU C 1 90 ? 25.685 -7.133 28.093 1.00 13.43 111 LEU C CA 1
ATOM 3011 C C . LEU C 1 90 ? 25.176 -6.264 29.230 1.00 13.39 111 LEU C C 1
ATOM 3012 O O . LEU C 1 90 ? 25.603 -5.109 29.399 1.00 13.44 111 LEU C O 1
ATOM 3017 N N . LYS C 1 91 ? 24.242 -6.814 29.992 1.00 13.19 112 LYS C N 1
ATOM 3018 C CA . LYS C 1 91 ? 23.770 -6.160 31.193 1.00 13.22 112 LYS C CA 1
ATOM 3019 C C . LYS C 1 91 ? 23.894 -7.072 32.402 1.00 13.24 112 LYS C C 1
ATOM 3020 O O . LYS C 1 91 ? 23.509 -8.243 32.348 1.00 13.73 112 LYS C O 1
ATOM 3026 N N . ILE C 1 92 ? 24.447 -6.523 33.482 1.00 13.13 113 ILE C N 1
ATOM 3027 C CA . ILE C 1 92 ? 24.529 -7.213 34.765 1.00 12.89 113 ILE C CA 1
ATOM 3028 C C . ILE C 1 92 ? 23.336 -6.802 35.618 1.00 13.43 113 ILE C C 1
ATOM 3029 O O . ILE C 1 92 ? 23.090 -5.612 35.814 1.00 13.72 113 ILE C O 1
ATOM 3034 N N . TRP C 1 93 ? 22.614 -7.782 36.148 1.00 13.71 114 TRP C N 1
ATOM 3035 C CA . TRP C 1 93 ? 21.387 -7.485 36.890 1.00 14.66 114 TRP C CA 1
ATOM 3036 C C . TRP C 1 93 ? 21.454 -7.922 38.349 1.00 15.24 114 TRP C C 1
ATOM 3037 O O . TRP C 1 93 ? 22.096 -8.924 38.675 1.00 15.14 114 TRP C O 1
ATOM 3048 N N . ASP C 1 94 ? 20.786 -7.162 39.216 1.00 16.04 115 ASP C N 1
ATOM 3049 C CA . ASP C 1 94 ? 20.532 -7.586 40.581 1.00 17.16 115 ASP C CA 1
ATOM 3050 C C . ASP C 1 94 ? 19.211 -8.350 40.592 1.00 17.72 115 ASP C C 1
ATOM 3051 O O . ASP C 1 94 ? 18.150 -7.781 40.291 1.00 17.86 115 ASP C O 1
ATOM 3056 N N . VAL C 1 95 ? 19.283 -9.639 40.927 1.00 17.95 116 VAL C N 1
ATOM 3057 C CA . VAL C 1 95 ? 18.131 -10.534 40.820 1.00 18.53 116 VAL C CA 1
ATOM 3058 C C . VAL C 1 95 ? 16.985 -10.114 41.741 1.00 18.84 116 VAL C C 1
ATOM 3059 O O . VAL C 1 95 ? 15.826 -10.077 41.315 1.00 18.48 116 VAL C O 1
ATOM 3063 N N . SER C 1 96 ? 17.313 -9.790 42.988 1.00 19.48 117 SER C N 1
ATOM 3064 C CA . SER C 1 96 ? 16.301 -9.415 43.982 1.00 20.35 117 SER C CA 1
ATOM 3065 C C . SER C 1 96 ? 15.523 -8.152 43.586 1.00 20.43 117 SER C C 1
ATOM 3066 O O . SER C 1 96 ? 14.287 -8.137 43.637 1.00 20.97 117 SER C O 1
ATOM 3069 N N . SER C 1 97 ? 16.241 -7.110 43.176 1.00 20.43 118 SER C N 1
ATOM 3070 C CA . SER C 1 97 ? 15.607 -5.844 42.797 1.00 20.63 118 SER C CA 1
ATOM 3071 C C . SER C 1 97 ? 15.106 -5.800 41.347 1.00 20.71 118 SER C C 1
ATOM 3072 O O . SER C 1 97 ? 14.135 -5.105 41.052 1.00 20.49 118 SER C O 1
ATOM 3075 N N . GLY C 1 98 ? 15.774 -6.535 40.457 1.00 20.86 119 GLY C N 1
ATOM 3076 C CA . GLY C 1 98 ? 15.490 -6.494 39.014 1.00 21.25 119 GLY C CA 1
ATOM 3077 C C . GLY C 1 98 ? 16.218 -5.355 38.312 1.00 21.32 119 GLY C C 1
ATOM 3078 O O . GLY C 1 98 ? 15.933 -5.042 37.154 1.00 21.55 119 GLY C O 1
ATOM 3079 N N . LYS C 1 99 ? 17.172 -4.751 39.015 1.00 21.14 120 LYS C N 1
ATOM 3080 C CA . LYS C 1 99 ? 17.859 -3.540 38.568 1.00 21.17 120 LYS C CA 1
ATOM 3081 C C . LYS C 1 99 ? 19.066 -3.859 37.702 1.00 20.54 120 LYS C C 1
ATOM 3082 O O . LYS C 1 99 ? 19.840 -4.759 38.027 1.00 20.54 120 LYS C O 1
ATOM 3088 N N . CYS C 1 100 ? 19.234 -3.107 36.616 1.00 19.94 121 CYS C N 1
ATOM 3089 C CA . CYS C 1 100 ? 20.460 -3.160 35.821 1.00 19.61 121 CYS C CA 1
ATOM 3090 C C . CYS C 1 100 ? 21.579 -2.427 36.554 1.00 19.24 121 CYS C C 1
ATOM 3091 O O . CYS C 1 100 ? 21.563 -1.196 36.673 1.00 19.14 121 CYS C O 1
ATOM 3094 N N . LEU C 1 101 ? 22.546 -3.191 37.052 1.00 18.66 122 LEU C N 1
ATOM 3095 C CA . LEU C 1 101 ? 23.656 -2.617 37.810 1.00 18.36 122 LEU C CA 1
ATOM 3096 C C . LEU C 1 101 ? 24.702 -2.053 36.871 1.00 17.99 122 LEU C C 1
ATOM 3097 O O . LEU C 1 101 ? 25.271 -0.997 37.135 1.00 17.66 122 LEU C O 1
ATOM 3102 N N . LYS C 1 102 ? 24.952 -2.756 35.771 1.00 17.29 123 LYS C N 1
ATOM 3103 C CA . LYS C 1 102 ? 25.964 -2.331 34.811 1.00 17.41 123 LYS C CA 1
ATOM 3104 C C . LYS C 1 102 ? 25.583 -2.683 33.385 1.00 16.93 123 LYS C C 1
ATOM 3105 O O . LYS C 1 102 ? 24.968 -3.718 33.143 1.00 16.83 123 LYS C O 1
ATOM 3111 N N . THR C 1 103 ? 25.961 -1.809 32.456 1.00 17.02 124 THR C N 1
ATOM 3112 C CA . THR C 1 103 ? 25.860 -2.090 31.022 1.00 16.70 124 THR C CA 1
ATOM 3113 C C . THR C 1 103 ? 27.246 -2.202 30.405 1.00 16.63 124 THR C C 1
ATOM 3114 O O . THR C 1 103 ? 28.031 -1.250 30.405 1.00 16.39 124 THR C O 1
ATOM 3118 N N . LEU C 1 104 ? 27.522 -3.388 29.879 1.00 16.58 125 LEU C N 1
ATOM 3119 C CA . LEU C 1 104 ? 28.825 -3.736 29.351 1.00 16.91 125 LEU C CA 1
ATOM 3120 C C . LEU C 1 104 ? 28.888 -3.378 27.862 1.00 16.82 125 LEU C C 1
ATOM 3121 O O . LEU C 1 104 ? 28.314 -4.063 27.003 1.00 16.38 125 LEU C O 1
ATOM 3126 N N . LYS C 1 105 ? 29.577 -2.276 27.578 1.00 16.73 126 LYS C N 1
ATOM 3127 C CA . LYS C 1 105 ? 29.699 -1.751 26.218 1.00 16.72 126 LYS C CA 1
ATOM 3128 C C . LYS C 1 105 ? 31.095 -1.980 25.637 1.00 16.23 126 LYS C C 1
ATOM 3129 O O . LYS C 1 105 ? 32.111 -1.758 26.309 1.00 16.07 126 LYS C O 1
ATOM 3135 N N . GLY C 1 106 ? 31.140 -2.415 24.381 1.00 15.83 127 GLY C N 1
ATOM 3136 C CA . GLY C 1 106 ? 32.412 -2.623 23.698 1.00 15.22 127 GLY C CA 1
ATOM 3137 C C . GLY C 1 106 ? 32.331 -3.471 22.449 1.00 15.06 127 GLY C C 1
ATOM 3138 O O . GLY C 1 106 ? 33.105 -3.272 21.504 1.00 14.79 127 GLY C O 1
ATOM 3139 N N . HIS C 1 107 ? 31.414 -4.435 22.441 1.00 14.67 128 HIS C N 1
ATOM 3140 C CA . HIS C 1 107 ? 31.200 -5.245 21.241 1.00 14.67 128 HIS C CA 1
ATOM 3141 C C . HIS C 1 107 ? 30.629 -4.373 20.127 1.00 14.65 128 HIS C C 1
ATOM 3142 O O . HIS C 1 107 ? 29.901 -3.405 20.395 1.00 15.01 128 HIS C O 1
ATOM 3149 N N . SER C 1 108 ? 30.969 -4.714 18.888 1.00 14.63 129 SER C N 1
ATOM 3150 C CA . SER C 1 108 ? 30.539 -3.941 17.730 1.00 14.73 129 SER C CA 1
ATOM 3151 C C . SER C 1 108 ? 29.452 -4.658 16.921 1.00 14.76 129 SER C C 1
ATOM 3152 O O . SER C 1 108 ? 29.066 -4.206 15.845 1.00 15.09 129 SER C O 1
ATOM 3155 N N . ASN C 1 109 ? 28.959 -5.774 17.454 1.00 14.26 130 ASN C N 1
ATOM 3156 C CA . ASN C 1 109 ? 27.834 -6.499 16.859 1.00 14.31 130 ASN C CA 1
ATOM 3157 C C . ASN C 1 109 ? 27.060 -7.243 17.955 1.00 13.96 130 ASN C C 1
ATOM 3158 O O . ASN C 1 109 ? 27.383 -7.121 19.148 1.00 13.47 130 ASN C O 1
ATOM 3163 N N . TYR C 1 110 ? 26.041 -8.003 17.557 1.00 14.10 131 TYR C N 1
ATOM 3164 C CA . TYR C 1 110 ? 25.241 -8.796 18.505 1.00 13.96 131 TYR C CA 1
ATOM 3165 C C . TYR C 1 110 ? 26.114 -9.531 19.522 1.00 13.40 131 TYR C C 1
ATOM 3166 O O . TYR C 1 110 ? 27.110 -10.122 19.146 1.00 12.26 131 TYR C O 1
ATOM 3175 N N . VAL C 1 111 ? 25.736 -9.477 20.802 1.00 13.15 132 VAL C N 1
ATOM 3176 C CA . VAL C 1 111 ? 26.364 -10.322 21.823 1.00 12.90 132 VAL C CA 1
ATOM 3177 C C . VAL C 1 111 ? 25.506 -11.586 21.928 1.00 12.59 132 VAL C C 1
ATOM 3178 O O . VAL C 1 111 ? 24.286 -11.507 22.060 1.00 12.70 132 VAL C O 1
ATOM 3182 N N . PHE C 1 112 ? 26.147 -12.748 21.861 1.00 12.55 133 PHE C N 1
ATOM 3183 C CA . PHE C 1 112 ? 25.422 -13.993 21.600 1.00 12.66 133 PHE C CA 1
ATOM 3184 C C . PHE C 1 112 ? 25.465 -14.966 22.768 1.00 12.48 133 PHE C C 1
ATOM 3185 O O . PHE C 1 112 ? 24.589 -15.818 22.916 1.00 12.81 133 PHE C O 1
ATOM 3193 N N . CYS C 1 113 ? 26.499 -14.849 23.592 1.00 12.20 134 CYS C N 1
ATOM 3194 C CA . CYS C 1 113 ? 26.746 -15.834 24.631 1.00 11.92 134 CYS C CA 1
ATOM 3195 C C . CYS C 1 113 ? 27.529 -15.207 25.765 1.00 11.55 134 CYS C C 1
ATOM 3196 O O . CYS C 1 113 ? 28.360 -14.326 25.536 1.00 11.78 134 CYS C O 1
ATOM 3199 N N . CYS C 1 114 ? 27.252 -15.655 26.986 1.00 11.28 135 CYS C N 1
ATOM 3200 C CA . CYS C 1 114 ? 27.892 -15.105 28.184 1.00 11.26 135 CYS C CA 1
ATOM 3201 C C . CYS C 1 114 ? 27.982 -16.125 29.311 1.00 11.38 135 CYS C C 1
ATOM 3202 O O . CYS C 1 114 ? 27.190 -17.070 29.370 1.00 11.23 135 CYS C O 1
ATOM 3205 N N . ASN C 1 115 ? 28.962 -15.930 30.193 1.00 11.74 136 ASN C N 1
ATOM 3206 C CA . ASN C 1 115 ? 29.150 -16.757 31.378 1.00 12.06 136 ASN C CA 1
ATOM 3207 C C . ASN C 1 115 ? 29.963 -16.014 32.439 1.00 12.12 136 ASN C C 1
ATOM 3208 O O . ASN C 1 115 ? 30.865 -15.249 32.101 1.00 11.52 136 ASN C O 1
ATOM 3213 N N . PHE C 1 116 ? 29.602 -16.191 33.711 1.00 11.97 137 PHE C N 1
ATOM 3214 C CA . PHE C 1 116 ? 30.451 -15.757 34.834 1.00 12.19 137 PHE C CA 1
ATOM 3215 C C . PHE C 1 116 ? 31.527 -16.828 35.039 1.00 12.19 137 PHE C C 1
ATOM 3216 O O . PHE C 1 116 ? 31.252 -18.011 34.816 1.00 12.21 137 PHE C O 1
ATOM 3224 N N . ASN C 1 117 ? 32.724 -16.440 35.492 1.00 12.22 138 ASN C N 1
ATOM 3225 C CA . ASN C 1 117 ? 33.672 -17.441 36.001 1.00 12.87 138 ASN C CA 1
ATOM 3226 C C . ASN C 1 117 ? 33.141 -17.959 37.346 1.00 13.39 138 ASN C C 1
ATOM 3227 O O . ASN C 1 117 ? 32.210 -17.366 37.900 1.00 14.23 138 ASN C O 1
ATOM 3232 N N . PRO C 1 118 ? 33.655 -19.105 37.834 1.00 13.66 139 PRO C N 1
ATOM 3233 C CA . PRO C 1 118 ? 33.188 -19.592 39.135 1.00 13.86 139 PRO C CA 1
ATOM 3234 C C . PRO C 1 118 ? 33.358 -18.592 40.284 1.00 13.94 139 PRO C C 1
ATOM 3235 O O . PRO C 1 118 ? 32.464 -18.480 41.117 1.00 13.86 139 PRO C O 1
ATOM 3239 N N . GLN C 1 119 ? 34.470 -17.857 40.299 1.00 13.53 140 GLN C N 1
ATOM 3240 C CA . GLN C 1 119 ? 34.707 -16.774 41.267 1.00 13.51 140 GLN C CA 1
ATOM 3241 C C . GLN C 1 119 ? 33.669 -15.661 41.160 1.00 13.36 140 GLN C C 1
ATOM 3242 O O . GLN C 1 119 ? 33.373 -14.981 42.150 1.00 13.84 140 GLN C O 1
ATOM 3248 N N . SER C 1 120 ? 33.128 -15.494 39.954 1.00 13.09 141 SER C N 1
ATOM 3249 C CA . SER C 1 120 ? 32.142 -14.460 39.608 1.00 12.79 141 SER C CA 1
ATOM 3250 C C . SER C 1 120 ? 32.660 -13.022 39.697 1.00 13.05 141 SER C C 1
ATOM 3251 O O . SER C 1 120 ? 31.872 -12.072 39.800 1.00 12.58 141 SER C O 1
ATOM 3254 N N . ASN C 1 121 ? 33.986 -12.865 39.606 1.00 12.75 142 ASN C N 1
ATOM 3255 C CA . ASN C 1 121 ? 34.593 -11.551 39.456 1.00 12.36 142 ASN C CA 1
ATOM 3256 C C . ASN C 1 121 ? 34.743 -11.148 37.984 1.00 12.36 142 ASN C C 1
ATOM 3257 O O . ASN C 1 121 ? 34.995 -9.981 37.682 1.00 12.51 142 ASN C O 1
ATOM 3262 N N . LEU C 1 122 ? 34.565 -12.119 37.080 1.00 11.97 143 LEU C N 1
ATOM 3263 C CA . LEU C 1 122 ? 34.715 -11.898 35.641 1.00 11.19 143 LEU C CA 1
ATOM 3264 C C . LEU C 1 122 ? 33.483 -12.364 34.870 1.00 10.85 143 LEU C C 1
ATOM 3265 O O . LEU C 1 122 ? 32.757 -13.244 35.322 1.00 11.05 143 LEU C O 1
ATOM 3270 N N . ILE C 1 123 ? 33.243 -11.739 33.719 1.00 10.54 144 ILE C N 1
ATOM 3271 C CA . ILE C 1 123 ? 32.322 -12.277 32.720 1.00 10.30 144 ILE C CA 1
ATOM 3272 C C . ILE C 1 123 ? 33.050 -12.457 31.398 1.00 10.21 144 ILE C C 1
ATOM 3273 O O . ILE C 1 123 ? 33.867 -11.613 31.008 1.00 10.50 144 ILE C O 1
ATOM 3278 N N . VAL C 1 124 ? 32.757 -13.563 30.722 1.00 10.01 145 VAL C N 1
ATOM 3279 C CA . VAL C 1 124 ? 33.200 -13.771 29.345 1.00 9.87 145 VAL C CA 1
ATOM 3280 C C . VAL C 1 124 ? 31.984 -13.687 28.417 1.00 10.49 145 VAL C C 1
ATOM 3281 O O . VAL C 1 124 ? 30.879 -14.149 28.765 1.00 9.96 145 VAL C O 1
ATOM 3285 N N . SER C 1 125 ? 32.194 -13.079 27.250 1.00 10.63 146 SER C N 1
ATOM 3286 C CA . SER C 1 125 ? 31.155 -12.917 26.245 1.00 10.90 146 SER C CA 1
ATOM 3287 C C . SER C 1 125 ? 31.692 -13.264 24.863 1.00 11.41 146 SER C C 1
ATOM 3288 O O . SER C 1 125 ? 32.884 -13.084 24.588 1.00 11.45 146 SER C O 1
ATOM 3291 N N . GLY C 1 126 ? 30.809 -13.766 24.002 1.00 11.38 147 GLY C N 1
ATOM 3292 C CA . GLY C 1 126 ? 31.126 -13.998 22.594 1.00 11.23 147 GLY C CA 1
ATOM 3293 C C . GLY C 1 126 ? 30.168 -13.201 21.727 1.00 11.14 147 GLY C C 1
ATOM 3294 O O . GLY C 1 126 ? 28.993 -13.043 22.070 1.00 10.95 147 GLY C O 1
ATOM 3295 N N . SER C 1 127 ? 30.659 -12.689 20.606 1.00 10.70 148 SER C N 1
ATOM 3296 C CA . SER C 1 127 ? 29.837 -11.841 19.768 1.00 10.76 148 SER C CA 1
ATOM 3297 C C . SER C 1 127 ? 29.911 -12.182 18.283 1.00 11.74 148 SER C C 1
ATOM 3298 O O . SER C 1 127 ? 30.843 -12.844 17.819 1.00 11.22 148 SER C O 1
ATOM 3301 N N . PHE C 1 128 ? 28.914 -11.707 17.544 1.00 12.17 149 PHE C N 1
ATOM 3302 C CA . PHE C 1 128 ? 28.967 -11.731 16.088 1.00 13.12 149 PHE C CA 1
ATOM 3303 C C . PHE C 1 128 ? 30.136 -10.916 15.531 1.00 12.69 149 PHE C C 1
ATOM 3304 O O . PHE C 1 128 ? 30.558 -11.145 14.404 1.00 13.19 149 PHE C O 1
ATOM 3312 N N . ASP C 1 129 ? 30.665 -9.989 16.331 1.00 12.35 150 ASP C N 1
ATOM 3313 C CA . ASP C 1 129 ? 31.874 -9.237 15.966 1.00 12.31 150 ASP C CA 1
ATOM 3314 C C . ASP C 1 129 ? 33.148 -10.103 15.941 1.00 12.55 150 ASP C C 1
ATOM 3315 O O . ASP C 1 129 ? 34.240 -9.600 15.678 1.00 12.61 150 ASP C O 1
ATOM 3320 N N . GLU C 1 130 ? 32.979 -11.404 16.192 1.00 12.96 151 GLU C N 1
ATOM 3321 C CA . GLU C 1 130 ? 34.047 -12.424 16.111 1.00 13.43 151 GLU C CA 1
ATOM 3322 C C . GLU C 1 130 ? 35.049 -12.362 17.277 1.00 13.78 151 GLU C C 1
ATOM 3323 O O . GLU C 1 130 ? 36.077 -13.051 17.279 1.00 13.50 151 GLU C O 1
ATOM 3329 N N . SER C 1 131 ? 34.729 -11.556 18.277 1.00 13.89 152 SER C N 1
ATOM 3330 C CA . SER C 1 131 ? 35.594 -11.428 19.448 1.00 14.42 152 SER C CA 1
ATOM 3331 C C . SER C 1 131 ? 35.030 -12.150 20.663 1.00 14.21 152 SER C C 1
ATOM 3332 O O . SER C 1 131 ? 33.814 -12.379 20.780 1.00 13.47 152 SER C O 1
ATOM 3335 N N . VAL C 1 132 ? 35.946 -12.524 21.549 1.00 14.42 153 VAL C N 1
ATOM 3336 C CA . VAL C 1 132 ? 35.618 -12.905 22.915 1.00 14.39 153 VAL C CA 1
ATOM 3337 C C . VAL C 1 132 ? 36.130 -11.770 23.806 1.00 14.57 153 VAL C C 1
ATOM 3338 O O . VAL C 1 132 ? 37.260 -11.302 23.629 1.00 14.68 153 VAL C O 1
ATOM 3342 N N . ARG C 1 133 ? 35.295 -11.319 24.738 1.00 14.33 154 ARG C N 1
ATOM 3343 C CA . ARG C 1 133 ? 35.688 -10.272 25.676 1.00 14.76 154 ARG C CA 1
ATOM 3344 C C . ARG C 1 133 ? 35.577 -10.734 27.116 1.00 14.49 154 ARG C C 1
ATOM 3345 O O . ARG C 1 133 ? 34.626 -11.429 27.483 1.00 14.62 154 ARG C O 1
ATOM 3353 N N . ILE C 1 134 ? 36.557 -10.333 27.920 1.00 14.51 155 ILE C N 1
ATOM 3354 C CA . ILE C 1 134 ? 36.577 -10.605 29.355 1.00 14.38 155 ILE C CA 1
ATOM 3355 C C . ILE C 1 134 ? 36.340 -9.294 30.117 1.00 14.42 155 ILE C C 1
ATOM 3356 O O . ILE C 1 134 ? 37.052 -8.304 29.911 1.00 14.10 155 ILE C O 1
ATOM 3361 N N . TRP C 1 135 ? 35.342 -9.312 30.997 1.00 14.21 156 TRP C N 1
ATOM 3362 C CA . TRP C 1 135 ? 34.860 -8.120 31.683 1.00 14.50 156 TRP C CA 1
ATOM 3363 C C . TRP C 1 135 ? 35.034 -8.237 33.193 1.00 14.82 156 TRP C C 1
ATOM 3364 O O . TRP C 1 135 ? 34.846 -9.313 33.774 1.00 14.17 156 TRP C O 1
ATOM 3375 N N . ASP C 1 136 ? 35.388 -7.119 33.817 1.00 15.27 157 ASP C N 1
ATOM 3376 C CA . ASP C 1 136 ? 35.395 -7.006 35.271 1.00 16.14 157 ASP C CA 1
ATOM 3377 C C . ASP C 1 136 ? 33.962 -6.789 35.757 1.00 16.11 157 ASP C C 1
ATOM 3378 O O . ASP C 1 136 ? 33.307 -5.833 35.348 1.00 16.06 157 ASP C O 1
ATOM 3383 N N . VAL C 1 137 ? 33.483 -7.676 36.627 1.00 16.48 158 VAL C N 1
ATOM 3384 C CA . VAL C 1 137 ? 32.113 -7.595 37.156 1.00 16.75 158 VAL C CA 1
ATOM 3385 C C . VAL C 1 137 ? 31.886 -6.317 37.981 1.00 17.50 158 VAL C C 1
ATOM 3386 O O . VAL C 1 137 ? 30.842 -5.664 37.861 1.00 17.27 158 VAL C O 1
ATOM 3390 N N . LYS C 1 138 ? 32.874 -5.967 38.802 1.00 18.17 159 LYS C N 1
ATOM 3391 C CA . LYS C 1 138 ? 32.744 -4.856 39.743 1.00 19.29 159 LYS C CA 1
ATOM 3392 C C . LYS C 1 138 ? 32.676 -3.502 39.040 1.00 19.42 159 LYS C C 1
ATOM 3393 O O . LYS C 1 138 ? 31.866 -2.652 39.408 1.00 20.08 159 LYS C O 1
ATOM 3399 N N . THR C 1 139 ? 33.510 -3.311 38.022 1.00 19.57 160 THR C N 1
ATOM 3400 C CA . THR C 1 139 ? 33.570 -2.028 37.311 1.00 19.64 160 THR C CA 1
ATOM 3401 C C . THR C 1 139 ? 32.811 -1.992 35.982 1.00 19.43 160 THR C C 1
ATOM 3402 O O . THR C 1 139 ? 32.490 -0.915 35.488 1.00 20.06 160 THR C O 1
ATOM 3406 N N . GLY C 1 140 ? 32.538 -3.157 35.401 1.00 19.03 161 GLY C N 1
ATOM 3407 C CA . GLY C 1 140 ? 31.925 -3.224 34.072 1.00 18.86 161 GLY C CA 1
ATOM 3408 C C . GLY C 1 140 ? 32.904 -2.935 32.945 1.00 18.59 161 GLY C C 1
ATOM 3409 O O . GLY C 1 140 ? 32.520 -2.906 31.777 1.00 19.12 161 GLY C O 1
ATOM 3410 N N A LYS C 1 141 ? 34.170 -2.734 33.300 0.38 18.29 162 LYS C N 1
ATOM 3411 C CA A LYS C 1 141 ? 35.230 -2.446 32.338 0.38 18.16 162 LYS C CA 1
ATOM 3412 C C A LYS C 1 141 ? 35.627 -3.699 31.564 0.38 18.12 162 LYS C C 1
ATOM 3413 O O A LYS C 1 141 ? 35.693 -4.788 32.128 0.38 17.59 162 LYS C O 1
ATOM 3419 N N . CYS C 1 142 ? 35.876 -3.537 30.266 1.00 18.61 163 CYS C N 1
ATOM 3420 C CA . CYS C 1 142 ? 36.436 -4.613 29.462 1.00 18.58 163 CYS C CA 1
ATOM 3421 C C . CYS C 1 142 ? 37.926 -4.725 29.757 1.00 18.74 163 CYS C C 1
ATOM 3422 O O . CYS C 1 142 ? 38.678 -3.759 29.583 1.00 18.80 163 CYS C O 1
ATOM 3425 N N . LEU C 1 143 ? 38.337 -5.906 30.206 1.00 18.18 164 LEU C N 1
ATOM 3426 C CA . LEU C 1 143 ? 39.724 -6.159 30.586 1.00 18.29 164 LEU C CA 1
ATOM 3427 C C . LEU C 1 143 ? 40.554 -6.661 29.412 1.00 17.98 164 LEU C C 1
ATOM 3428 O O . LEU C 1 143 ? 41.670 -6.187 29.194 1.00 17.84 164 LEU C O 1
ATOM 3433 N N . LYS C 1 144 ? 40.002 -7.616 28.664 1.00 17.99 165 LYS C N 1
ATOM 3434 C CA . LYS C 1 144 ? 40.646 -8.140 27.458 1.00 17.73 165 LYS C CA 1
ATOM 3435 C C . LYS C 1 144 ? 39.671 -8.283 26.295 1.00 17.82 165 LYS C C 1
ATOM 3436 O O . LYS C 1 144 ? 38.492 -8.594 26.491 1.00 18.16 165 LYS C O 1
ATOM 3442 N N . THR C 1 145 ? 40.175 -8.041 25.088 1.00 17.69 166 THR C N 1
ATOM 3443 C CA . THR C 1 145 ? 39.486 -8.417 23.854 1.00 17.43 166 THR C CA 1
ATOM 3444 C C . THR C 1 145 ? 40.361 -9.445 23.155 1.00 17.09 166 THR C C 1
ATOM 3445 O O . THR C 1 145 ? 41.502 -9.153 22.786 1.00 17.23 166 THR C O 1
ATOM 3449 N N . LEU C 1 146 ? 39.835 -10.657 23.004 1.00 16.62 167 LEU C N 1
ATOM 3450 C CA . LEU C 1 146 ? 40.548 -11.723 22.320 1.00 16.27 167 LEU C CA 1
ATOM 3451 C C . LEU C 1 146 ? 40.080 -11.820 20.866 1.00 16.25 167 LEU C C 1
ATOM 3452 O O . LEU C 1 146 ? 38.872 -11.927 20.603 1.00 15.71 167 LEU C O 1
ATOM 3457 N N . PRO C 1 147 ? 41.033 -11.766 19.914 1.00 15.77 168 PRO C N 1
ATOM 3458 C CA . PRO C 1 147 ? 40.680 -11.951 18.506 1.00 15.60 168 PRO C CA 1
ATOM 3459 C C . PRO C 1 147 ? 40.456 -13.441 18.269 1.00 15.08 168 PRO C C 1
ATOM 3460 O O . PRO C 1 147 ? 41.272 -14.115 17.642 1.00 15.11 168 PRO C O 1
ATOM 3464 N N . ALA C 1 148 ? 39.344 -13.947 18.795 1.00 14.39 169 ALA C N 1
ATOM 3465 C CA . ALA C 1 148 ? 39.197 -15.374 19.026 1.00 13.52 169 ALA C CA 1
ATOM 3466 C C . ALA C 1 148 ? 38.933 -16.184 17.774 1.00 13.28 169 ALA C C 1
ATOM 3467 O O . ALA C 1 148 ? 39.388 -17.322 17.666 1.00 13.11 169 ALA C O 1
ATOM 3469 N N . HIS C 1 149 ? 38.174 -15.605 16.843 1.00 13.03 170 HIS C N 1
ATOM 3470 C CA . HIS C 1 149 ? 37.641 -16.355 15.705 1.00 12.85 170 HIS C CA 1
ATOM 3471 C C . HIS C 1 149 ? 37.480 -15.491 14.464 1.00 12.66 170 HIS C C 1
ATOM 3472 O O . HIS C 1 149 ? 37.618 -14.278 14.527 1.00 12.78 170 HIS C O 1
ATOM 3479 N N . SER C 1 150 ? 37.179 -16.126 13.341 1.00 12.93 171 SER C N 1
ATOM 3480 C CA . SER C 1 150 ? 36.986 -15.418 12.079 1.00 13.19 171 SER C CA 1
ATOM 3481 C C . SER C 1 150 ? 35.547 -15.539 11.581 1.00 13.12 171 SER C C 1
ATOM 3482 O O . SER C 1 150 ? 35.266 -15.421 10.375 1.00 13.19 171 SER C O 1
ATOM 3485 N N . ASP C 1 151 ? 34.637 -15.753 12.529 1.00 13.04 172 ASP C N 1
ATOM 3486 C CA . ASP C 1 151 ? 33.203 -15.793 12.264 1.00 13.03 172 ASP C CA 1
ATOM 3487 C C . ASP C 1 151 ? 32.486 -15.604 13.605 1.00 12.46 172 ASP C C 1
ATOM 3488 O O . ASP C 1 151 ? 33.147 -15.497 14.636 1.00 12.42 172 ASP C O 1
ATOM 3493 N N . PRO C 1 152 ? 31.146 -15.484 13.593 1.00 11.78 173 PRO C N 1
ATOM 3494 C CA . PRO C 1 152 ? 30.390 -15.323 14.841 1.00 11.60 173 PRO C CA 1
ATOM 3495 C C . PRO C 1 152 ? 30.739 -16.344 15.932 1.00 11.04 173 PRO C C 1
ATOM 3496 O O . PRO C 1 152 ? 30.840 -17.540 15.654 1.00 11.20 173 PRO C O 1
ATOM 3500 N N . VAL C 1 153 ? 30.951 -15.856 17.152 1.00 11.07 174 VAL C N 1
ATOM 3501 C CA . VAL C 1 153 ? 31.236 -16.724 18.302 1.00 11.23 174 VAL C CA 1
ATOM 3502 C C . VAL C 1 153 ? 29.920 -17.239 18.901 1.00 11.26 174 VAL C C 1
ATOM 3503 O O . VAL C 1 153 ? 29.076 -16.451 19.345 1.00 10.95 174 VAL C O 1
ATOM 3507 N N . SER C 1 154 ? 29.774 -18.563 18.915 1.00 11.37 175 SER C N 1
ATOM 3508 C CA . SER C 1 154 ? 28.522 -19.225 19.329 1.00 11.61 175 SER C CA 1
ATOM 3509 C C . SER C 1 154 ? 28.407 -19.535 20.831 1.00 11.48 175 SER C C 1
ATOM 3510 O O . SER C 1 154 ? 27.293 -19.561 21.390 1.00 11.62 175 SER C O 1
ATOM 3513 N N . ALA C 1 155 ? 29.547 -19.778 21.481 1.00 10.95 176 ALA C N 1
ATOM 3514 C CA . ALA C 1 155 ? 29.566 -20.119 22.901 1.00 10.55 176 ALA C CA 1
ATOM 3515 C C . ALA C 1 155 ? 30.885 -19.742 23.571 1.00 10.58 176 ALA C C 1
ATOM 3516 O O . ALA C 1 155 ? 31.937 -19.693 22.918 1.00 10.36 176 ALA C O 1
ATOM 3518 N N . VAL C 1 156 ? 30.799 -19.482 24.878 1.00 10.63 177 VAL C N 1
ATOM 3519 C CA . VAL C 1 156 ? 31.942 -19.178 25.742 1.00 10.75 177 VAL C CA 1
ATOM 3520 C C . VAL C 1 156 ? 31.649 -19.742 27.128 1.00 11.51 177 VAL C C 1
ATOM 3521 O O . VAL C 1 156 ? 30.510 -19.693 27.593 1.00 11.96 177 VAL C O 1
ATOM 3525 N N . HIS C 1 157 ? 32.672 -20.293 27.773 1.00 11.74 178 HIS C N 1
ATOM 3526 C CA . HIS C 1 157 ? 32.489 -20.981 29.045 1.00 11.90 178 HIS C CA 1
ATOM 3527 C C . HIS C 1 157 ? 33.825 -21.033 29.766 1.00 11.65 178 HIS C C 1
ATOM 3528 O O . HIS C 1 157 ? 34.860 -21.295 29.145 1.00 11.59 178 HIS C O 1
ATOM 3535 N N . PHE C 1 158 ? 33.799 -20.776 31.073 1.00 11.90 179 PHE C N 1
ATOM 3536 C CA . PHE C 1 158 ? 34.965 -20.964 31.928 1.00 11.79 179 PHE C CA 1
ATOM 3537 C C . PHE C 1 158 ? 35.013 -22.407 32.432 1.00 12.34 179 PHE C C 1
ATOM 3538 O O . PHE C 1 158 ? 33.965 -23.046 32.629 1.00 11.82 179 PHE C O 1
ATOM 3546 N N . ASN C 1 159 ? 36.220 -22.924 32.670 1.00 12.56 180 ASN C N 1
ATOM 3547 C CA . ASN C 1 159 ? 36.328 -24.217 33.331 1.00 13.69 180 ASN C CA 1
ATOM 3548 C C . ASN C 1 159 ? 36.043 -24.120 34.835 1.00 14.30 180 ASN C C 1
ATOM 3549 O O . ASN C 1 159 ? 35.757 -23.030 35.356 1.00 13.87 180 ASN C O 1
ATOM 3554 N N . ARG C 1 160 ? 36.136 -25.266 35.507 1.00 15.51 181 ARG C N 1
ATOM 3555 C CA . ARG C 1 160 ? 35.728 -25.459 36.901 1.00 16.76 181 ARG C CA 1
ATOM 3556 C C . ARG C 1 160 ? 36.406 -24.524 37.915 1.00 16.22 181 ARG C C 1
ATOM 3557 O O . ARG C 1 160 ? 35.834 -24.193 38.958 1.00 15.97 181 ARG C O 1
ATOM 3565 N N . ASP C 1 161 ? 37.628 -24.104 37.613 1.00 16.11 182 ASP C N 1
ATOM 3566 C CA . ASP C 1 161 ? 38.350 -23.215 38.518 1.00 16.14 182 ASP C CA 1
ATOM 3567 C C . ASP C 1 161 ? 38.597 -21.824 37.911 1.00 15.83 182 ASP C C 1
ATOM 3568 O O . ASP C 1 161 ? 39.257 -20.977 38.519 1.00 15.79 182 ASP C O 1
ATOM 3573 N N . GLY C 1 162 ? 38.063 -21.609 36.708 1.00 15.67 183 GLY C N 1
ATOM 3574 C CA . GLY C 1 162 ? 38.125 -20.316 36.023 1.00 15.14 183 GLY C CA 1
ATOM 3575 C C . GLY C 1 162 ? 39.443 -19.937 35.361 1.00 15.21 183 GLY C C 1
ATOM 3576 O O . GLY C 1 162 ? 39.591 -18.812 34.881 1.00 15.39 183 GLY C O 1
ATOM 3577 N N . SER C 1 163 ? 40.402 -20.863 35.328 1.00 14.90 184 SER C N 1
ATOM 3578 C CA . SER C 1 163 ? 41.733 -20.572 34.782 1.00 14.52 184 SER C CA 1
ATOM 3579 C C . SER C 1 163 ? 41.752 -20.650 33.255 1.00 14.06 184 SER C C 1
ATOM 3580 O O . SER C 1 163 ? 42.720 -20.227 32.613 1.00 14.17 184 SER C O 1
ATOM 3583 N N . LEU C 1 164 ? 40.686 -21.212 32.689 1.00 13.74 185 LEU C N 1
ATOM 3584 C CA . LEU C 1 164 ? 40.564 -21.414 31.253 1.00 12.89 185 LEU C CA 1
ATOM 3585 C C . LEU C 1 164 ? 39.183 -21.034 30.749 1.00 12.69 185 LEU C C 1
ATOM 3586 O O . LEU C 1 164 ? 38.184 -21.095 31.496 1.00 11.67 185 LEU C O 1
ATOM 3591 N N . ILE C 1 165 ? 39.160 -20.687 29.461 1.00 11.90 186 ILE C N 1
ATOM 3592 C CA . ILE C 1 165 ? 37.968 -20.374 28.692 1.00 11.48 186 ILE C CA 1
ATOM 3593 C C . ILE C 1 165 ? 37.960 -21.220 27.429 1.00 11.56 186 ILE C C 1
ATOM 3594 O O . ILE C 1 165 ? 38.989 -21.378 26.770 1.00 11.16 186 ILE C O 1
ATOM 3599 N N . VAL C 1 166 ? 36.801 -21.774 27.091 1.00 11.47 187 VAL C N 1
ATOM 3600 C CA . VAL C 1 166 ? 36.635 -22.400 25.778 1.00 12.10 187 VAL C CA 1
ATOM 3601 C C . VAL C 1 166 ? 35.659 -21.571 24.957 1.00 12.28 187 VAL C C 1
ATOM 3602 O O . VAL C 1 166 ? 34.667 -21.078 25.479 1.00 12.78 187 VAL C O 1
ATOM 3606 N N . SER C 1 167 ? 35.952 -21.408 23.671 1.00 12.35 188 SER C N 1
ATOM 3607 C CA . SER C 1 167 ? 35.023 -20.743 22.779 1.00 12.27 188 SER C CA 1
ATOM 3608 C C . SER C 1 167 ? 34.803 -21.583 21.527 1.00 12.19 188 SER C C 1
ATOM 3609 O O . SER C 1 167 ? 35.646 -22.411 21.167 1.00 12.67 188 SER C O 1
ATOM 3612 N N . SER C 1 168 ? 33.659 -21.363 20.885 1.00 12.13 189 SER C N 1
ATOM 3613 C CA . SER C 1 168 ? 33.294 -22.025 19.636 1.00 12.37 189 SER C CA 1
ATOM 3614 C C . SER C 1 168 ? 32.781 -21.005 18.639 1.00 12.01 189 SER C C 1
ATOM 3615 O O . SER C 1 168 ? 32.282 -19.946 19.022 1.00 11.89 189 SER C O 1
ATOM 3618 N N . SER C 1 169 ? 32.886 -21.338 17.357 1.00 12.46 190 SER C N 1
ATOM 3619 C CA . SER C 1 169 ? 32.498 -20.397 16.316 1.00 12.98 190 SER C CA 1
ATOM 3620 C C . SER C 1 169 ? 31.964 -21.042 15.047 1.00 12.89 190 SER C C 1
ATOM 3621 O O . SER C 1 169 ? 32.210 -22.227 14.757 1.00 13.24 190 SER C O 1
ATOM 3624 N N . TYR C 1 170 ? 31.222 -20.225 14.308 1.00 13.39 191 TYR C N 1
ATOM 3625 C CA . TYR C 1 170 ? 30.794 -20.518 12.958 1.00 14.26 191 TYR C CA 1
ATOM 3626 C C . TYR C 1 170 ? 31.986 -20.819 12.050 1.00 14.58 191 TYR C C 1
ATOM 3627 O O . TYR C 1 170 ? 31.823 -21.461 11.010 1.00 14.63 191 TYR C O 1
ATOM 3636 N N . ASP C 1 171 ? 33.187 -20.396 12.459 1.00 14.30 192 ASP C N 1
ATOM 3637 C CA . ASP C 1 171 ? 34.393 -20.664 11.659 1.00 14.81 192 ASP C CA 1
ATOM 3638 C C . ASP C 1 171 ? 34.857 -22.127 11.715 1.00 15.02 192 ASP C C 1
ATOM 3639 O O . ASP C 1 171 ? 35.797 -22.509 11.019 1.00 15.39 192 ASP C O 1
ATOM 3644 N N . GLY C 1 172 ? 34.197 -22.927 12.549 1.00 14.83 193 GLY C N 1
ATOM 3645 C CA . GLY C 1 172 ? 34.442 -24.369 12.633 1.00 15.13 193 GLY C CA 1
ATOM 3646 C C . GLY C 1 172 ? 35.480 -24.778 13.664 1.00 15.49 193 GLY C C 1
ATOM 3647 O O . GLY C 1 172 ? 35.874 -25.948 13.731 1.00 15.70 193 GLY C O 1
ATOM 3648 N N . LEU C 1 173 ? 35.910 -23.821 14.483 1.00 15.75 194 LEU C N 1
ATOM 3649 C CA . LEU C 1 173 ? 36.926 -24.090 15.490 1.00 16.17 194 LEU C CA 1
ATOM 3650 C C . LEU C 1 173 ? 36.384 -24.020 16.903 1.00 16.41 194 LEU C C 1
ATOM 3651 O O . LEU C 1 173 ? 35.435 -23.288 17.183 1.00 15.70 194 LEU C O 1
ATOM 3656 N N . CYS C 1 174 ? 37.011 -24.807 17.773 1.00 16.87 195 CYS C N 1
ATOM 3657 C CA . CYS C 1 174 ? 36.953 -24.613 19.217 1.00 17.48 195 CYS C CA 1
ATOM 3658 C C . CYS C 1 174 ? 38.332 -24.179 19.680 1.00 17.47 195 CYS C C 1
ATOM 3659 O O . CYS C 1 174 ? 39.348 -24.759 19.272 1.00 17.68 195 CYS C O 1
ATOM 3662 N N . ARG C 1 175 ? 38.371 -23.164 20.530 1.00 17.55 196 ARG C N 1
ATOM 3663 C CA . ARG C 1 175 ? 39.632 -22.696 21.086 1.00 17.29 196 ARG C CA 1
ATOM 3664 C C . ARG C 1 175 ? 39.595 -22.653 22.602 1.00 17.39 196 ARG C C 1
ATOM 3665 O O . ARG C 1 175 ? 38.553 -22.368 23.197 1.00 16.98 196 ARG C O 1
ATOM 3673 N N . ILE C 1 176 ? 40.734 -22.967 23.215 1.00 17.56 197 ILE C N 1
ATOM 3674 C CA . ILE C 1 176 ? 40.873 -22.930 24.672 1.00 17.46 197 ILE C CA 1
ATOM 3675 C C . ILE C 1 176 ? 41.862 -21.834 24.992 1.00 17.64 197 ILE C C 1
ATOM 3676 O O . ILE C 1 176 ? 42.902 -21.708 24.332 1.00 17.42 197 ILE C O 1
ATOM 3681 N N . TRP C 1 177 ? 41.520 -21.033 25.996 1.00 17.39 198 TRP C N 1
ATOM 3682 C CA . TRP C 1 177 ? 42.253 -19.822 26.305 1.00 17.67 198 TRP C CA 1
ATOM 3683 C C . TRP C 1 177 ? 42.641 -19.824 27.767 1.00 17.82 198 TRP C C 1
ATOM 3684 O O . TRP C 1 177 ? 41.870 -20.268 28.627 1.00 17.91 198 TRP C O 1
ATOM 3695 N N . ASP C 1 178 ? 43.847 -19.334 28.032 1.00 17.60 199 ASP C N 1
ATOM 3696 C CA . ASP C 1 178 ? 44.293 -19.044 29.382 1.00 17.55 199 ASP C CA 1
ATOM 3697 C C . ASP C 1 178 ? 43.628 -17.746 29.807 1.00 17.26 199 ASP C C 1
ATOM 3698 O O . ASP C 1 178 ? 43.802 -16.715 29.155 1.00 17.44 199 ASP C O 1
ATOM 3703 N N . THR C 1 179 ? 42.861 -17.799 30.893 1.00 17.36 200 THR C N 1
ATOM 3704 C CA . THR C 1 179 ? 42.079 -16.643 31.339 1.00 17.03 200 THR C CA 1
ATOM 3705 C C . THR C 1 179 ? 42.972 -15.456 31.710 1.00 17.46 200 THR C C 1
ATOM 3706 O O . THR C 1 179 ? 42.710 -14.324 31.308 1.00 17.13 200 THR C O 1
ATOM 3710 N N . ALA C 1 180 ? 44.025 -15.735 32.474 1.00 17.75 201 ALA C N 1
ATOM 3711 C CA . ALA C 1 180 ? 44.908 -14.689 32.999 1.00 18.41 201 ALA C CA 1
ATOM 3712 C C . ALA C 1 180 ? 45.618 -13.897 31.904 1.00 18.35 201 ALA C C 1
ATOM 3713 O O . ALA C 1 180 ? 45.699 -12.675 31.984 1.00 18.80 201 ALA C O 1
ATOM 3715 N N . SER C 1 181 ? 46.108 -14.595 30.882 1.00 18.73 202 SER C N 1
ATOM 3716 C CA . SER C 1 181 ? 46.928 -13.981 29.833 1.00 19.23 202 SER C CA 1
ATOM 3717 C C . SER C 1 181 ? 46.150 -13.658 28.561 1.00 19.58 202 SER C C 1
ATOM 3718 O O . SER C 1 181 ? 46.536 -12.768 27.799 1.00 19.43 202 SER C O 1
ATOM 3721 N N . GLY C 1 182 ? 45.052 -14.376 28.342 1.00 20.27 203 GLY C N 1
ATOM 3722 C CA . GLY C 1 182 ? 44.283 -14.254 27.106 1.00 20.89 203 GLY C CA 1
ATOM 3723 C C . GLY C 1 182 ? 44.890 -15.002 25.929 1.00 21.67 203 GLY C C 1
ATOM 3724 O O . GLY C 1 182 ? 44.389 -14.897 24.806 1.00 21.83 203 GLY C O 1
ATOM 3725 N N . GLN C 1 183 ? 45.960 -15.764 26.179 1.00 22.00 204 GLN C N 1
ATOM 3726 C CA . GLN C 1 183 ? 46.647 -16.506 25.120 1.00 22.70 204 GLN C CA 1
ATOM 3727 C C . GLN C 1 183 ? 45.924 -17.808 24.764 1.00 23.02 204 GLN C C 1
ATOM 3728 O O . GLN C 1 183 ? 45.384 -18.489 25.639 1.00 22.74 204 GLN C O 1
ATOM 3734 N N . CYS C 1 184 ? 45.920 -18.138 23.473 1.00 23.27 205 CYS C N 1
ATOM 3735 C CA . CYS C 1 184 ? 45.322 -19.376 22.983 1.00 23.64 205 CYS C CA 1
ATOM 3736 C C . CYS C 1 184 ? 46.218 -20.564 23.299 1.00 24.06 205 CYS C C 1
ATOM 3737 O O . CYS C 1 184 ? 47.384 -20.601 22.901 1.00 24.40 205 CYS C O 1
ATOM 3740 N N . LEU C 1 185 ? 45.662 -21.533 24.013 1.00 24.43 206 LEU C N 1
ATOM 3741 C CA . LEU C 1 185 ? 46.410 -22.719 24.411 1.00 24.98 206 LEU C CA 1
ATOM 3742 C C . LEU C 1 185 ? 46.200 -23.886 23.462 1.00 25.46 206 LEU C C 1
ATOM 3743 O O . LEU C 1 185 ? 47.062 -24.762 23.351 1.00 25.49 206 LEU C O 1
ATOM 3748 N N . LYS C 1 186 ? 45.050 -23.899 22.789 1.00 25.90 207 LYS C N 1
ATOM 3749 C CA . LYS C 1 186 ? 44.696 -24.989 21.884 1.00 26.40 207 LYS C CA 1
ATOM 3750 C C . LYS C 1 186 ? 43.608 -24.575 20.887 1.00 26.62 207 LYS C C 1
ATOM 3751 O O . LYS C 1 186 ? 42.693 -23.825 21.228 1.00 26.22 207 LYS C O 1
ATOM 3757 N N . THR C 1 187 ? 43.741 -25.062 19.656 1.00 27.05 208 THR C N 1
ATOM 3758 C CA . THR C 1 187 ? 42.700 -24.949 18.642 1.00 27.50 208 THR C CA 1
ATOM 3759 C C . THR C 1 187 ? 42.315 -26.356 18.204 1.00 28.38 208 THR C C 1
ATOM 3760 O O . THR C 1 187 ? 43.175 -27.144 17.795 1.00 28.49 208 THR C O 1
ATOM 3764 N N . LEU C 1 188 ? 41.028 -26.679 18.318 1.00 29.30 209 LEU C N 1
ATOM 3765 C CA . LEU C 1 188 ? 40.526 -27.981 17.893 1.00 30.52 209 LEU C CA 1
ATOM 3766 C C . LEU C 1 188 ? 39.960 -27.912 16.486 1.00 31.36 209 LEU C C 1
ATOM 3767 O O . LEU C 1 188 ? 39.183 -27.009 16.157 1.00 31.12 209 LEU C O 1
ATOM 3772 N N . ILE C 1 189 ? 40.357 -28.892 15.680 1.00 32.64 210 ILE C N 1
ATOM 3773 C CA . ILE C 1 189 ? 40.008 -28.992 14.268 1.00 33.93 210 ILE C CA 1
ATOM 3774 C C . ILE C 1 189 ? 39.209 -30.271 14.031 1.00 34.67 210 ILE C C 1
ATOM 3775 O O . ILE C 1 189 ? 39.715 -31.376 14.240 1.00 34.81 210 ILE C O 1
ATOM 3780 N N . ASP C 1 190 ? 37.965 -30.109 13.590 1.00 35.61 211 ASP C N 1
ATOM 3781 C CA . ASP C 1 190 ? 37.118 -31.231 13.202 1.00 36.51 211 ASP C CA 1
ATOM 3782 C C . ASP C 1 190 ? 37.528 -31.648 11.790 1.00 36.94 211 ASP C C 1
ATOM 3783 O O . ASP C 1 190 ? 37.887 -30.790 10.976 1.00 37.18 211 ASP C O 1
ATOM 3788 N N . ASP C 1 191 ? 37.491 -32.952 11.499 1.00 37.35 212 ASP C N 1
ATOM 3789 C CA . ASP C 1 191 ? 37.831 -33.447 10.153 1.00 37.62 212 ASP C CA 1
ATOM 3790 C C . ASP C 1 191 ? 36.822 -32.875 9.157 1.00 37.16 212 ASP C C 1
ATOM 3791 O O . ASP C 1 191 ? 35.689 -33.361 9.042 1.00 37.67 212 ASP C O 1
ATOM 3796 N N . ASP C 1 192 ? 37.243 -31.820 8.457 1.00 36.35 213 ASP C N 1
ATOM 3797 C CA . ASP C 1 192 ? 36.316 -30.867 7.834 1.00 35.23 213 ASP C CA 1
ATOM 3798 C C . ASP C 1 192 ? 35.590 -30.099 8.944 1.00 34.17 213 ASP C C 1
ATOM 3799 O O . ASP C 1 192 ? 35.154 -30.692 9.936 1.00 34.78 213 ASP C O 1
ATOM 3804 N N . ASN C 1 193 ? 35.456 -28.787 8.773 1.00 32.36 214 ASN C N 1
ATOM 3805 C CA . ASN C 1 193 ? 34.927 -27.942 9.842 1.00 30.29 214 ASN C CA 1
ATOM 3806 C C . ASN C 1 193 ? 33.503 -27.415 9.621 1.00 28.27 214 ASN C C 1
ATOM 3807 O O . ASN C 1 193 ? 33.312 -26.346 9.033 1.00 28.01 214 ASN C O 1
ATOM 3812 N N . PRO C 1 194 ? 32.493 -28.167 10.100 1.00 26.25 215 PRO C N 1
ATOM 3813 C CA . PRO C 1 194 ? 31.159 -27.585 10.150 1.00 24.76 215 PRO C CA 1
ATOM 3814 C C . PRO C 1 194 ? 31.151 -26.485 11.213 1.00 22.99 215 PRO C C 1
ATOM 3815 O O . PRO C 1 194 ? 32.003 -26.497 12.097 1.00 22.33 215 PRO C O 1
ATOM 3819 N N . PRO C 1 195 ? 30.221 -25.522 11.118 1.00 21.63 216 PRO C N 1
ATOM 3820 C CA . PRO C 1 195 ? 30.139 -24.523 12.190 1.00 20.50 216 PRO C CA 1
ATOM 3821 C C . PRO C 1 195 ? 29.945 -25.186 13.557 1.00 19.11 216 PRO C C 1
ATOM 3822 O O . PRO C 1 195 ? 29.166 -26.131 13.679 1.00 18.78 216 PRO C O 1
ATOM 3826 N N . VAL C 1 196 ? 30.674 -24.714 14.562 1.00 18.12 217 VAL C N 1
ATOM 3827 C CA . VAL C 1 196 ? 30.496 -25.197 15.929 1.00 16.92 217 VAL C CA 1
ATOM 3828 C C . VAL C 1 196 ? 29.488 -24.273 16.596 1.00 15.95 217 VAL C C 1
ATOM 3829 O O . VAL C 1 196 ? 29.753 -23.088 16.788 1.00 15.36 217 VAL C O 1
ATOM 3833 N N . SER C 1 197 ? 28.332 -24.832 16.926 1.00 15.33 218 SER C N 1
ATOM 3834 C CA . SER C 1 197 ? 27.175 -24.063 17.395 1.00 14.53 218 SER C CA 1
ATOM 3835 C C . SER C 1 197 ? 27.094 -23.954 18.925 1.00 14.51 218 SER C C 1
ATOM 3836 O O . SER C 1 197 ? 26.387 -23.092 19.460 1.00 13.55 218 SER C O 1
ATOM 3839 N N . PHE C 1 198 ? 27.815 -24.833 19.619 1.00 14.30 219 PHE C N 1
ATOM 3840 C CA . PHE C 1 198 ? 27.857 -24.819 21.078 1.00 14.19 219 PHE C CA 1
ATOM 3841 C C . PHE C 1 198 ? 29.090 -25.530 21.629 1.00 14.17 219 PHE C C 1
ATOM 3842 O O . PHE C 1 198 ? 29.572 -26.494 21.038 1.00 14.65 219 PHE C O 1
ATOM 3850 N N . VAL C 1 199 ? 29.579 -25.050 22.772 1.00 13.84 220 VAL C N 1
ATOM 3851 C CA . VAL C 1 199 ? 30.682 -25.702 23.481 1.00 13.68 220 VAL C CA 1
ATOM 3852 C C . VAL C 1 199 ? 30.623 -25.388 24.987 1.00 13.89 220 VAL C C 1
ATOM 3853 O O . VAL C 1 199 ? 30.230 -24.288 25.387 1.00 13.98 220 VAL C O 1
ATOM 3857 N N . LYS C 1 200 ? 30.994 -26.369 25.806 1.00 13.89 221 LYS C N 1
ATOM 3858 C CA . LYS C 1 200 ? 31.283 -26.142 27.219 1.00 13.84 221 LYS C CA 1
ATOM 3859 C C . LYS C 1 200 ? 32.258 -27.195 27.754 1.00 14.20 221 LYS C C 1
ATOM 3860 O O . LYS C 1 200 ? 32.425 -28.262 27.154 1.00 14.08 221 LYS C O 1
ATOM 3866 N N . PHE C 1 201 ? 32.903 -26.878 28.874 1.00 14.69 222 PHE C N 1
ATOM 3867 C CA . PHE C 1 201 ? 33.773 -27.802 29.581 1.00 15.18 222 PHE C CA 1
ATOM 3868 C C . PHE C 1 201 ? 32.953 -28.859 30.314 1.00 15.91 222 PHE C C 1
ATOM 3869 O O . PHE C 1 201 ? 31.814 -28.608 30.725 1.00 15.76 222 PHE C O 1
ATOM 3877 N N . SER C 1 202 ? 33.536 -30.042 30.482 1.00 16.53 223 SER C N 1
ATOM 3878 C CA . SER C 1 202 ? 32.969 -31.060 31.356 1.00 17.39 223 SER C CA 1
ATOM 3879 C C . SER C 1 202 ? 33.133 -30.571 32.799 1.00 18.15 223 SER C C 1
ATOM 3880 O O . SER C 1 202 ? 33.985 -29.718 33.064 1.00 18.02 223 SER C O 1
ATOM 388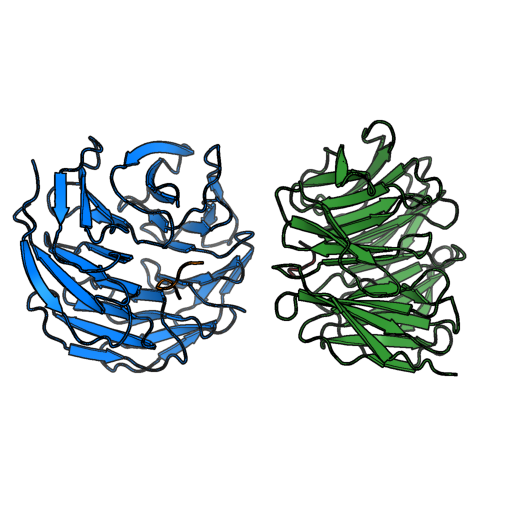3 N N . PRO C 1 203 ? 32.313 -31.093 33.733 1.00 19.08 224 PRO C N 1
ATOM 3884 C CA . PRO C 1 203 ? 32.467 -30.731 35.144 1.00 19.59 224 PRO C CA 1
ATOM 3885 C C . PRO C 1 203 ? 33.901 -30.868 35.661 1.00 19.91 224 PRO C C 1
ATOM 3886 O O . PRO C 1 203 ? 34.357 -30.007 36.412 1.00 20.24 224 PRO C O 1
ATOM 3890 N N . ASN C 1 204 ? 34.607 -31.920 35.246 1.00 20.32 225 ASN C N 1
ATOM 3891 C CA . ASN C 1 204 ? 35.985 -32.148 35.708 1.00 20.56 225 ASN C CA 1
ATOM 3892 C C . ASN C 1 204 ? 37.064 -31.347 34.966 1.00 20.74 225 ASN C C 1
ATOM 3893 O O . ASN C 1 204 ? 38.250 -31.443 35.299 1.00 20.47 225 ASN C O 1
ATOM 3898 N N . GLY C 1 205 ? 36.646 -30.573 33.961 1.00 20.65 226 GLY C N 1
ATOM 3899 C CA . GLY C 1 205 ? 37.538 -29.691 33.216 1.00 21.05 226 GLY C CA 1
ATOM 3900 C C . GLY C 1 205 ? 38.423 -30.352 32.169 1.00 21.29 226 GLY C C 1
ATOM 3901 O O . GLY C 1 205 ? 39.144 -29.665 31.444 1.00 21.50 226 GLY C O 1
ATOM 3902 N N . LYS C 1 206 ? 38.367 -31.678 32.077 1.00 21.46 227 LYS C N 1
ATOM 3903 C CA . LYS C 1 206 ? 39.267 -32.423 31.191 1.00 21.85 227 LYS C CA 1
ATOM 3904 C C . LYS C 1 206 ? 38.717 -32.533 29.771 1.00 21.39 227 LYS C C 1
ATOM 3905 O O . LYS C 1 206 ? 39.483 -32.671 28.803 1.00 20.60 227 LYS C O 1
ATOM 3911 N N . TYR C 1 207 ? 37.390 -32.474 29.650 1.00 21.16 228 TYR C N 1
ATOM 3912 C CA . TYR C 1 207 ? 36.733 -32.657 28.359 1.00 20.90 228 TYR C CA 1
ATOM 3913 C C . TYR C 1 207 ? 35.952 -31.430 27.913 1.00 20.49 228 TYR C C 1
ATOM 3914 O O . TYR C 1 207 ? 35.636 -30.553 28.719 1.00 20.27 228 TYR C O 1
ATOM 3923 N N . ILE C 1 208 ? 35.657 -31.393 26.615 1.00 19.69 229 ILE C N 1
ATOM 3924 C CA . ILE C 1 208 ? 34.843 -30.356 26.005 1.00 19.16 229 ILE C CA 1
ATOM 3925 C C . ILE C 1 208 ? 33.695 -31.019 25.249 1.00 18.44 229 ILE C C 1
ATOM 3926 O O . ILE C 1 208 ? 33.918 -31.937 24.465 1.00 18.73 229 ILE C O 1
ATOM 3931 N N . LEU C 1 209 ? 32.467 -30.591 25.525 1.00 17.48 230 LEU C N 1
ATOM 3932 C CA . LEU C 1 209 ? 31.313 -31.035 24.749 1.00 16.73 230 LEU C CA 1
ATOM 3933 C C . LEU C 1 209 ? 31.015 -29.974 23.689 1.00 16.70 230 LEU C C 1
ATOM 3934 O O . LEU C 1 209 ? 30.689 -28.832 24.023 1.00 16.01 230 LEU C O 1
ATOM 3939 N N . ALA C 1 210 ? 31.134 -30.369 22.422 1.00 16.39 231 ALA C N 1
ATOM 3940 C CA . ALA C 1 210 ? 30.998 -29.460 21.282 1.00 16.43 231 ALA C CA 1
ATOM 3941 C C . ALA C 1 210 ? 29.875 -29.885 20.339 1.00 16.26 231 ALA C C 1
ATOM 3942 O O . ALA C 1 210 ? 29.798 -31.055 19.942 1.00 16.60 231 ALA C O 1
ATOM 3944 N N . ALA C 1 211 ? 29.020 -28.929 19.975 1.00 16.31 232 ALA C N 1
ATOM 3945 C CA . ALA C 1 211 ? 27.934 -29.167 19.011 1.00 16.58 232 ALA C CA 1
ATOM 3946 C C . ALA C 1 211 ? 28.281 -28.597 17.643 1.00 16.46 232 ALA C C 1
ATOM 3947 O O . ALA C 1 211 ? 28.719 -27.453 17.538 1.00 16.56 232 ALA C O 1
ATOM 3949 N N . THR C 1 212 ? 28.095 -29.401 16.600 1.00 16.90 233 THR C N 1
ATOM 3950 C CA . THR C 1 212 ? 28.269 -28.920 15.231 1.00 17.34 233 THR C CA 1
ATOM 3951 C C . THR C 1 212 ? 26.979 -29.044 14.416 1.00 17.99 233 THR C C 1
ATOM 3952 O O . THR C 1 212 ? 26.156 -29.943 14.654 1.00 17.84 233 THR C O 1
ATOM 3956 N N . LEU C 1 213 ? 26.812 -28.134 13.461 1.00 18.31 234 LEU C N 1
ATOM 3957 C CA . LEU C 1 213 ? 25.574 -28.044 12.681 1.00 18.98 234 LEU C CA 1
ATOM 3958 C C . LEU C 1 213 ? 25.494 -29.103 11.575 1.00 19.46 234 LEU C C 1
ATOM 3959 O O . LEU C 1 213 ? 25.096 -28.819 10.441 1.00 19.62 234 LEU C O 1
ATOM 3964 N N . ASP C 1 214 ? 25.885 -30.320 11.947 1.00 19.76 235 ASP C N 1
ATOM 3965 C CA . ASP C 1 214 ? 25.750 -31.519 11.130 1.00 20.27 235 ASP C CA 1
ATOM 3966 C C . ASP C 1 214 ? 25.115 -32.618 11.987 1.00 19.93 235 ASP C C 1
ATOM 3967 O O . ASP C 1 214 ? 25.440 -33.801 11.854 1.00 20.15 235 ASP C O 1
ATOM 3972 N N . ASN C 1 215 ? 24.215 -32.204 12.881 1.00 19.81 236 ASN C N 1
ATOM 3973 C CA . ASN C 1 215 ? 23.484 -33.121 13.769 1.00 19.37 236 ASN C CA 1
ATOM 3974 C C . ASN C 1 215 ? 24.394 -33.994 14.650 1.00 19.23 236 ASN C C 1
ATOM 3975 O O . ASN C 1 215 ? 24.116 -35.175 14.872 1.00 18.97 236 ASN C O 1
ATOM 3980 N N . THR C 1 216 ? 25.474 -33.404 15.156 1.00 18.67 237 THR C N 1
ATOM 3981 C CA . THR C 1 216 ? 26.480 -34.160 15.900 1.00 18.37 237 THR C CA 1
ATOM 3982 C C . THR C 1 216 ? 26.960 -33.408 17.142 1.00 18.23 237 THR C C 1
ATOM 3983 O O . THR C 1 216 ? 27.271 -32.206 17.081 1.00 17.77 237 THR C O 1
ATOM 3987 N N . LEU C 1 217 ? 26.990 -34.135 18.259 1.00 17.96 238 LEU C N 1
ATOM 3988 C CA . LEU C 1 217 ? 27.656 -33.712 19.489 1.00 18.08 238 LEU C CA 1
ATOM 3989 C C . LEU C 1 217 ? 28.886 -34.563 19.693 1.00 18.07 238 LEU C C 1
ATOM 3990 O O . LEU C 1 217 ? 28.850 -35.779 19.463 1.00 18.20 238 LEU C O 1
ATOM 3995 N N . LYS C 1 218 ? 29.967 -33.936 20.144 1.00 18.22 239 LYS C N 1
ATOM 3996 C CA . LYS C 1 218 ? 31.217 -34.647 20.379 1.00 18.91 239 LYS C CA 1
ATOM 3997 C C . LYS C 1 218 ? 31.818 -34.321 21.743 1.00 19.43 239 LYS C C 1
ATOM 3998 O O . LYS C 1 218 ? 31.790 -33.166 22.175 1.00 19.20 239 LYS C O 1
ATOM 4004 N N . LEU C 1 219 ? 32.334 -35.346 22.423 1.00 19.95 240 LEU C N 1
ATOM 4005 C CA . LEU C 1 219 ? 33.113 -35.152 23.642 1.00 20.72 240 LEU C CA 1
ATOM 4006 C C . LEU C 1 219 ? 34.603 -35.259 23.313 1.00 21.52 240 LEU C C 1
ATOM 4007 O O . LEU C 1 219 ? 35.078 -36.306 22.871 1.00 21.52 240 LEU C O 1
ATOM 4012 N N . TRP C 1 220 ? 35.333 -34.168 23.520 1.00 22.46 241 TRP C N 1
ATOM 4013 C CA . TRP C 1 220 ? 36.741 -34.105 23.131 1.00 23.67 241 TRP C CA 1
ATOM 4014 C C . TRP C 1 220 ? 37.682 -34.068 24.325 1.00 24.37 241 TRP C C 1
ATOM 4015 O O . TRP C 1 220 ? 37.452 -33.328 25.279 1.00 23.95 241 TRP C O 1
ATOM 4026 N N . ASP C 1 221 ? 38.745 -34.868 24.265 1.00 25.51 242 ASP C N 1
ATOM 4027 C CA . ASP C 1 221 ? 39.913 -34.627 25.105 1.00 26.82 242 ASP C CA 1
ATOM 4028 C C . ASP C 1 221 ? 40.712 -33.555 24.378 1.00 27.32 242 ASP C C 1
ATOM 4029 O O . ASP C 1 221 ? 41.422 -33.854 23.415 1.00 27.81 242 ASP C O 1
ATOM 4034 N N . TYR C 1 222 ? 40.575 -32.309 24.828 1.00 28.28 243 TYR C N 1
ATOM 4035 C CA . TYR C 1 222 ? 41.113 -31.160 24.097 1.00 29.17 243 TYR C CA 1
ATOM 4036 C C . TYR C 1 222 ? 42.638 -31.046 24.126 1.00 29.83 243 TYR C C 1
ATOM 4037 O O . TYR C 1 222 ? 43.224 -30.498 23.196 1.00 30.17 243 TYR C O 1
ATOM 4046 N N . SER C 1 223 ? 43.272 -31.546 25.183 1.00 30.53 244 SER C N 1
ATOM 4047 C CA . SER C 1 223 ? 44.726 -31.427 25.316 1.00 31.34 244 SER C CA 1
ATOM 4048 C C . SER C 1 223 ? 45.448 -32.468 24.467 1.00 31.68 244 SER C C 1
ATOM 4049 O O . SER C 1 223 ? 46.595 -32.260 24.060 1.00 31.89 244 SER C O 1
ATOM 4052 N N . LYS C 1 224 ? 44.761 -33.577 24.198 1.00 31.87 245 LYS C N 1
ATOM 4053 C CA . LYS C 1 224 ? 45.278 -34.631 23.327 1.00 32.14 245 LYS C CA 1
ATOM 4054 C C . LYS C 1 224 ? 44.712 -34.538 21.906 1.00 32.05 245 LYS C C 1
ATOM 4055 O O . LYS C 1 224 ? 45.188 -35.223 20.998 1.00 32.21 245 LYS C O 1
ATOM 4061 N N . GLY C 1 225 ? 43.706 -33.681 21.721 1.00 31.84 246 GLY C N 1
ATOM 4062 C CA . GLY C 1 225 ? 43.037 -33.521 20.427 1.00 31.37 246 GLY C CA 1
ATOM 4063 C C . GLY C 1 225 ? 42.297 -34.764 19.959 1.00 30.95 246 GLY C C 1
ATOM 4064 O O . GLY C 1 225 ? 42.269 -35.058 18.761 1.00 31.34 246 GLY C O 1
ATOM 4065 N N . LYS C 1 226 ? 41.687 -35.485 20.899 1.00 30.35 247 LYS C N 1
ATOM 4066 C CA . LYS C 1 226 ? 41.043 -36.766 20.606 1.00 29.77 247 LYS C CA 1
ATOM 4067 C C . LYS C 1 226 ? 39.542 -36.750 20.903 1.00 29.31 247 LYS C C 1
ATOM 4068 O O . LYS C 1 226 ? 39.113 -36.344 21.989 1.00 29.06 247 LYS C O 1
ATOM 4074 N N . CYS C 1 227 ? 38.744 -37.191 19.933 1.00 28.53 248 CYS C N 1
ATOM 4075 C CA . CYS C 1 227 ? 37.310 -37.333 20.150 1.00 28.01 248 CYS C CA 1
ATOM 4076 C C . CYS C 1 227 ? 37.034 -38.660 20.849 1.00 27.61 248 CYS C C 1
ATOM 4077 O O . CYS C 1 227 ? 37.315 -39.731 20.306 1.00 27.40 248 CYS C O 1
ATOM 4080 N N . LEU C 1 228 ? 36.481 -38.573 22.054 1.00 26.82 249 LEU C N 1
ATOM 4081 C CA . LEU C 1 228 ? 36.246 -39.744 22.893 1.00 26.29 249 LEU C CA 1
ATOM 4082 C C . LEU C 1 228 ? 34.883 -40.372 22.645 1.00 25.71 249 LEU C C 1
ATOM 4083 O O . LEU C 1 228 ? 34.757 -41.601 22.605 1.00 25.83 249 LEU C O 1
ATOM 4088 N N . LYS C 1 229 ? 33.866 -39.525 22.496 1.00 24.69 250 LYS C N 1
ATOM 4089 C CA . LYS C 1 229 ? 32.504 -39.968 22.219 1.00 24.01 250 LYS C CA 1
ATOM 4090 C C . LYS C 1 229 ? 31.851 -39.046 21.194 1.00 23.62 250 LYS C C 1
ATOM 4091 O O . LYS C 1 229 ? 32.243 -37.887 21.044 1.00 23.28 250 LYS C O 1
ATOM 4097 N N . THR C 1 230 ? 30.867 -39.575 20.474 1.00 23.22 251 THR C N 1
ATOM 4098 C CA . THR C 1 230 ? 29.977 -38.752 19.664 1.00 22.86 251 THR C CA 1
ATOM 4099 C C . THR C 1 230 ? 28.542 -39.126 19.995 1.00 22.35 251 THR C C 1
ATOM 4100 O O . THR C 1 230 ? 28.245 -40.285 20.294 1.00 22.55 251 THR C O 1
ATOM 4104 N N . TYR C 1 231 ? 27.650 -38.149 19.919 1.00 21.78 252 TYR C N 1
ATOM 4105 C CA . TYR C 1 231 ? 26.244 -38.366 20.226 1.00 21.39 252 TYR C CA 1
ATOM 4106 C C . TYR C 1 231 ? 25.409 -37.888 19.049 1.00 21.38 252 TYR C C 1
ATOM 4107 O O . TYR C 1 231 ? 25.491 -36.721 18.657 1.00 21.43 252 TYR C O 1
ATOM 4116 N N . THR C 1 232 ? 24.645 -38.809 18.465 1.00 21.16 253 THR C N 1
ATOM 4117 C CA . THR C 1 232 ? 23.860 -38.533 17.257 1.00 21.39 253 THR C CA 1
ATOM 4118 C C . THR C 1 232 ? 22.409 -39.024 17.377 1.00 21.42 253 THR C C 1
ATOM 4119 O O . THR C 1 232 ? 22.023 -39.599 18.395 1.00 21.30 253 THR C O 1
ATOM 4123 N N . GLY C 1 233 ? 21.615 -38.787 16.333 1.00 21.42 254 GLY C N 1
ATOM 4124 C CA . GLY C 1 233 ? 20.221 -39.216 16.312 1.00 21.56 254 GLY C CA 1
ATOM 4125 C C . GLY C 1 233 ? 19.229 -38.079 16.420 1.00 21.50 254 GLY C C 1
ATOM 4126 O O . GLY C 1 233 ? 18.059 -38.235 16.073 1.00 21.80 254 GLY C O 1
ATOM 4127 N N . HIS C 1 234 ? 19.698 -36.935 16.916 1.00 21.63 255 HIS C N 1
ATOM 4128 C CA . HIS C 1 234 ? 18.880 -35.731 17.030 1.00 21.66 255 HIS C CA 1
ATOM 4129 C C . HIS C 1 234 ? 19.063 -34.869 15.780 1.00 21.72 255 HIS C C 1
ATOM 4130 O O . HIS C 1 234 ? 19.861 -35.203 14.905 1.00 22.17 255 HIS C O 1
ATOM 4137 N N . LYS C 1 235 ? 18.320 -33.771 15.698 1.00 22.03 256 LYS C N 1
ATOM 4138 C CA . LYS C 1 235 ? 18.386 -32.878 14.547 1.00 22.39 256 LYS C CA 1
ATOM 4139 C C . LYS C 1 235 ? 18.961 -31.511 14.930 1.00 21.80 256 LYS C C 1
ATOM 4140 O O . LYS C 1 235 ? 18.361 -30.767 15.716 1.00 21.92 256 LYS C O 1
ATOM 4146 N N . ASN C 1 236 ? 20.126 -31.186 14.379 1.00 21.18 257 ASN C N 1
ATOM 4147 C CA . ASN C 1 236 ? 20.750 -29.887 14.632 1.00 20.74 257 ASN C CA 1
ATOM 4148 C C . ASN C 1 236 ? 21.613 -29.400 13.462 1.00 20.84 257 ASN C C 1
ATOM 4149 O O . ASN C 1 236 ? 22.797 -29.738 13.360 1.00 20.87 257 ASN C O 1
ATOM 4154 N N . GLU C 1 237 ? 21.002 -28.603 12.587 1.00 21.03 258 GLU C N 1
ATOM 4155 C CA . GLU C 1 237 ? 21.651 -28.109 11.369 1.00 21.19 258 GLU C CA 1
ATOM 4156 C C . GLU C 1 237 ? 21.560 -26.595 11.235 1.00 20.53 258 GLU C C 1
ATOM 4157 O O . GLU C 1 237 ? 22.229 -26.001 10.386 1.00 20.85 258 GLU C O 1
ATOM 4163 N N . LYS C 1 238 ? 20.723 -25.974 12.063 1.00 19.76 259 LYS C N 1
ATOM 4164 C CA . LYS C 1 238 ? 20.355 -24.573 11.878 1.00 19.17 259 LYS C CA 1
ATOM 4165 C C . LYS C 1 238 ? 20.647 -23.661 13.071 1.00 18.10 259 LYS C C 1
ATOM 4166 O O . LYS C 1 238 ? 21.147 -22.546 12.886 1.00 18.08 259 LYS C O 1
ATOM 4172 N N . TYR C 1 239 ? 20.325 -24.122 14.280 1.00 16.93 260 TYR C N 1
ATOM 4173 C CA . TYR C 1 239 ? 20.333 -23.252 15.467 1.00 16.18 260 TYR C CA 1
ATOM 4174 C C . TYR C 1 239 ? 21.436 -23.563 16.465 1.00 15.01 260 TYR C C 1
ATOM 4175 O O . TYR C 1 239 ? 21.904 -24.693 16.552 1.00 14.41 260 TYR C O 1
ATOM 4184 N N . CYS C 1 240 ? 21.827 -22.552 17.232 1.00 14.08 261 CYS C N 1
ATOM 4185 C CA . CYS C 1 240 ? 22.784 -22.756 18.319 1.00 13.72 261 CYS C CA 1
ATOM 4186 C C . CYS C 1 240 ? 22.080 -23.273 19.577 1.00 13.43 261 CYS C C 1
ATOM 4187 O O . CYS C 1 240 ? 21.652 -22.497 20.440 1.00 13.08 261 CYS C O 1
ATOM 4190 N N . ILE C 1 241 ? 21.974 -24.599 19.643 1.00 12.97 262 ILE C N 1
ATOM 4191 C CA . ILE C 1 241 ? 21.268 -25.311 20.701 1.00 13.31 262 ILE C CA 1
ATOM 4192 C C . ILE C 1 241 ? 22.227 -25.714 21.818 1.00 13.03 262 ILE C C 1
ATOM 4193 O O . ILE C 1 241 ? 23.291 -26.281 21.559 1.00 12.70 262 ILE C O 1
ATOM 4198 N N . PHE C 1 242 ? 21.845 -25.397 23.055 1.00 13.32 263 PHE C N 1
ATOM 4199 C CA . PHE C 1 242 ? 22.633 -25.739 24.240 1.00 13.72 263 PHE C CA 1
ATOM 4200 C C . PHE C 1 242 ? 22.686 -27.248 24.469 1.00 14.03 263 PHE C C 1
ATOM 4201 O O . PHE C 1 242 ? 21.749 -27.968 24.126 1.00 14.52 263 PHE C O 1
ATOM 4209 N N . ALA C 1 243 ? 23.795 -27.716 25.040 1.00 14.25 264 ALA C N 1
ATOM 4210 C CA . ALA C 1 243 ? 23.931 -29.106 25.490 1.00 14.23 264 ALA C CA 1
ATOM 4211 C C . ALA C 1 243 ? 24.420 -29.133 26.944 1.00 14.35 264 ALA C C 1
ATOM 4212 O O . ALA C 1 243 ? 25.089 -28.197 27.391 1.00 13.76 264 ALA C O 1
ATOM 4214 N N . ASN C 1 244 ? 24.058 -30.187 27.681 1.00 14.50 265 ASN C N 1
ATOM 4215 C CA . ASN C 1 244 ? 24.401 -30.307 29.106 1.00 14.98 265 ASN C CA 1
ATOM 4216 C C . ASN C 1 244 ? 25.006 -31.665 29.494 1.00 14.74 265 ASN C C 1
ATOM 4217 O O . ASN C 1 244 ? 24.739 -32.685 28.848 1.00 14.74 265 ASN C O 1
ATOM 4222 N N . PHE C 1 245 ? 25.809 -31.664 30.560 1.00 14.85 266 PHE C N 1
ATOM 4223 C CA . PHE C 1 245 ? 26.118 -32.883 31.313 1.00 15.14 266 PHE C CA 1
ATOM 4224 C C . PHE C 1 245 ? 25.096 -32.962 32.441 1.00 15.50 266 PHE C C 1
ATOM 4225 O O . PHE C 1 245 ? 24.994 -32.039 33.258 1.00 15.59 266 PHE C O 1
ATOM 4233 N N . SER C 1 246 ? 24.331 -34.046 32.482 1.00 15.93 267 SER C N 1
ATOM 4234 C CA . SER C 1 246 ? 23.485 -34.332 33.641 1.00 16.50 267 SER C CA 1
ATOM 4235 C C . SER C 1 246 ? 24.293 -35.188 34.617 1.00 16.95 267 SER C C 1
ATOM 4236 O O . SER C 1 246 ? 24.788 -36.251 34.242 1.00 16.67 267 SER C O 1
ATOM 4239 N N . VAL C 1 247 ? 24.453 -34.710 35.853 1.00 17.43 268 VAL C N 1
ATOM 4240 C CA . VAL C 1 247 ? 25.327 -35.387 36.834 1.00 18.21 268 VAL C CA 1
ATOM 4241 C C . VAL C 1 247 ? 24.666 -35.701 38.188 1.00 18.67 268 VAL C C 1
ATOM 4242 O O . VAL C 1 247 ? 25.307 -36.270 39.078 1.00 18.94 268 VAL C O 1
ATOM 4246 N N . THR C 1 248 ? 23.397 -35.329 38.345 1.00 18.95 269 THR C N 1
ATOM 4247 C CA . THR C 1 248 ? 22.704 -35.514 39.625 1.00 19.25 269 THR C CA 1
ATOM 4248 C C . THR C 1 248 ? 22.346 -36.969 39.910 1.00 19.63 269 THR C C 1
ATOM 4249 O O . THR C 1 248 ? 22.423 -37.424 41.055 1.00 19.99 269 THR C O 1
ATOM 4253 N N . GLY C 1 249 ? 21.953 -37.694 38.868 1.00 19.96 270 GLY C N 1
ATOM 4254 C CA . GLY C 1 249 ? 21.700 -39.130 38.964 1.00 20.65 270 GLY C CA 1
ATOM 4255 C C . GLY C 1 249 ? 22.656 -39.864 38.048 1.00 20.75 270 GLY C C 1
ATOM 4256 O O . GLY C 1 249 ? 23.871 -39.872 38.283 1.00 21.17 270 GLY C O 1
ATOM 4257 N N . GLY C 1 250 ? 22.110 -40.476 37.002 1.00 20.42 271 GLY C N 1
ATOM 4258 C CA . GLY C 1 250 ? 22.926 -41.081 35.957 1.00 20.68 271 GLY C CA 1
ATOM 4259 C C . GLY C 1 250 ? 23.737 -40.044 35.197 1.00 20.78 271 GLY C C 1
ATOM 4260 O O . GLY C 1 250 ? 23.417 -38.850 35.211 1.00 21.06 271 GLY C O 1
ATOM 4261 N N . LYS C 1 251 ? 24.805 -40.491 34.551 1.00 20.55 272 LYS C N 1
ATOM 4262 C CA . LYS C 1 251 ? 25.625 -39.596 33.749 1.00 20.56 272 LYS C CA 1
ATOM 4263 C C . LYS C 1 251 ? 25.077 -39.538 32.327 1.00 20.30 272 LYS C C 1
ATOM 4264 O O . LYS C 1 251 ? 25.277 -40.469 31.534 1.00 20.18 272 LYS C O 1
ATOM 4270 N N . TRP C 1 252 ? 24.367 -38.450 32.022 1.00 19.52 273 TRP C N 1
ATOM 4271 C CA . TRP C 1 252 ? 23.758 -38.269 30.712 1.00 19.14 273 TRP C CA 1
ATOM 4272 C C . TRP C 1 252 ? 24.341 -37.089 29.952 1.00 18.50 273 TRP C C 1
ATOM 4273 O O . TRP C 1 252 ? 24.918 -36.176 30.538 1.00 18.30 273 TRP C O 1
ATOM 4284 N N . ILE C 1 253 ? 24.175 -37.121 28.636 1.00 17.73 274 ILE C N 1
ATOM 4285 C CA . ILE C 1 253 ? 24.287 -35.919 27.822 1.00 17.60 274 ILE C CA 1
ATOM 4286 C C . ILE C 1 253 ? 22.860 -35.518 27.456 1.00 17.62 274 ILE C C 1
ATOM 4287 O O . ILE C 1 253 ? 22.028 -36.373 27.131 1.00 17.78 274 ILE C O 1
ATOM 4292 N N . VAL C 1 254 ? 22.579 -34.222 27.552 1.00 17.69 275 VAL C N 1
ATOM 4293 C CA . VAL C 1 254 ? 21.243 -33.678 27.311 1.00 17.61 275 VAL C CA 1
ATOM 4294 C C . VAL C 1 254 ? 21.311 -32.570 26.251 1.00 18.13 275 VAL C C 1
ATOM 4295 O O . VAL C 1 254 ? 22.227 -31.746 26.269 1.00 18.13 275 VAL C O 1
ATOM 4299 N N . SER C 1 255 ? 20.357 -32.573 25.319 1.00 18.33 276 SER C N 1
ATOM 4300 C CA . SER C 1 255 ? 20.280 -31.543 24.283 1.00 18.56 276 SER C CA 1
ATOM 4301 C C . SER C 1 255 ? 18.884 -31.381 23.700 1.00 18.39 276 SER C C 1
ATOM 4302 O O . SER C 1 255 ? 18.146 -32.349 23.549 1.00 18.54 276 SER C O 1
ATOM 4305 N N . GLY C 1 256 ? 18.541 -30.144 23.357 1.00 18.57 277 GLY C N 1
ATOM 4306 C CA . GLY C 1 256 ? 17.367 -29.877 22.542 1.00 18.63 277 GLY C CA 1
ATOM 4307 C C . GLY C 1 256 ? 17.589 -30.322 21.104 1.00 18.73 277 GLY C C 1
ATOM 4308 O O . GLY C 1 256 ? 18.685 -30.745 20.731 1.00 18.22 277 GLY C O 1
ATOM 4309 N N . SER C 1 257 ? 16.545 -30.215 20.288 1.00 19.20 278 SER C N 1
ATOM 4310 C CA . SER C 1 257 ? 16.603 -30.688 18.913 1.00 19.54 278 SER C CA 1
ATOM 4311 C C . SER C 1 257 ? 15.618 -29.945 18.019 1.00 19.76 278 SER C C 1
ATOM 4312 O O . SER C 1 257 ? 14.593 -29.435 18.485 1.00 19.34 278 SER C O 1
ATOM 4315 N N . GLU C 1 258 ? 15.932 -29.917 16.726 1.00 20.07 279 GLU C N 1
ATOM 4316 C CA . GLU C 1 258 ? 15.113 -29.226 15.734 1.00 20.71 279 GLU C CA 1
ATOM 4317 C C . GLU C 1 258 ? 13.841 -29.998 15.334 1.00 21.03 279 GLU C C 1
ATOM 4318 O O . GLU C 1 258 ? 13.027 -29.503 14.549 1.00 21.15 279 GLU C O 1
ATOM 4324 N N . ASP C 1 259 ? 13.670 -31.195 15.895 1.00 21.53 280 ASP C N 1
ATOM 4325 C CA . ASP C 1 259 ? 12.443 -31.983 15.712 1.00 21.72 280 ASP C CA 1
ATOM 4326 C C . ASP C 1 259 ? 11.516 -31.895 16.937 1.00 22.05 280 ASP C C 1
ATOM 4327 O O . ASP C 1 259 ? 10.690 -32.789 17.172 1.00 21.60 280 ASP C O 1
ATOM 4332 N N . ASN C 1 260 ? 11.690 -30.820 17.717 1.00 21.94 281 ASN C N 1
ATOM 4333 C CA . ASN C 1 260 ? 10.849 -30.482 18.873 1.00 21.85 281 ASN C CA 1
ATOM 4334 C C . ASN C 1 260 ? 11.024 -31.369 20.112 1.00 21.75 281 ASN C C 1
ATOM 4335 O O . ASN C 1 260 ? 10.277 -31.236 21.079 1.00 21.75 281 ASN C O 1
ATOM 4340 N N . LEU C 1 261 ? 12.017 -32.256 20.086 1.00 21.43 282 LEU C N 1
ATOM 4341 C CA . LEU C 1 261 ? 12.255 -33.172 21.202 1.00 21.15 282 LEU C CA 1
ATOM 4342 C C . LEU C 1 261 ? 13.460 -32.774 22.047 1.00 20.83 282 LEU C C 1
ATOM 4343 O O . LEU C 1 261 ? 14.336 -32.031 21.598 1.00 21.03 282 LEU C O 1
ATOM 4348 N N . VAL C 1 262 ? 13.475 -33.254 23.286 1.00 20.40 283 VAL C N 1
ATOM 4349 C CA . VAL C 1 262 ? 14.667 -33.204 24.123 1.00 20.07 283 VAL C CA 1
ATOM 4350 C C . VAL C 1 262 ? 15.297 -34.593 24.074 1.00 19.99 283 VAL C C 1
ATOM 4351 O O . VAL C 1 262 ? 14.612 -35.604 24.283 1.00 19.97 283 VAL C O 1
ATOM 4355 N N . TYR C 1 263 ? 16.589 -34.629 23.766 1.00 19.45 284 TYR C N 1
ATOM 4356 C CA . TYR C 1 263 ? 17.348 -35.863 23.676 1.00 19.11 284 TYR C CA 1
ATOM 4357 C C . TYR C 1 263 ? 18.268 -36.056 24.872 1.00 19.36 284 TYR C C 1
ATOM 4358 O O . TYR C 1 263 ? 18.964 -35.127 25.299 1.00 19.03 284 TYR C O 1
ATOM 4367 N N . ILE C 1 264 ? 18.267 -37.279 25.397 1.00 19.48 285 ILE C N 1
ATOM 4368 C CA . ILE C 1 264 ? 19.127 -37.667 26.507 1.00 19.71 285 ILE C CA 1
ATOM 4369 C C . ILE C 1 264 ? 19.909 -38.906 26.078 1.00 19.94 285 ILE C C 1
ATOM 4370 O O . ILE C 1 264 ? 19.325 -39.892 25.609 1.00 19.62 285 ILE C O 1
ATOM 4375 N N . TRP C 1 265 ? 21.231 -38.830 26.198 1.00 20.15 286 TRP C N 1
ATOM 4376 C CA . TRP C 1 265 ? 22.111 -39.952 25.881 1.00 20.37 286 TRP C CA 1
ATOM 4377 C C . TRP C 1 265 ? 22.828 -40.440 27.129 1.00 20.78 286 TRP C C 1
ATOM 4378 O O . TRP C 1 265 ? 23.153 -39.649 28.016 1.00 20.40 286 TRP C O 1
ATOM 4389 N N . ASN C 1 266 ? 23.100 -41.740 27.191 1.00 21.06 287 ASN C N 1
ATOM 4390 C CA . ASN C 1 266 ? 24.082 -42.240 28.140 1.00 21.61 287 ASN C CA 1
ATOM 4391 C C . ASN C 1 266 ? 25.463 -41.732 27.716 1.00 21.78 287 ASN C C 1
ATOM 4392 O O . ASN C 1 266 ? 25.867 -41.918 26.577 1.00 21.60 287 ASN C O 1
ATOM 4397 N N . LEU C 1 267 ? 26.171 -41.082 28.638 1.00 22.39 288 LEU C N 1
ATOM 4398 C CA . LEU C 1 267 ? 27.458 -40.451 28.332 1.00 23.00 288 LEU C CA 1
ATOM 4399 C C . LEU C 1 267 ? 28.519 -41.434 27.814 1.00 23.27 288 LEU C C 1
ATOM 4400 O O . LEU C 1 267 ? 29.238 -41.130 26.866 1.00 23.36 288 LEU C O 1
ATOM 4405 N N . GLN C 1 268 ? 28.611 -42.601 28.443 1.00 23.95 289 GLN C N 1
ATOM 4406 C CA . GLN C 1 268 ? 29.637 -43.585 28.098 1.00 24.22 289 GLN C CA 1
ATOM 4407 C C . GLN C 1 268 ? 29.277 -44.471 26.899 1.00 24.34 289 GLN C C 1
ATOM 4408 O O . GLN C 1 268 ? 30.143 -44.772 26.071 1.00 24.06 289 GLN C O 1
ATOM 4414 N N . THR C 1 269 ? 28.014 -44.888 26.809 1.00 24.33 290 THR C N 1
ATOM 4415 C CA . THR C 1 269 ? 27.586 -45.808 25.746 1.00 24.61 290 THR C CA 1
ATOM 4416 C C . THR C 1 269 ? 27.110 -45.094 24.474 1.00 24.73 290 THR C C 1
ATOM 4417 O O . THR C 1 269 ? 27.107 -45.688 23.387 1.00 24.85 290 THR C O 1
ATOM 4421 N N . LYS C 1 270 ? 26.702 -43.831 24.621 1.00 24.53 291 LYS C N 1
ATOM 4422 C CA . LYS C 1 270 ? 26.231 -42.997 23.504 1.00 24.43 291 LYS C CA 1
ATOM 4423 C C . LYS C 1 270 ? 24.809 -43.347 23.043 1.00 24.35 291 LYS C C 1
ATOM 4424 O O . LYS C 1 270 ? 24.309 -42.787 22.062 1.00 24.30 291 LYS C O 1
ATOM 4430 N N . GLU C 1 271 ? 24.151 -44.258 23.760 1.00 24.24 292 GLU C N 1
ATOM 4431 C CA . GLU C 1 271 ? 22.785 -44.654 23.426 1.00 24.56 292 GLU C CA 1
ATOM 4432 C C . GLU C 1 271 ? 21.799 -43.586 23.846 1.00 23.62 292 GLU C C 1
ATOM 4433 O O . GLU C 1 271 ? 21.885 -43.065 24.959 1.00 23.78 292 GLU C O 1
ATOM 4439 N N . ILE C 1 272 ? 20.861 -43.266 22.962 1.00 23.07 293 ILE C N 1
ATOM 4440 C CA . ILE C 1 272 ? 19.710 -42.455 23.344 1.00 22.57 293 ILE C CA 1
ATOM 4441 C C . ILE C 1 272 ? 18.956 -43.244 24.415 1.00 22.49 293 ILE C C 1
ATOM 4442 O O . ILE C 1 272 ? 18.534 -44.378 24.172 1.00 22.23 293 ILE C O 1
ATOM 4447 N N . VAL C 1 273 ? 18.834 -42.652 25.603 1.00 21.92 294 VAL C N 1
ATOM 4448 C CA . VAL C 1 273 ? 18.162 -43.296 26.739 1.00 21.79 294 VAL C CA 1
ATOM 4449 C C . VAL C 1 273 ? 16.754 -42.733 26.990 1.00 21.73 294 VAL C C 1
ATOM 4450 O O . VAL C 1 273 ? 15.937 -43.364 27.661 1.00 21.86 294 VAL C O 1
ATOM 4454 N N . GLN C 1 274 ? 16.474 -41.553 26.442 1.00 21.61 295 GLN C N 1
ATOM 4455 C CA . GLN C 1 274 ? 15.136 -40.961 26.515 1.00 21.38 295 GLN C CA 1
ATOM 4456 C C . GLN C 1 274 ? 14.967 -39.837 25.495 1.00 21.79 295 GLN C C 1
ATOM 4457 O O . GLN C 1 274 ? 15.938 -39.176 25.113 1.00 21.41 295 GLN C O 1
ATOM 4463 N N . LYS C 1 275 ? 13.728 -39.647 25.052 1.00 21.98 296 LYS C N 1
ATOM 4464 C CA . LYS C 1 275 ? 13.358 -38.551 24.162 1.00 22.93 296 LYS C CA 1
ATOM 4465 C C . LYS C 1 275 ? 12.102 -37.914 24.731 1.00 22.90 296 LYS C C 1
ATOM 4466 O O . LYS C 1 275 ? 11.083 -38.594 24.917 1.00 22.93 296 LYS C O 1
ATOM 4472 N N . LEU C 1 276 ? 12.180 -36.614 25.009 1.00 22.95 297 LEU C N 1
ATOM 4473 C CA . LEU C 1 276 ? 11.107 -35.905 25.698 1.00 23.38 297 LEU C CA 1
ATOM 4474 C C . LEU C 1 276 ? 10.193 -35.170 24.723 1.00 23.57 297 LEU C C 1
ATOM 4475 O O . LEU C 1 276 ? 10.592 -34.186 24.088 1.00 23.55 297 LEU C O 1
ATOM 4480 N N . GLN C 1 277 ? 8.961 -35.662 24.619 1.00 23.61 298 GLN C N 1
ATOM 4481 C CA . GLN C 1 277 ? 7.964 -35.123 23.702 1.00 23.91 298 GLN C CA 1
ATOM 4482 C C . GLN C 1 277 ? 7.075 -34.106 24.414 1.00 23.25 298 GLN C C 1
ATOM 4483 O O . GLN C 1 277 ? 6.710 -34.302 25.576 1.00 23.18 298 GLN C O 1
ATOM 4488 N N . GLY C 1 278 ? 6.727 -33.023 23.720 1.00 22.65 299 GLY C N 1
ATOM 4489 C CA . GLY C 1 278 ? 5.842 -32.006 24.296 1.00 21.75 299 GLY C CA 1
ATOM 4490 C C . GLY C 1 278 ? 5.875 -30.642 23.637 1.00 21.31 299 GLY C C 1
ATOM 4491 O O . GLY C 1 278 ? 4.821 -30.024 23.425 1.00 21.23 299 GLY C O 1
ATOM 4492 N N . HIS C 1 279 ? 7.080 -30.159 23.329 1.00 20.50 300 HIS C N 1
ATOM 4493 C CA . HIS C 1 279 ? 7.248 -28.849 22.694 1.00 19.78 300 HIS C CA 1
ATOM 4494 C C . HIS C 1 279 ? 6.710 -28.831 21.266 1.00 19.64 300 HIS C C 1
ATOM 4495 O O . HIS C 1 279 ? 6.665 -29.864 20.594 1.00 19.82 300 HIS C O 1
ATOM 4502 N N . THR C 1 280 ? 6.300 -27.649 20.816 1.00 19.17 301 THR C N 1
ATOM 4503 C CA . THR C 1 280 ? 5.696 -27.501 19.494 1.00 18.97 301 THR C CA 1
ATOM 4504 C C . THR C 1 280 ? 6.602 -26.777 18.501 1.00 18.45 301 THR C C 1
ATOM 4505 O O . THR C 1 280 ? 6.176 -26.450 17.398 1.00 18.66 301 THR C O 1
ATOM 4509 N N . ASP C 1 281 ? 7.849 -26.530 18.898 1.00 17.52 302 ASP C N 1
ATOM 4510 C CA . ASP C 1 281 ? 8.858 -25.927 18.014 1.00 16.80 302 ASP C CA 1
ATOM 4511 C C . ASP C 1 281 ? 10.242 -26.342 18.503 1.00 16.32 302 ASP C C 1
ATOM 4512 O O . ASP C 1 281 ? 10.361 -26.971 19.553 1.00 16.38 302 ASP C O 1
ATOM 4517 N N . VAL C 1 282 ? 11.276 -25.995 17.735 1.00 15.98 303 VAL C N 1
ATOM 4518 C CA . VAL C 1 282 ? 12.661 -26.350 18.036 1.00 15.80 303 VAL C CA 1
ATOM 4519 C C . VAL C 1 282 ? 12.963 -26.103 19.506 1.00 15.55 303 VAL C C 1
ATOM 4520 O O . VAL C 1 282 ? 12.628 -25.037 20.035 1.00 15.89 303 VAL C O 1
ATOM 4524 N N . VAL C 1 283 ? 13.566 -27.087 20.166 1.00 14.97 304 VAL C N 1
ATOM 4525 C CA . VAL C 1 283 ? 14.024 -26.918 21.541 1.00 14.60 304 VAL C CA 1
ATOM 4526 C C . VAL C 1 283 ? 15.437 -26.312 21.522 1.00 14.25 304 VAL C C 1
ATOM 4527 O O . VAL C 1 283 ? 16.432 -27.011 21.315 1.00 14.41 304 VAL C O 1
ATOM 4531 N N . ILE C 1 284 ? 15.497 -24.997 21.729 1.00 14.44 305 ILE C N 1
ATOM 4532 C CA . ILE C 1 284 ? 16.737 -24.232 21.600 1.00 14.19 305 ILE C CA 1
ATOM 4533 C C . ILE C 1 284 ? 17.657 -24.409 22.802 1.00 14.18 305 ILE C C 1
ATOM 4534 O O . ILE C 1 284 ? 18.887 -24.361 22.682 1.00 14.16 305 ILE C O 1
ATOM 4539 N N . SER C 1 285 ? 17.059 -24.636 23.963 1.00 13.74 306 SER C N 1
ATOM 4540 C CA . SER C 1 285 ? 17.814 -24.622 25.197 1.00 13.56 306 SER C CA 1
ATOM 4541 C C . SER C 1 285 ? 17.291 -25.642 26.184 1.00 13.34 306 SER C C 1
ATOM 4542 O O . SER C 1 285 ? 16.078 -25.857 26.295 1.00 13.06 306 SER C O 1
ATOM 4545 N N . THR C 1 286 ? 18.231 -26.267 26.882 1.00 12.93 307 THR C N 1
ATOM 4546 C CA . THR C 1 286 ? 17.939 -27.091 28.039 1.00 12.95 307 THR C CA 1
ATOM 4547 C C . THR C 1 286 ? 18.924 -26.780 29.161 1.00 13.40 307 THR C C 1
ATOM 4548 O O . THR C 1 286 ? 20.060 -26.361 28.906 1.00 13.68 307 THR C O 1
ATOM 4552 N N . ALA C 1 287 ? 18.472 -26.989 30.393 1.00 13.21 308 ALA C N 1
ATOM 4553 C CA . ALA C 1 287 ? 19.291 -26.791 31.577 1.00 13.40 308 ALA C CA 1
ATOM 4554 C C . ALA C 1 287 ? 19.035 -27.945 32.543 1.00 13.64 308 ALA C C 1
ATOM 4555 O O . ALA C 1 287 ? 17.904 -28.443 32.641 1.00 13.23 308 ALA C O 1
ATOM 4557 N N . CYS C 1 288 ? 20.090 -28.378 33.226 1.00 13.85 309 CYS C N 1
ATOM 4558 C CA . CYS C 1 288 ? 19.984 -29.414 34.261 1.00 14.28 309 CYS C CA 1
ATOM 4559 C C . CYS C 1 288 ? 20.122 -28.799 35.652 1.00 14.45 309 CYS C C 1
ATOM 4560 O O . CYS C 1 288 ? 21.025 -27.999 35.889 1.00 14.73 309 CYS C O 1
ATOM 4563 N N . HIS C 1 289 ? 19.223 -29.180 36.562 1.00 14.31 310 HIS C N 1
ATOM 4564 C CA . HIS C 1 289 ? 19.215 -28.701 37.946 1.00 14.64 310 HIS C CA 1
ATOM 4565 C C . HIS C 1 289 ? 20.481 -29.110 38.722 1.00 14.58 310 HIS C C 1
ATOM 4566 O O . HIS C 1 289 ? 20.980 -30.219 38.541 1.00 14.53 310 HIS C O 1
ATOM 4573 N N . PRO C 1 290 ? 21.007 -28.210 39.579 1.00 14.69 311 PRO C N 1
ATOM 4574 C CA . PRO C 1 290 ? 22.284 -28.490 40.262 1.00 15.01 311 PRO C CA 1
ATOM 4575 C C . PRO C 1 290 ? 22.278 -29.629 41.293 1.00 15.13 311 PRO C C 1
ATOM 4576 O O . PRO C 1 290 ? 23.343 -30.201 41.566 1.00 14.91 311 PRO C O 1
ATOM 4580 N N . THR C 1 291 ? 21.121 -29.955 41.870 1.00 15.33 312 THR C N 1
ATOM 4581 C CA . THR C 1 291 ? 21.069 -31.054 42.862 1.00 16.10 312 THR C CA 1
ATOM 4582 C C . THR C 1 291 ? 20.005 -32.129 42.613 1.00 16.32 312 THR C C 1
ATOM 4583 O O . THR C 1 291 ? 20.185 -33.292 42.991 1.00 16.82 312 THR C O 1
ATOM 4587 N N . GLU C 1 292 ? 18.897 -31.740 41.994 1.00 16.96 313 GLU C N 1
ATOM 4588 C CA . GLU C 1 292 ? 17.825 -32.673 41.698 1.00 17.50 313 GLU C CA 1
ATOM 4589 C C . GLU C 1 292 ? 17.865 -33.119 40.237 1.00 17.74 313 GLU C C 1
ATOM 4590 O O . GLU C 1 292 ? 18.423 -32.427 39.380 1.00 18.01 313 GLU C O 1
ATOM 4596 N N . ASN C 1 293 ? 17.278 -34.284 39.968 1.00 17.77 314 ASN C N 1
ATOM 4597 C CA . ASN C 1 293 ? 17.093 -34.775 38.610 1.00 18.11 314 ASN C CA 1
ATOM 4598 C C . ASN C 1 293 ? 15.930 -34.022 37.951 1.00 18.16 314 ASN C C 1
ATOM 4599 O O . ASN C 1 293 ? 14.848 -34.583 37.730 1.00 18.52 314 ASN C O 1
ATOM 4604 N N . ILE C 1 294 ? 16.165 -32.739 37.669 1.00 17.76 315 ILE C N 1
ATOM 4605 C CA . ILE C 1 294 ? 15.195 -31.859 37.017 1.00 17.54 315 ILE C CA 1
ATOM 4606 C C . ILE C 1 294 ? 15.831 -31.218 35.773 1.00 17.46 315 ILE C C 1
ATOM 4607 O O . ILE C 1 294 ? 16.971 -30.744 35.820 1.00 17.88 315 ILE C O 1
ATOM 4612 N N . ILE C 1 295 ? 15.096 -31.249 34.664 1.00 16.88 316 ILE C N 1
ATOM 4613 C CA . ILE C 1 295 ? 15.493 -30.580 33.425 1.00 16.30 316 ILE C CA 1
ATOM 4614 C C . ILE C 1 295 ? 14.501 -29.473 33.101 1.00 16.30 316 ILE C C 1
ATOM 4615 O O . ILE C 1 295 ? 13.287 -29.633 33.282 1.00 16.24 316 ILE C O 1
ATOM 4620 N N . ALA C 1 296 ? 15.029 -28.340 32.648 1.00 15.78 317 ALA C N 1
ATOM 4621 C CA . ALA C 1 296 ? 14.212 -27.308 32.039 1.00 15.72 317 ALA C CA 1
ATOM 4622 C C . ALA C 1 296 ? 14.501 -27.281 30.541 1.00 15.71 317 ALA C C 1
ATOM 4623 O O . ALA C 1 296 ? 15.658 -27.401 30.125 1.00 15.69 317 ALA C O 1
ATOM 4625 N N . SER C 1 297 ? 13.449 -27.145 29.737 1.00 15.88 318 SER C N 1
ATOM 4626 C CA . SER C 1 297 ? 13.595 -27.006 28.285 1.00 16.14 318 SER C CA 1
ATOM 4627 C C . SER C 1 297 ? 12.810 -25.809 27.754 1.00 16.29 318 SER C C 1
ATOM 4628 O O . SER C 1 297 ? 11.802 -25.412 28.342 1.00 16.25 318 SER C O 1
ATOM 4631 N N . ALA C 1 298 ? 13.278 -25.235 26.643 1.00 16.07 319 ALA C N 1
ATOM 4632 C CA . ALA C 1 298 ? 12.654 -24.044 26.056 1.00 15.78 319 ALA C CA 1
ATOM 4633 C C . ALA C 1 298 ? 12.626 -24.110 24.527 1.00 15.91 319 ALA C C 1
ATOM 4634 O O . ALA C 1 298 ? 13.546 -24.636 23.898 1.00 15.62 319 ALA C O 1
ATOM 4636 N N . ALA C 1 299 ? 11.572 -23.553 23.937 1.00 16.03 320 ALA C N 1
ATOM 4637 C CA . ALA C 1 299 ? 11.340 -23.689 22.501 1.00 16.36 320 ALA C CA 1
ATOM 4638 C C . ALA C 1 299 ? 11.103 -22.358 21.781 1.00 16.50 320 ALA C C 1
ATOM 4639 O O . ALA C 1 299 ? 10.821 -21.327 22.408 1.00 16.13 320 ALA C O 1
ATOM 4641 N N . LEU C 1 300 ? 11.215 -22.397 20.454 1.00 17.09 321 LEU C N 1
ATOM 4642 C CA . LEU C 1 300 ? 11.112 -21.199 19.622 1.00 17.62 321 LEU C CA 1
ATOM 4643 C C . LEU C 1 300 ? 9.671 -20.716 19.347 1.00 18.39 321 LEU C C 1
ATOM 4644 O O . LEU C 1 300 ? 8.724 -21.119 20.029 1.00 17.98 321 LEU C O 1
ATOM 4649 N N . GLU C 1 301 ? 9.542 -19.866 18.327 1.00 19.20 322 GLU C N 1
ATOM 4650 C CA . GLU C 1 301 ? 8.378 -18.997 18.077 1.00 20.22 322 GLU C CA 1
ATOM 4651 C C . GLU C 1 301 ? 6.965 -19.625 18.121 1.00 20.43 322 GLU C C 1
ATOM 4652 O O . GLU C 1 301 ? 6.028 -18.975 18.588 1.00 20.84 322 GLU C O 1
ATOM 4658 N N . ASN C 1 302 ? 6.812 -20.858 17.631 1.00 20.73 323 ASN C N 1
ATOM 4659 C CA . ASN C 1 302 ? 5.496 -21.537 17.574 1.00 21.23 323 ASN C CA 1
ATOM 4660 C C . ASN C 1 302 ? 5.036 -22.049 18.950 1.00 21.30 323 ASN C C 1
ATOM 4661 O O . ASN C 1 302 ? 3.890 -22.502 19.126 1.00 21.62 323 ASN C O 1
ATOM 4666 N N . ASP C 1 303 ? 5.940 -21.946 19.920 1.00 20.76 324 ASP C N 1
ATOM 4667 C CA . ASP C 1 303 ? 5.781 -22.525 21.238 1.00 20.23 324 ASP C CA 1
ATOM 4668 C C . ASP C 1 303 ? 5.910 -21.429 22.306 1.00 20.04 324 ASP C C 1
ATOM 4669 O O . ASP C 1 303 ? 4.917 -21.062 22.936 1.00 19.49 324 ASP C O 1
ATOM 4674 N N . LYS C 1 304 ? 7.131 -20.917 22.499 1.00 19.51 325 LYS C N 1
ATOM 4675 C CA . LYS C 1 304 ? 7.405 -19.791 23.420 1.00 19.45 325 LYS C CA 1
ATOM 4676 C C . LYS C 1 304 ? 7.352 -20.164 24.911 1.00 18.90 325 LYS C C 1
ATOM 4677 O O . LYS C 1 304 ? 7.378 -19.282 25.774 1.00 18.77 325 LYS C O 1
ATOM 4683 N N . THR C 1 305 ? 7.276 -21.463 25.203 1.00 18.54 326 THR C N 1
ATOM 4684 C CA . THR C 1 305 ? 7.187 -21.940 26.584 1.00 18.10 326 THR C CA 1
ATOM 4685 C C . THR C 1 305 ? 8.438 -22.658 27.065 1.00 17.98 326 THR C C 1
ATOM 4686 O O . THR C 1 305 ? 9.239 -23.159 26.274 1.00 17.64 326 THR C O 1
ATOM 4690 N N . ILE C 1 306 ? 8.576 -22.682 28.387 1.00 17.99 327 ILE C N 1
ATOM 4691 C CA . ILE C 1 306 ? 9.585 -23.444 29.085 1.00 18.24 327 ILE C CA 1
ATOM 4692 C C . ILE C 1 306 ? 8.858 -24.588 29.773 1.00 18.39 327 ILE C C 1
ATOM 4693 O O . ILE C 1 306 ? 7.792 -24.388 30.359 1.00 18.57 327 ILE C O 1
ATOM 4698 N N . LYS C 1 307 ? 9.424 -25.784 29.686 1.00 18.25 328 LYS C N 1
ATOM 4699 C CA . LYS C 1 307 ? 8.870 -26.933 30.380 1.00 18.25 328 LYS C CA 1
ATOM 4700 C C . LYS C 1 307 ? 9.865 -27.487 31.392 1.00 18.59 328 LYS C C 1
ATOM 4701 O O . LYS C 1 307 ? 11.077 -27.517 31.133 1.00 18.55 328 LYS C O 1
ATOM 4707 N N . LEU C 1 308 ? 9.344 -27.884 32.551 1.00 18.54 329 LEU C N 1
ATOM 4708 C CA . LEU C 1 308 ? 10.138 -28.515 33.608 1.00 19.13 329 LEU C CA 1
ATOM 4709 C C . LEU C 1 308 ? 9.836 -30.011 33.715 1.00 19.65 329 LEU C C 1
ATOM 4710 O O . LEU C 1 308 ? 8.668 -30.418 33.777 1.00 19.96 329 LEU C O 1
ATOM 4715 N N . TRP C 1 309 ? 10.895 -30.818 33.747 1.00 20.27 330 TRP C N 1
ATOM 4716 C CA . TRP C 1 309 ? 10.784 -32.282 33.729 1.00 20.80 330 TRP C CA 1
ATOM 4717 C C . TRP C 1 309 ? 11.479 -32.875 34.950 1.00 21.83 330 TRP C C 1
ATOM 4718 O O . TRP C 1 309 ? 12.472 -32.313 35.427 1.00 21.99 330 TRP C O 1
ATOM 4729 N N . LYS C 1 310 ? 10.976 -34.013 35.437 1.00 22.63 331 LYS C N 1
ATOM 4730 C CA . LYS C 1 310 ? 11.520 -34.662 36.636 1.00 23.70 331 LYS C CA 1
ATOM 4731 C C . LYS C 1 310 ? 11.701 -36.178 36.479 1.00 24.06 331 LYS C C 1
ATOM 4732 O O . LYS C 1 310 ? 10.802 -36.876 36.001 1.00 23.97 331 LYS C O 1
ATOM 4738 N N . SER C 1 311 ? 12.864 -36.675 36.897 1.00 24.87 332 SER C N 1
ATOM 4739 C CA . SER C 1 311 ? 13.186 -38.105 36.832 1.00 25.94 332 SER C CA 1
ATOM 4740 C C . SER C 1 311 ? 13.520 -38.695 38.204 1.00 26.54 332 SER C C 1
ATOM 4741 O O . SER C 1 311 ? 13.891 -37.972 39.135 1.00 26.26 332 SER C O 1
ATOM 4744 N N . ASP C 1 312 ? 13.405 -40.016 38.307 1.00 27.46 333 ASP C N 1
ATOM 4745 C CA . ASP C 1 312 ? 13.772 -40.739 39.528 1.00 28.61 333 ASP C CA 1
ATOM 4746 C C . ASP C 1 312 ? 15.260 -41.104 39.583 1.00 29.34 333 ASP C C 1
ATOM 4747 O O . ASP C 1 312 ? 15.767 -41.490 40.637 1.00 29.60 333 ASP C O 1
ATOM 4752 N N . CYS C 1 313 ? 15.953 -40.975 38.451 1.00 30.12 334 CYS C N 1
ATOM 4753 C CA . CYS C 1 313 ? 17.388 -41.263 38.377 1.00 30.96 334 CYS C CA 1
ATOM 4754 C C . CYS C 1 313 ? 18.061 -40.450 37.274 1.00 30.96 334 CYS C C 1
ATOM 4755 O O . CYS C 1 313 ? 19.283 -40.464 37.124 1.00 31.02 334 CYS C O 1
ATOM 4759 N N . ALA D 2 1 ? 18.840 -12.537 17.042 1.00 17.36 1 ALA D N 1
ATOM 4760 C CA . ALA D 2 1 ? 19.098 -13.351 18.266 1.00 17.08 1 ALA D CA 1
ATOM 4761 C C . ALA D 2 1 ? 19.283 -14.828 17.914 1.00 16.91 1 ALA D C 1
ATOM 4762 O O . ALA D 2 1 ? 19.034 -15.238 16.773 1.00 17.32 1 ALA D O 1
ATOM 4764 N N . ARG D 2 2 ? 19.732 -15.611 18.897 1.00 15.89 2 ARG D N 1
ATOM 4765 C CA . ARG D 2 2 ? 19.849 -17.070 18.806 1.00 15.15 2 ARG D CA 1
ATOM 4766 C C . ARG D 2 2 ? 18.586 -17.724 18.244 1.00 15.31 2 ARG D C 1
ATOM 4767 O O . ARG D 2 2 ? 18.648 -18.820 17.691 1.00 15.17 2 ARG D O 1
ATOM 4775 N N . THR D 2 3 ? 17.445 -17.052 18.402 1.00 15.75 3 THR D N 1
ATOM 4776 C CA . THR D 2 3 ? 16.148 -17.607 17.985 1.00 16.13 3 THR D CA 1
ATOM 4777 C C . THR D 2 3 ? 15.911 -17.580 16.467 1.00 16.95 3 THR D C 1
ATOM 4778 O O . THR D 2 3 ? 14.891 -18.087 15.990 1.00 16.12 3 THR D O 1
ATOM 4782 N N . LYS D 2 4 ? 16.857 -16.989 15.731 1.00 18.15 4 LYS D N 1
ATOM 4783 C CA . LYS D 2 4 ? 16.841 -16.927 14.261 1.00 19.65 4 LYS D CA 1
ATOM 4784 C C . LYS D 2 4 ? 18.075 -17.610 13.710 1.00 20.62 4 LYS D C 1
ATOM 4785 O O . LYS D 2 4 ? 19.157 -17.505 14.296 1.00 20.86 4 LYS D O 1
ATOM 4791 N N . GLN D 2 5 ? 17.922 -18.296 12.581 1.00 21.55 5 GLN D N 1
ATOM 4792 C CA . GLN D 2 5 ? 19.048 -19.002 11.956 1.00 22.83 5 GLN D CA 1
ATOM 4793 C C . GLN D 2 5 ? 19.811 -18.117 10.972 1.00 22.91 5 GLN D C 1
ATOM 4794 O O . GLN D 2 5 ? 19.423 -16.978 10.707 1.00 23.29 5 GLN D O 1
#

B-factor: mean 18.23, std 6.01, range [7.62, 74.38]